Protein 2ECE (pdb70)

Nearest PDB structures (foldseek):
  2ece-assembly1_A  TM=1.002E+00  e=2.046E-100  Sulfurisphaera tokodaii
  8shj-assembly1_A  TM=6.200E-01  e=1.149E-08  Homo sapiens
  8shj-assembly2_B  TM=6.121E-01  e=9.783E-09  Homo sapiens
  9dta-assembly2_B  TM=6.253E-01  e=1.963E-08  Homo sapiens
  6g82-assembly1_A  TM=4.919E-01  e=2.188E-06  Homo sapiens

Secondary structure (DSSP, 8-state):
--TT--SSHHHHHTSPPPSEEEEEEE-TTTT-----EEEEEE--TTSTTTTSEEEEEE-SSS---B---EES--GGGGSTTPPTT--S-EEEEEBTTT--EEEEE--S-TTS-EEEEEE-HHHHHHHH-EEEEEEEEE-SS-EEEEEEEETTS-S--EEEEE-TTT--EEEE--SB-TT------EEEETTTTEEEE-B---HHHHTT---TTTHHHHS--EEEEEETTTTEEEEEEES-TTEEEEEEEEE-SSTT--EEEEEEEEETTT--EEEEEEEEETTEEEEEEEEEE--EE--SS--GGGGGGTEE------EEE-TTS-EEEEEETTTTEEEEEE-SSTTS-EEEEEEE-BTTTT-BPPTTS----S----EEE-TTSSEEEEE----HHHHHHHSTT----EEEEEEE-TTS-EEEEEEEEEE-TTSEEEEEEETT--TTT---S--

Solvent-accessible surface area: 16535 Å² total; per-residue (Å²): 215,22,123,33,14,11,57,6,9,134,81,0,50,171,21,105,90,10,79,8,0,2,0,0,0,1,17,6,30,36,80,51,127,144,21,0,3,0,0,0,0,1,3,44,89,188,36,176,40,50,21,117,51,44,53,76,8,122,9,84,90,75,81,0,1,0,5,5,1,4,9,4,0,1,1,0,6,42,6,124,96,21,75,89,149,18,67,10,71,28,0,0,0,1,0,1,63,22,1,24,0,0,0,0,14,8,84,136,65,58,93,77,2,130,53,89,64,48,5,66,16,110,64,0,49,159,50,2,9,1,0,40,0,0,7,5,11,4,1,4,47,3,0,5,0,1,0,0,0,27,90,137,0,74,9,45,0,3,4,0,28,0,39,7,117,46,15,69,13,98,10,84,2,17,120,66,46,48,88,7,97,28,5,7,3,0,8,7,13,16,68,60,80,13,0,0,8,0,3,8,0,10,0,78,8,1,25,120,0,13,79,65,133,21,15,137,126,123,10,4,21,53,0,0,0,2,42,25,170,109,80,72,41,95,71,26,39,71,0,16,158,63,4,20,5,0,5,3,0,13,12,13,15,30,10,81,90,44,32,0,0,0,0,1,5,8,3,68,173,66,33,7,0,4,1,27,0,6,8,105,87,135,62,120,15,28,24,88,91,27,14,86,5,88,19,64,102,53,137,37,140,9,13,131,27,6,96,104,88,112,12,0,2,0,14,0,4,0,0,0,1,3,1,68,22,68,6,0,1,0,0,0,1,0,4,0,7,0,30,0,14,30,2,85,75,22,76,154,22,86,75,46,12,89,11,98,0,0,0,2,66,43,110,21,62,4,74,42,48,70,162,11,49,1,0,0,2,5,5,1,0,0,10,36,12,125,35,0,0,0,0,0,0,12,1,0,36,8,0,59,52,7,9,84,168,28,2,93,2,5,0,0,9,0,60,7,72,69,94,24,20,10,124,37,12,119,130,0,27,5,93,7,34,84,0,6,0,2,9,4,6,0,21,13,1,1,0,5,6,1,14,6,15,82,110

Structure (mmCIF, N/CA/C/O backbone):
data_2ECE
#
_entry.id   2ECE
#
_cell.length_a   142.196
_cell.length_b   142.196
_cell.length_c   142.196
_cell.angle_alpha   90.00
_cell.angle_beta   90.00
_cell.angle_gamma   90.00
#
_symmetry.space_group_name_H-M   'I 21 3'
#
loop_
_entity.id
_entity.type
_entity.pdbx_description
1 polymer '462aa long hypothetical selenium-binding protein'
2 water water
#
loop_
_atom_site.group_PDB
_atom_site.id
_atom_site.type_symbol
_atom_site.label_atom_id
_atom_site.label_alt_id
_atom_site.label_comp_id
_atom_site.label_asym_id
_atom_site.label_entity_id
_atom_site.label_seq_id
_atom_site.pdbx_PDB_ins_code
_atom_site.Cartn_x
_atom_site.Cartn_y
_atom_site.Cartn_z
_atom_site.occupancy
_atom_site.B_iso_or_equiv
_atom_site.auth_seq_id
_atom_site.auth_comp_id
_atom_site.auth_asym_id
_atom_site.auth_atom_id
_atom_site.pdbx_PDB_model_num
ATOM 1 N N . ARG A 1 8 ? 46.566 80.643 27.086 1.00 48.95 8 ARG A N 1
ATOM 2 C CA . ARG A 1 8 ? 46.531 81.268 28.404 1.00 47.19 8 ARG A CA 1
ATOM 3 C C . ARG A 1 8 ? 47.329 80.535 29.478 1.00 44.41 8 ARG A C 1
ATOM 4 O O . ARG A 1 8 ? 47.411 79.303 29.487 1.00 44.34 8 ARG A O 1
ATOM 12 N N . ASP A 1 9 ? 47.910 81.308 30.388 1.00 39.81 9 ASP A N 1
ATOM 13 C CA . ASP A 1 9 ? 48.693 80.745 31.474 1.00 34.82 9 ASP A CA 1
ATOM 14 C C . ASP A 1 9 ? 47.762 79.898 32.340 1.00 33.07 9 ASP A C 1
ATOM 15 O O . ASP A 1 9 ? 46.727 80.373 32.805 1.00 31.97 9 ASP A O 1
ATOM 20 N N . PRO A 1 10 ? 48.111 78.624 32.553 1.00 31.79 10 PRO A N 1
ATOM 21 C CA . PRO A 1 10 ? 47.275 77.742 33.372 1.00 31.39 10 PRO A CA 1
ATOM 22 C C . PRO A 1 10 ? 47.198 78.117 34.855 1.00 29.61 10 PRO A C 1
ATOM 23 O O . PRO A 1 10 ? 46.346 77.608 35.580 1.00 29.68 10 PRO A O 1
ATOM 27 N N . THR A 1 11 ? 48.076 79.004 35.316 1.00 27.81 11 THR A N 1
ATOM 28 C CA . THR A 1 11 ? 48.027 79.400 36.720 1.00 25.43 11 THR A CA 1
ATOM 29 C C . THR A 1 11 ? 47.216 80.678 36.934 1.00 24.36 11 THR A C 1
ATOM 30 O O . THR A 1 11 ? 47.120 81.177 38.055 1.00 25.31 11 THR A O 1
ATOM 34 N N . PHE A 1 12 ? 46.647 81.218 35.858 1.00 23.83 12 PHE A N 1
ATOM 35 C CA . PHE A 1 12 ? 45.805 82.404 35.977 1.00 22.52 12 PHE A CA 1
ATOM 36 C C . PHE A 1 12 ? 44.403 81.875 36.270 1.00 23.41 12 PHE A C 1
ATOM 37 O O . PHE A 1 12 ? 43.881 81.043 35.528 1.00 23.46 12 PHE A O 1
ATOM 45 N N . TYR A 1 13 ? 43.798 82.356 37.348 1.00 23.32 13 TYR A N 1
ATOM 46 C CA . TYR A 1 13 ? 42.465 81.913 37.727 1.00 25.21 13 TYR A CA 1
ATOM 47 C C . TYR A 1 13 ? 41.514 83.101 37.660 1.00 24.56 13 TYR A C 1
ATOM 48 O O . TYR A 1 13 ? 41.821 84.173 38.178 1.00 24.65 13 TYR A O 1
ATOM 57 N N . PRO A 1 14 ? 40.347 82.932 37.013 1.00 25.54 14 PRO A N 1
ATOM 58 C CA . PRO A 1 14 ? 39.388 84.041 36.913 1.00 24.68 14 PRO A CA 1
ATOM 59 C C . PRO A 1 14 ? 38.879 84.479 38.280 1.00 23.53 14 PRO A C 1
ATOM 60 O O . PRO A 1 14 ? 38.754 85.670 38.560 1.00 24.54 14 PRO A O 1
ATOM 64 N N . SER A 1 15 ? 38.608 83.497 39.129 1.00 22.54 15 SER A N 1
ATOM 65 C CA . SER A 1 15 ? 38.042 83.748 40.445 1.00 23.03 15 SER A CA 1
ATOM 66 C C . SER A 1 15 ? 38.647 82.924 41.569 1.00 24.61 15 SER A C 1
ATOM 67 O O . SER A 1 15 ? 39.387 81.969 41.329 1.00 24.96 15 SER A O 1
ATOM 70 N N . PRO A 1 16 ? 38.314 83.281 42.819 1.00 25.55 16 PRO A N 1
ATOM 71 C CA . PRO A 1 16 ? 38.803 82.582 44.008 1.00 26.71 16 PRO A CA 1
ATOM 72 C C . PRO A 1 16 ? 38.422 81.102 43.947 1.00 27.15 16 PRO A C 1
ATOM 73 O O . PRO A 1 16 ? 39.245 80.229 44.224 1.00 26.63 16 PRO A O 1
ATOM 77 N N . LYS A 1 17 ? 37.168 80.834 43.581 1.00 26.90 17 LYS A N 1
ATOM 78 C CA . LYS A 1 17 ? 36.664 79.464 43.466 1.00 28.00 17 LYS A CA 1
ATOM 79 C C . LYS A 1 17 ? 37.522 78.657 42.496 1.00 26.33 17 LYS A C 1
ATOM 80 O O . LYS A 1 17 ? 37.895 77.523 42.789 1.00 26.07 17 LYS A O 1
ATOM 86 N N . MET A 1 18 ? 37.839 79.238 41.342 1.00 25.44 18 MET A N 1
ATOM 87 C CA . MET A 1 18 ? 38.650 78.524 40.365 1.00 26.56 18 MET A CA 1
ATOM 88 C C . MET A 1 18 ? 40.075 78.322 40.871 1.00 26.23 18 MET A C 1
ATOM 89 O O . MET A 1 18 ? 40.706 77.301 40.589 1.00 25.13 18 MET A O 1
ATOM 94 N N . ALA A 1 19 ? 40.586 79.297 41.613 1.00 26.07 19 ALA A N 1
ATOM 95 C CA . ALA A 1 19 ? 41.940 79.190 42.149 1.00 26.10 19 ALA A CA 1
ATOM 96 C C . ALA A 1 19 ? 42.019 78.041 43.155 1.00 26.05 19 ALA A C 1
ATOM 97 O O . ALA A 1 19 ? 43.005 77.302 43.192 1.00 26.28 19 ALA A O 1
ATOM 99 N N . MET A 1 20 ? 40.971 77.894 43.961 1.00 25.98 20 MET A N 1
ATOM 100 C CA . MET A 1 20 ? 40.916 76.842 44.980 1.00 27.91 20 MET A CA 1
ATOM 101 C C . MET A 1 20 ? 40.931 75.425 44.414 1.00 28.73 20 MET A C 1
ATOM 102 O O . MET A 1 20 ? 41.513 74.518 45.012 1.00 26.80 20 MET A O 1
ATOM 107 N N . LYS A 1 21 ? 40.287 75.243 43.265 1.00 29.19 21 LYS A N 1
ATOM 108 C CA . LYS A 1 21 ? 40.188 73.936 42.627 1.00 30.87 21 LYS A CA 1
ATOM 109 C C . LYS A 1 21 ? 41.377 73.558 41.746 1.00 31.69 21 LYS A C 1
ATOM 110 O O . LYS A 1 21 ? 41.418 72.456 41.207 1.00 31.97 21 LYS A O 1
ATOM 116 N N . ALA A 1 22 ? 42.340 74.460 41.589 1.00 32.00 22 ALA A N 1
ATOM 117 C CA . ALA A 1 22 ? 43.506 74.162 40.758 1.00 32.04 22 ALA A CA 1
ATOM 118 C C . ALA A 1 22 ? 44.470 73.224 41.489 1.00 31.96 22 ALA A C 1
ATOM 119 O O . ALA A 1 22 ? 44.401 73.085 42.704 1.00 32.31 22 ALA A O 1
ATOM 121 N N . PRO A 1 23 ? 45.387 72.573 40.752 1.00 32.16 23 PRO A N 1
ATOM 122 C CA . PRO A 1 23 ? 46.366 71.644 41.329 1.00 32.91 23 PRO A CA 1
ATOM 123 C C . PRO A 1 23 ? 47.183 72.272 42.459 1.00 33.46 23 PRO A C 1
ATOM 124 O O . PRO A 1 23 ? 47.497 73.465 42.417 1.00 33.39 23 PRO A O 1
ATOM 128 N N . PRO A 1 24 ? 47.554 71.470 43.474 1.00 33.05 24 PRO A N 1
ATOM 129 C CA . PRO A 1 24 ? 48.337 71.948 44.620 1.00 31.69 24 PRO A CA 1
ATOM 130 C C . PRO A 1 24 ? 49.719 72.442 44.196 1.00 30.36 24 PRO A C 1
ATOM 131 O O . PRO A 1 24 ? 50.166 72.176 43.080 1.00 29.91 24 PRO A O 1
ATOM 135 N N . GLU A 1 25 ? 50.394 73.147 45.100 1.00 28.91 25 GLU A N 1
ATOM 136 C CA . GLU A 1 25 ? 51.731 73.675 44.833 1.00 26.39 25 GLU A CA 1
ATOM 137 C C . GLU A 1 25 ? 52.805 72.585 44.944 1.00 26.66 25 GLU A C 1
ATOM 138 O O . GLU A 1 25 ? 52.725 71.721 45.812 1.00 25.51 25 GLU A O 1
ATOM 144 N N . ASP A 1 26 ? 53.805 72.634 44.065 1.00 26.62 26 ASP A N 1
ATOM 145 C CA . ASP A 1 26 ? 54.910 71.675 44.081 1.00 27.36 26 ASP A CA 1
ATOM 146 C C . ASP A 1 26 ? 56.129 72.274 44.784 1.00 27.31 26 ASP A C 1
ATOM 147 O O . ASP A 1 26 ? 56.945 71.553 45.361 1.00 24.40 26 ASP A O 1
ATOM 152 N N . LEU A 1 27 ? 56.245 73.600 44.725 1.00 25.72 27 LEU A N 1
ATOM 153 C CA . LEU A 1 27 ? 57.389 74.289 45.308 1.00 24.56 27 LEU A CA 1
ATOM 154 C C . LEU A 1 27 ? 57.016 75.519 46.103 1.00 23.59 27 LEU A C 1
ATOM 155 O O . LEU A 1 27 ? 55.934 76.080 45.948 1.00 23.02 27 LEU A O 1
ATOM 160 N N . ALA A 1 28 ? 57.957 75.946 46.938 1.00 23.59 28 ALA A N 1
ATOM 161 C CA . ALA A 1 28 ? 57.794 77.131 47.763 1.00 22.34 28 ALA A CA 1
ATOM 162 C C . ALA A 1 28 ? 59.065 77.958 47.636 1.00 21.68 28 ALA A C 1
ATOM 163 O O . ALA A 1 28 ? 60.156 77.494 47.962 1.00 20.60 28 ALA A O 1
ATOM 165 N N . TYR A 1 29 ? 58.928 79.173 47.127 1.00 21.12 29 TYR A N 1
ATOM 166 C CA . TYR A 1 29 ? 60.070 80.058 46.985 1.00 20.22 29 TYR A CA 1
ATOM 167 C C . TYR A 1 29 ? 60.103 80.864 48.277 1.00 18.62 29 TYR A C 1
ATOM 168 O O . TYR A 1 29 ? 59.078 81.390 48.707 1.00 16.71 29 TYR A O 1
ATOM 177 N N . VAL A 1 30 ? 61.272 80.952 48.905 1.00 18.12 30 VAL A N 1
ATOM 178 C CA . VAL A 1 30 ? 61.370 81.668 50.169 1.00 17.91 30 VAL A CA 1
ATOM 179 C C . VAL A 1 30 ? 62.455 82.734 50.178 1.00 18.16 30 VAL A C 1
ATOM 180 O O . VAL A 1 30 ? 63.613 82.466 49.848 1.00 17.12 30 VAL A O 1
ATOM 184 N N . ALA A 1 31 ? 62.074 83.947 50.561 1.00 17.43 31 ALA A N 1
ATOM 185 C CA . ALA A 1 31 ? 63.031 85.040 50.633 1.00 18.81 31 ALA A CA 1
ATOM 186 C C . ALA A 1 31 ? 63.864 84.814 51.892 1.00 17.78 31 ALA A C 1
ATOM 187 O O . ALA A 1 31 ? 63.325 84.797 53.002 1.00 18.75 31 ALA A O 1
ATOM 189 N N . CYS A 1 32 ? 65.169 84.625 51.716 1.00 18.67 32 CYS A N 1
ATOM 190 C CA . CYS A 1 32 ? 66.071 84.389 52.847 1.00 19.23 32 CYS A CA 1
ATOM 191 C C . CYS A 1 32 ? 67.154 85.459 52.944 1.00 21.26 32 CYS A C 1
ATOM 192 O O . CYS A 1 32 ? 67.594 85.993 51.933 1.00 21.18 32 CYS A O 1
ATOM 195 N N . LEU A 1 33 ? 67.603 85.751 54.161 1.00 22.27 33 LEU A N 1
ATOM 196 C CA . LEU A 1 33 ? 68.604 86.788 54.341 1.00 22.95 33 LEU A CA 1
ATOM 197 C C . LEU A 1 33 ? 69.674 86.510 55.398 1.00 24.79 33 LEU A C 1
ATOM 198 O O . LEU A 1 33 ? 69.447 85.782 56.364 1.00 24.85 33 LEU A O 1
ATOM 203 N N . TYR A 1 34 ? 70.843 87.106 55.189 1.00 24.82 34 TYR A N 1
ATOM 204 C CA . TYR A 1 34 ? 71.957 87.014 56.126 1.00 25.16 34 TYR A CA 1
ATOM 205 C C . TYR A 1 34 ? 72.124 88.418 56.709 1.00 26.31 34 TYR A C 1
ATOM 206 O O . TYR A 1 34 ? 72.909 88.639 57.635 1.00 27.46 34 TYR A O 1
ATOM 215 N N . THR A 1 35 ? 71.371 89.364 56.152 1.00 26.10 35 THR A N 1
ATOM 216 C CA . THR A 1 35 ? 71.405 90.746 56.611 1.00 25.78 35 THR A CA 1
ATOM 217 C C . THR A 1 35 ? 70.966 90.772 58.074 1.00 26.82 35 THR A C 1
ATOM 218 O O . THR A 1 35 ? 69.880 90.300 58.412 1.00 27.40 35 THR A O 1
ATOM 222 N N . GLY A 1 36 ? 71.820 91.302 58.945 1.00 27.47 36 GLY A N 1
ATOM 223 C CA . GLY A 1 36 ? 71.483 91.370 60.357 1.00 27.17 36 GLY A CA 1
ATOM 224 C C . GLY A 1 36 ? 71.995 90.199 61.186 1.00 28.52 36 GLY A C 1
ATOM 225 O O . GLY A 1 36 ? 71.874 90.198 62.415 1.00 26.73 36 GLY A O 1
ATOM 226 N N . THR A 1 37 ? 72.575 89.203 60.523 1.00 27.96 37 THR A N 1
ATOM 227 C CA . THR A 1 37 ? 73.092 88.031 61.221 1.00 29.79 37 THR A CA 1
ATOM 228 C C . THR A 1 37 ? 74.571 88.167 61.538 1.00 32.31 37 THR A C 1
ATOM 229 O O . THR A 1 37 ? 75.118 87.391 62.320 1.00 32.52 37 THR A O 1
ATOM 233 N N . GLY A 1 38 ? 75.220 89.141 60.914 1.00 34.63 38 GLY A N 1
ATOM 234 C CA . GLY A 1 38 ? 76.638 89.331 61.144 1.00 36.73 38 GLY A CA 1
ATOM 235 C C . GLY A 1 38 ? 77.451 88.496 60.179 1.00 37.73 38 GLY A C 1
ATOM 236 O O . GLY A 1 38 ? 78.680 88.542 60.187 1.00 39.94 38 GLY A O 1
ATOM 237 N N . ILE A 1 39 ? 76.764 87.726 59.342 1.00 36.77 39 ILE A N 1
ATOM 238 C CA . ILE A 1 39 ? 77.431 86.884 58.359 1.00 35.98 39 ILE A CA 1
ATOM 239 C C . ILE A 1 39 ? 77.543 87.619 57.033 1.00 36.32 39 ILE A C 1
ATOM 240 O O . ILE A 1 39 ? 76.543 88.067 56.471 1.00 35.02 39 ILE A O 1
ATOM 245 N N . ASN A 1 40 ? 78.771 87.738 56.540 1.00 36.14 40 ASN A N 1
ATOM 246 C CA . ASN A 1 40 ? 79.038 88.444 55.294 1.00 37.01 40 ASN A CA 1
ATOM 247 C C . ASN A 1 40 ? 78.766 87.605 54.047 1.00 36.45 40 ASN A C 1
ATOM 248 O O . ASN A 1 40 ? 79.692 87.192 53.349 1.00 36.66 40 ASN A O 1
ATOM 253 N N . ARG A 1 41 ? 77.482 87.358 53.783 1.00 35.12 41 ARG A N 1
ATOM 254 C CA . ARG A 1 41 ? 77.028 86.592 52.619 1.00 32.97 41 ARG A CA 1
ATOM 255 C C . ARG A 1 41 ? 75.765 87.239 52.067 1.00 28.83 41 ARG A C 1
ATOM 256 O O . ARG A 1 41 ? 74.978 87.814 52.810 1.00 27.40 41 ARG A O 1
ATOM 264 N N . ALA A 1 42 ? 75.565 87.119 50.763 1.00 25.70 42 ALA A N 1
ATOM 265 C CA . ALA A 1 42 ? 74.396 87.700 50.118 1.00 24.30 42 ALA A CA 1
ATOM 266 C C . ALA A 1 42 ? 73.100 87.008 50.526 1.00 23.37 42 ALA A C 1
ATOM 267 O O . ALA A 1 42 ? 73.100 85.844 50.935 1.00 21.97 42 ALA A O 1
ATOM 269 N N . ASP A 1 43 ? 71.995 87.739 50.433 1.00 22.51 43 ASP A N 1
ATOM 270 C CA . ASP A 1 43 ? 70.693 87.166 50.738 1.00 21.04 43 ASP A CA 1
ATOM 271 C C . ASP A 1 43 ? 70.407 86.262 49.537 1.00 20.46 43 ASP A C 1
ATOM 272 O O . ASP A 1 43 ? 71.172 86.267 48.569 1.00 18.94 43 ASP A O 1
ATOM 277 N N . PHE A 1 44 ? 69.326 85.492 49.588 1.00 18.96 44 PHE A N 1
ATOM 278 C CA . PHE A 1 44 ? 69.015 84.577 48.496 1.00 18.98 44 PHE A CA 1
ATOM 279 C C . PHE A 1 44 ? 67.571 84.105 48.520 1.00 19.03 44 PHE A C 1
ATOM 280 O O . PHE A 1 44 ? 66.870 84.246 49.520 1.00 19.47 44 PHE A O 1
ATOM 288 N N . ILE A 1 45 ? 67.140 83.540 47.399 1.00 20.92 45 ILE A N 1
ATOM 289 C CA . ILE A 1 45 ? 65.798 82.986 47.283 1.00 21.06 45 ILE A CA 1
ATOM 290 C C . ILE A 1 45 ? 65.998 81.483 47.370 1.00 21.80 45 ILE A C 1
ATOM 291 O O . ILE A 1 45 ? 66.762 80.903 46.594 1.00 22.33 45 ILE A O 1
ATOM 296 N N . ALA A 1 46 ? 65.332 80.851 48.325 1.00 21.50 46 ALA A N 1
ATOM 297 C CA . ALA A 1 46 ? 65.467 79.412 48.473 1.00 21.23 46 ALA A CA 1
ATOM 298 C C . ALA A 1 46 ? 64.312 78.718 47.780 1.00 22.40 46 ALA A C 1
ATOM 299 O O . ALA A 1 46 ? 63.174 79.191 47.833 1.00 21.70 46 ALA A O 1
ATOM 301 N N . VAL A 1 47 ? 64.613 77.606 47.115 1.00 22.78 47 VAL A N 1
ATOM 302 C CA . VAL A 1 47 ? 63.589 76.830 46.434 1.00 22.25 47 VAL A CA 1
ATOM 303 C C . VAL A 1 47 ? 63.356 75.586 47.281 1.00 21.86 47 VAL A C 1
ATOM 304 O O . VAL A 1 47 ? 64.233 74.732 47.392 1.00 23.79 47 VAL A O 1
ATOM 308 N N . VAL A 1 48 ? 62.176 75.498 47.886 1.00 22.06 48 VAL A N 1
ATOM 309 C CA . VAL A 1 48 ? 61.823 74.373 48.740 1.00 22.44 48 VAL A CA 1
ATOM 310 C C . VAL A 1 48 ? 60.819 73.431 48.078 1.00 24.11 48 VAL A C 1
ATOM 311 O O . VAL A 1 48 ? 59.768 73.870 47.586 1.00 22.22 48 VAL A O 1
ATOM 315 N N . ASP A 1 49 ? 61.164 72.141 48.063 1.00 23.68 49 ASP A N 1
ATOM 316 C CA . ASP A 1 49 ? 60.304 71.112 47.484 1.00 25.02 49 ASP A CA 1
ATOM 317 C C . ASP A 1 49 ? 59.227 70.892 48.524 1.00 24.51 49 ASP A C 1
ATOM 318 O O . ASP A 1 49 ? 59.490 70.476 49.659 1.00 24.82 49 ASP A O 1
ATOM 323 N N . VAL A 1 50 ? 58.000 71.164 48.118 1.00 24.82 50 VAL A N 1
ATOM 324 C CA . VAL A 1 50 ? 56.882 71.078 49.018 1.00 24.60 50 VAL A CA 1
ATOM 325 C C . VAL A 1 50 ? 55.833 69.999 48.697 1.00 25.35 50 VAL A C 1
ATOM 326 O O . VAL A 1 50 ? 54.754 69.976 49.289 1.00 24.26 50 VAL A O 1
ATOM 330 N N . ASN A 1 51 ? 56.189 69.087 47.793 1.00 26.80 51 ASN A N 1
ATOM 331 C CA . ASN A 1 51 ? 55.336 67.969 47.359 1.00 28.23 51 ASN A CA 1
ATOM 332 C C . ASN A 1 51 ? 55.688 66.714 48.178 1.00 28.36 51 ASN A C 1
ATOM 333 O O . ASN A 1 51 ? 56.788 66.184 48.053 1.00 27.05 51 ASN A O 1
ATOM 338 N N . PRO A 1 52 ? 54.752 66.215 49.008 1.00 30.33 52 PRO A N 1
ATOM 339 C CA . PRO A 1 52 ? 54.948 65.027 49.855 1.00 32.97 52 PRO A CA 1
ATOM 340 C C . PRO A 1 52 ? 55.391 63.761 49.123 1.00 34.17 52 PRO A C 1
ATOM 341 O O . PRO A 1 52 ? 56.049 62.895 49.704 1.00 35.49 52 PRO A O 1
ATOM 345 N N . LYS A 1 53 ? 55.032 63.659 47.849 1.00 35.85 53 LYS A N 1
ATOM 346 C CA . LYS A 1 53 ? 55.386 62.492 47.055 1.00 37.21 53 LYS A CA 1
ATOM 347 C C . LYS A 1 53 ? 56.788 62.570 46.466 1.00 37.40 53 LYS A C 1
ATOM 348 O O . LYS A 1 53 ? 57.321 61.570 45.980 1.00 37.27 53 LYS A O 1
ATOM 354 N N . SER A 1 54 ? 57.389 63.753 46.509 1.00 35.87 54 SER A N 1
ATOM 355 C CA . SER A 1 54 ? 58.729 63.928 45.968 1.00 34.86 54 SER A CA 1
ATOM 356 C C . SER A 1 54 ? 59.788 63.344 46.883 1.00 34.53 54 SER A C 1
ATOM 357 O O . SER A 1 54 ? 59.634 63.330 48.103 1.00 34.55 54 SER A O 1
ATOM 360 N N . GLU A 1 55 ? 60.875 62.869 46.287 1.00 34.86 55 GLU A N 1
ATOM 361 C CA . GLU A 1 55 ? 61.959 62.298 47.065 1.00 36.69 55 GLU A CA 1
ATOM 362 C C . GLU A 1 55 ? 62.791 63.387 47.740 1.00 35.46 55 GLU A C 1
ATOM 363 O O . GLU A 1 55 ? 63.598 63.103 48.627 1.00 35.66 55 GLU A O 1
ATOM 369 N N . THR A 1 56 ? 62.588 64.636 47.324 1.00 33.16 56 THR A N 1
ATOM 370 C CA . THR A 1 56 ? 63.299 65.754 47.935 1.00 30.52 56 THR A CA 1
ATOM 371 C C . THR A 1 56 ? 62.303 66.642 48.680 1.00 29.63 56 THR A C 1
ATOM 372 O O . THR A 1 56 ? 62.490 67.852 48.795 1.00 29.48 56 THR A O 1
ATOM 376 N N . TYR A 1 57 ? 61.247 66.017 49.192 1.00 28.20 57 TYR A N 1
ATOM 377 C CA . TYR A 1 57 ? 60.208 66.717 49.941 1.00 27.41 57 TYR A CA 1
ATOM 378 C C . TYR A 1 57 ? 60.795 67.363 51.197 1.00 26.96 57 TYR A C 1
ATOM 379 O O . TYR A 1 57 ? 61.604 66.753 51.893 1.00 26.70 57 TYR A O 1
ATOM 388 N N . SER A 1 58 ? 60.391 68.602 51.468 1.00 26.87 58 SER A N 1
ATOM 389 C CA . SER A 1 58 ? 60.853 69.353 52.637 1.00 25.96 58 SER A CA 1
ATOM 390 C C . SER A 1 58 ? 62.349 69.662 52.614 1.00 26.58 58 SER A C 1
ATOM 391 O O . SER A 1 58 ? 62.979 69.825 53.665 1.00 27.19 58 SER A O 1
ATOM 394 N N . LYS A 1 59 ? 62.912 69.749 51.413 1.00 26.01 59 LYS A N 1
ATOM 395 C CA . LYS A 1 59 ? 64.328 70.045 51.240 1.00 26.76 59 LYS A CA 1
ATOM 396 C C . LYS A 1 59 ? 64.536 71.291 50.397 1.00 26.70 59 LYS A C 1
ATOM 397 O O . LYS A 1 59 ? 63.731 71.591 49.519 1.00 26.32 59 LYS A O 1
ATOM 403 N N . ILE A 1 60 ? 65.624 72.010 50.657 1.00 26.37 60 ILE A N 1
ATOM 404 C CA . ILE A 1 60 ? 65.954 73.175 49.848 1.00 25.89 60 ILE A CA 1
ATOM 405 C C . ILE A 1 60 ? 66.663 72.518 48.674 1.00 26.30 60 ILE A C 1
ATOM 406 O O . ILE A 1 60 ? 67.714 71.901 48.850 1.00 27.28 60 ILE A O 1
ATOM 411 N N . VAL A 1 61 ? 66.099 72.627 47.480 1.00 24.86 61 VAL A N 1
ATOM 412 C CA . VAL A 1 61 ? 66.712 71.987 46.331 1.00 24.21 61 VAL A CA 1
ATOM 413 C C . VAL A 1 61 ? 67.576 72.924 45.500 1.00 24.95 61 VAL A C 1
ATOM 414 O O . VAL A 1 61 ? 68.302 72.479 44.611 1.00 24.43 61 VAL A O 1
ATOM 418 N N . HIS A 1 62 ? 67.507 74.218 45.804 1.00 24.68 62 HIS A N 1
ATOM 419 C CA . HIS A 1 62 ? 68.294 75.214 45.086 1.00 24.47 62 HIS A CA 1
ATOM 420 C C . HIS A 1 62 ? 68.236 76.556 45.807 1.00 24.23 62 HIS A C 1
ATOM 421 O O . HIS A 1 62 ? 67.263 76.871 46.491 1.00 21.68 62 HIS A O 1
ATOM 428 N N . LYS A 1 63 ? 69.298 77.335 45.646 1.00 24.06 63 LYS A N 1
ATOM 429 C CA . LYS A 1 63 ? 69.389 78.653 46.248 1.00 25.78 63 LYS A CA 1
ATOM 430 C C . LYS A 1 63 ? 69.805 79.632 45.166 1.00 25.87 63 LYS A C 1
ATOM 431 O O . LYS A 1 63 ? 70.828 79.450 44.506 1.00 26.29 63 LYS A O 1
ATOM 437 N N . VAL A 1 64 ? 68.985 80.651 44.951 1.00 25.60 64 VAL A N 1
ATOM 438 C CA . VAL A 1 64 ? 69.312 81.663 43.960 1.00 25.28 64 VAL A CA 1
ATOM 439 C C . VAL A 1 64 ? 70.093 82.709 44.744 1.00 25.75 64 VAL A C 1
ATOM 440 O O . VAL A 1 64 ? 69.523 83.653 45.294 1.00 22.69 64 VAL A O 1
ATOM 444 N N . GLU A 1 65 ? 71.403 82.508 44.822 1.00 25.78 65 GLU A N 1
ATOM 445 C CA . GLU A 1 65 ? 72.268 83.419 45.550 1.00 28.49 65 GLU A CA 1
ATOM 446 C C . GLU A 1 65 ? 72.427 84.749 44.804 1.00 27.83 65 GLU A C 1
ATOM 447 O O . GLU A 1 65 ? 72.716 84.776 43.605 1.00 27.78 65 GLU A O 1
ATOM 453 N N . LEU A 1 66 ? 72.206 85.850 45.521 1.00 25.58 66 LEU A N 1
ATOM 454 C CA . LEU A 1 66 ? 72.289 87.189 44.936 1.00 25.44 66 LEU A CA 1
ATOM 455 C C . LEU A 1 66 ? 73.720 87.707 44.794 1.00 25.25 66 LEU A C 1
ATOM 456 O O . LEU A 1 66 ? 74.600 87.325 45.555 1.00 24.22 66 LEU A O 1
ATOM 461 N N . PRO A 1 67 ? 73.961 88.594 43.812 1.00 25.40 67 PRO A N 1
ATOM 462 C CA . PRO A 1 67 ? 75.287 89.172 43.552 1.00 26.77 67 PRO A CA 1
ATOM 463 C C . PRO A 1 67 ? 75.773 90.242 44.523 1.00 27.59 67 PRO A C 1
ATOM 464 O O . PRO A 1 67 ? 76.938 90.628 44.472 1.00 29.50 67 PRO A O 1
ATOM 468 N N . TYR A 1 68 ? 74.896 90.739 45.389 1.00 26.47 68 TYR A N 1
ATOM 469 C CA . TYR A 1 68 ? 75.309 91.753 46.357 1.00 27.45 68 TYR A CA 1
ATOM 470 C C . TYR A 1 68 ? 74.933 91.339 47.770 1.00 27.55 68 TYR A C 1
ATOM 471 O O . TYR A 1 68 ? 74.103 90.452 47.972 1.00 26.10 68 TYR A O 1
ATOM 480 N N . ILE A 1 69 ? 75.535 92.008 48.744 1.00 26.87 69 ILE A N 1
ATOM 481 C CA . ILE A 1 69 ? 75.283 91.726 50.147 1.00 28.23 69 ILE A CA 1
ATOM 482 C C . ILE A 1 69 ? 74.398 92.813 50.763 1.00 27.79 69 ILE A C 1
ATOM 483 O O . ILE A 1 69 ? 74.344 93.933 50.264 1.00 29.35 69 ILE A O 1
ATOM 488 N N . ASN A 1 70 ? 73.692 92.456 51.832 1.00 27.17 70 ASN A N 1
ATOM 489 C CA . ASN A 1 70 ? 72.798 93.359 52.560 1.00 27.69 70 ASN A CA 1
ATOM 490 C C . ASN A 1 70 ? 71.609 93.971 51.807 1.00 25.64 70 ASN A C 1
ATOM 491 O O . ASN A 1 70 ? 71.249 95.119 52.053 1.00 25.54 70 ASN A O 1
ATOM 496 N N . ASP A 1 71 ? 70.991 93.211 50.904 1.00 22.97 71 ASP A N 1
ATOM 497 C CA . ASP A 1 71 ? 69.819 93.703 50.171 1.00 21.89 71 ASP A CA 1
ATOM 498 C C . ASP A 1 71 ? 68.648 93.806 51.147 1.00 20.92 71 ASP A C 1
ATOM 499 O O . ASP A 1 71 ? 67.825 94.715 51.052 1.00 21.36 71 ASP A O 1
ATOM 504 N N . GLU A 1 72 ? 68.629 92.860 52.086 1.00 21.45 72 GLU A N 1
ATOM 505 C CA . GLU A 1 72 ? 67.588 92.661 53.096 1.00 20.80 72 GLU A CA 1
ATOM 506 C C . GLU A 1 72 ? 66.340 92.240 52.336 1.00 20.88 72 GLU A C 1
ATOM 507 O O . GLU A 1 72 ? 65.433 93.041 52.102 1.00 20.00 72 GLU A O 1
ATOM 513 N N . LEU A 1 73 ? 66.324 90.979 51.908 1.00 20.33 73 LEU A N 1
ATOM 514 C CA . LEU A 1 73 ? 65.163 90.446 51.203 1.00 19.34 73 LEU A CA 1
ATOM 515 C C . LEU A 1 73 ? 64.046 90.427 52.219 1.00 18.71 73 LEU A C 1
ATOM 516 O O . LEU A 1 73 ? 64.303 90.345 53.434 1.00 16.97 73 LEU A O 1
ATOM 521 N N . HIS A 1 74 ? 62.825 90.640 51.746 1.00 18.64 74 HIS A N 1
ATOM 522 C CA . HIS A 1 74 ? 61.691 90.643 52.665 1.00 18.62 74 HIS A CA 1
ATOM 523 C C . HIS A 1 74 ? 60.426 90.082 51.978 1.00 17.28 74 HIS A C 1
ATOM 524 O O . HIS A 1 74 ? 60.159 88.884 51.995 1.00 16.70 74 HIS A O 1
ATOM 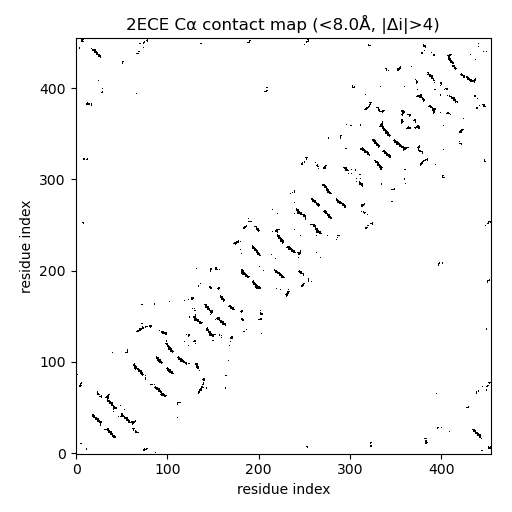531 N N . HIS A 1 75 ? 59.844 90.929 51.144 1.00 16.69 75 HIS A N 1
ATOM 532 C CA . HIS A 1 75 ? 58.613 90.588 50.428 1.00 17.39 75 HIS A CA 1
ATOM 533 C C . HIS A 1 75 ? 58.960 90.549 48.944 1.00 18.08 75 HIS A C 1
ATOM 534 O O . HIS A 1 75 ? 59.889 91.228 48.506 1.00 17.19 75 HIS A O 1
ATOM 541 N N . PHE A 1 76 ? 58.246 89.727 48.184 1.00 17.00 76 PHE A N 1
ATOM 542 C CA . PHE A 1 76 ? 58.455 89.644 46.739 1.00 18.69 76 PHE A CA 1
ATOM 543 C C . PHE A 1 76 ? 57.195 89.113 46.062 1.00 18.88 76 PHE A C 1
ATOM 544 O O . PHE A 1 76 ? 56.273 88.649 46.729 1.00 20.45 76 PHE A O 1
ATOM 552 N N . GLY A 1 77 ? 57.143 89.188 44.740 1.00 19.02 77 GLY A N 1
ATOM 553 C CA . GLY A 1 77 ? 55.961 88.714 44.046 1.00 17.74 77 GLY A CA 1
ATOM 554 C C . GLY A 1 77 ? 56.214 88.355 42.600 1.00 18.13 77 GLY A C 1
ATOM 555 O O . GLY A 1 77 ? 57.347 88.405 42.133 1.00 17.82 77 GLY A O 1
ATOM 556 N N . TRP A 1 78 ? 55.151 87.983 41.895 1.00 18.28 78 TRP A N 1
ATOM 557 C CA . TRP A 1 78 ? 55.251 87.608 40.487 1.00 17.99 78 TRP A CA 1
ATOM 558 C C . TRP A 1 78 ? 55.078 88.790 39.552 1.00 17.96 78 TRP A C 1
ATOM 559 O O . TRP A 1 78 ? 54.459 89.789 39.912 1.00 17.11 78 TRP A O 1
ATOM 570 N N . ASN A 1 79 ? 55.612 88.659 38.339 1.00 17.22 79 ASN A N 1
ATOM 571 C CA . ASN A 1 79 ? 55.494 89.708 37.333 1.00 18.21 79 ASN A CA 1
ATOM 572 C C . ASN A 1 79 ? 54.038 89.798 36.869 1.00 19.57 79 ASN A C 1
ATOM 573 O O . ASN A 1 79 ? 53.537 90.877 36.565 1.00 21.86 79 ASN A O 1
ATOM 578 N N . ALA A 1 80 ? 53.362 88.654 36.813 1.00 19.98 80 ALA A N 1
ATOM 579 C CA . ALA A 1 80 ? 51.971 88.615 36.376 1.00 20.00 80 ALA A CA 1
ATOM 580 C C . ALA A 1 80 ? 51.207 87.522 37.101 1.00 19.56 80 ALA A C 1
ATOM 581 O O . ALA A 1 80 ? 51.782 86.518 37.528 1.00 19.49 80 ALA A O 1
ATOM 583 N N . CYS A 1 81 ? 49.902 87.719 37.234 1.00 19.57 81 CYS A N 1
ATOM 584 C CA . CYS A 1 81 ? 49.081 86.740 37.912 1.00 18.92 81 CYS A CA 1
ATOM 585 C C . CYS A 1 81 ? 47.628 86.763 37.437 1.00 18.90 81 CYS A C 1
ATOM 586 O O . CYS A 1 81 ? 47.341 87.276 36.360 1.00 18.63 81 CYS A O 1
ATOM 589 N N . SER A 1 82 ? 46.716 86.211 38.235 1.00 18.35 82 SER A N 1
ATOM 590 C CA . SER A 1 82 ? 45.304 86.147 37.850 1.00 19.35 82 SER A CA 1
ATOM 591 C C . SER A 1 82 ? 44.685 87.472 37.402 1.00 19.67 82 SER A C 1
ATOM 592 O O . SER A 1 82 ? 43.723 87.487 36.627 1.00 17.49 82 SER A O 1
ATOM 595 N N . SER A 1 83 ? 45.234 88.580 37.888 1.00 19.00 83 SER A N 1
ATOM 596 C CA . SER A 1 83 ? 44.727 89.899 37.530 1.00 20.42 83 SER A CA 1
ATOM 597 C C . SER A 1 83 ? 44.808 90.146 36.024 1.00 21.52 83 SER A C 1
ATOM 598 O O . SER A 1 83 ? 44.136 91.037 35.508 1.00 23.02 83 SER A O 1
ATOM 601 N N . ALA A 1 84 ? 45.623 89.356 35.325 1.00 21.61 84 ALA A N 1
ATOM 602 C CA . ALA A 1 84 ? 45.779 89.506 33.876 1.00 22.71 84 ALA A CA 1
ATOM 603 C C . ALA A 1 84 ? 44.501 89.153 33.114 1.00 22.75 84 ALA A C 1
ATOM 604 O O . ALA A 1 84 ? 44.338 89.536 31.953 1.00 22.83 84 ALA A O 1
ATOM 606 N N . LEU A 1 85 ? 43.610 88.412 33.764 1.00 22.04 85 LEU A N 1
ATOM 607 C CA . LEU A 1 85 ? 42.353 88.016 33.146 1.00 22.79 85 LEU A CA 1
ATOM 608 C C . LEU A 1 85 ? 41.315 89.130 33.260 1.00 24.82 85 LEU A C 1
ATOM 609 O O . LEU A 1 85 ? 40.195 89.001 32.763 1.00 24.79 85 LEU A O 1
ATOM 614 N N . CYS A 1 86 ? 41.694 90.220 33.922 1.00 24.57 86 CYS A N 1
ATOM 615 C CA . CYS A 1 86 ? 40.811 91.371 34.078 1.00 25.46 86 CYS A CA 1
ATOM 616 C C . CYS A 1 86 ? 40.602 92.040 32.711 1.00 28.36 86 CYS A C 1
ATOM 617 O O . CYS A 1 86 ? 41.451 91.937 31.824 1.00 26.29 86 CYS A O 1
ATOM 620 N N . PRO A 1 87 ? 39.471 92.739 32.530 1.00 30.50 87 PRO A N 1
ATOM 621 C CA . PRO A 1 87 ? 39.189 93.416 31.260 1.00 32.10 87 PRO A CA 1
ATOM 622 C C . PRO A 1 87 ? 40.364 94.232 30.723 1.00 32.50 87 PRO A C 1
ATOM 623 O O . PRO A 1 87 ? 40.647 94.217 29.526 1.00 33.41 87 PRO A O 1
ATOM 627 N N . ASN A 1 88 ? 41.049 94.939 31.614 1.00 32.21 88 ASN A N 1
ATOM 628 C CA . ASN A 1 88 ? 42.183 95.764 31.221 1.00 33.04 88 ASN A CA 1
ATOM 629 C C . ASN A 1 88 ? 43.514 95.022 31.318 1.00 33.84 88 ASN A C 1
ATOM 630 O O . ASN A 1 88 ? 44.581 95.633 31.213 1.00 35.48 88 ASN A O 1
ATOM 635 N N . GLY A 1 89 ? 43.450 93.708 31.513 1.00 33.44 89 GLY A N 1
ATOM 636 C CA . GLY A 1 89 ? 44.667 92.921 31.615 1.00 34.42 89 GLY A CA 1
ATOM 637 C C . GLY A 1 89 ? 45.483 92.960 30.338 1.00 35.92 89 GLY A C 1
ATOM 638 O O . GLY A 1 89 ? 44.949 92.745 29.248 1.00 36.42 89 GLY A O 1
ATOM 639 N N . LYS A 1 90 ? 46.778 93.231 30.462 1.00 38.04 90 LYS A N 1
ATOM 640 C CA . LYS A 1 90 ? 47.646 93.304 29.292 1.00 39.90 90 LYS A CA 1
ATOM 641 C C . LYS A 1 90 ? 47.863 91.961 28.613 1.00 40.95 90 LYS A C 1
ATOM 642 O O . LYS A 1 90 ? 47.797 90.908 29.250 1.00 41.00 90 LYS A O 1
ATOM 648 N N . PRO A 1 91 ? 48.135 91.988 27.299 1.00 42.18 91 PRO A N 1
ATOM 649 C CA . PRO A 1 91 ? 48.358 90.781 26.506 1.00 42.19 91 PRO A CA 1
ATOM 650 C C . PRO A 1 91 ? 49.755 90.175 26.568 1.00 41.35 91 PRO A C 1
ATOM 651 O O . PRO A 1 91 ? 50.759 90.870 26.743 1.00 41.56 91 PRO A O 1
ATOM 655 N N . ASN A 1 92 ? 49.786 88.858 26.419 1.00 40.82 92 ASN A N 1
ATOM 656 C CA . ASN A 1 92 ? 51.012 88.075 26.402 1.00 40.92 92 ASN A CA 1
ATOM 657 C C . ASN A 1 92 ? 51.929 88.132 27.615 1.00 39.18 92 ASN A C 1
ATOM 658 O O . ASN A 1 92 ? 53.150 88.092 27.468 1.00 40.93 92 ASN A O 1
ATOM 663 N N . ILE A 1 93 ? 51.363 88.245 28.811 1.00 37.27 93 ILE A N 1
ATOM 664 C CA . ILE A 1 93 ? 52.196 88.224 30.004 1.00 34.40 93 ILE A CA 1
ATOM 665 C C . ILE A 1 93 ? 51.879 86.892 30.667 1.00 32.94 93 ILE A C 1
ATOM 666 O O . ILE A 1 93 ? 50.760 86.400 30.566 1.00 33.31 93 ILE A O 1
ATOM 671 N N . GLU A 1 94 ? 52.868 86.291 31.313 1.00 31.92 94 GLU A N 1
ATOM 672 C CA . GLU A 1 94 ? 52.673 85.005 31.965 1.00 31.09 94 GLU A CA 1
ATOM 673 C C . GLU A 1 94 ? 53.306 85.026 33.350 1.00 28.71 94 GLU A C 1
ATOM 674 O O . GLU A 1 94 ? 54.208 85.821 33.602 1.00 27.53 94 GLU A O 1
ATOM 680 N N . ARG A 1 95 ? 52.820 84.175 34.253 1.00 27.42 95 ARG A N 1
ATOM 681 C CA . ARG A 1 95 ? 53.389 84.106 35.598 1.00 26.11 95 ARG A CA 1
ATOM 682 C C . ARG A 1 95 ? 54.729 83.418 35.396 1.00 25.96 95 ARG A C 1
ATOM 683 O O . ARG A 1 95 ? 54.818 82.186 35.409 1.00 25.53 95 ARG A O 1
ATOM 691 N N . ARG A 1 96 ? 55.774 84.216 35.221 1.00 23.81 96 ARG A N 1
ATOM 692 C CA . ARG A 1 96 ? 57.085 83.659 34.946 1.00 23.92 96 ARG A CA 1
ATOM 693 C C . ARG A 1 96 ? 58.230 84.159 35.813 1.00 21.84 96 ARG A C 1
ATOM 694 O O . ARG A 1 96 ? 59.109 83.385 36.194 1.00 21.72 96 ARG A O 1
ATOM 702 N N . PHE A 1 97 ? 58.219 85.446 36.135 1.00 19.81 97 PHE A N 1
ATOM 703 C CA . PHE A 1 97 ? 59.307 86.015 36.914 1.00 19.83 97 PHE A CA 1
ATOM 704 C C . PHE A 1 97 ? 58.992 86.416 38.339 1.00 18.88 97 PHE A C 1
ATOM 705 O O . PHE A 1 97 ? 57.926 86.965 38.624 1.00 19.04 97 PHE A O 1
ATOM 713 N N . LEU A 1 98 ? 59.933 86.141 39.233 1.00 17.65 98 LEU A N 1
ATOM 714 C CA . LEU A 1 98 ? 59.789 86.561 40.616 1.00 19.25 98 LEU A CA 1
ATOM 715 C C . LEU A 1 98 ? 60.425 87.949 40.609 1.00 18.62 98 LEU A C 1
ATOM 716 O O . LEU A 1 98 ? 61.527 88.129 40.077 1.00 18.72 98 LEU A O 1
ATOM 721 N N . ILE A 1 99 ? 59.714 88.923 41.169 1.00 17.48 99 ILE A N 1
ATOM 722 C CA . ILE A 1 99 ? 60.175 90.306 41.265 1.00 15.32 99 ILE A CA 1
ATOM 723 C C . ILE A 1 99 ? 60.613 90.417 42.726 1.00 17.01 99 ILE A C 1
ATOM 724 O O . ILE A 1 99 ? 59.772 90.464 43.627 1.00 13.85 99 ILE A O 1
ATOM 729 N N . VAL A 1 100 ? 61.929 90.447 42.948 1.00 16.60 100 VAL A N 1
ATOM 730 C CA . VAL A 1 100 ? 62.507 90.472 44.290 1.00 15.76 100 VAL A CA 1
ATOM 731 C C . VAL A 1 100 ? 63.268 91.748 44.633 1.00 16.38 100 VAL A C 1
ATOM 732 O O . VAL A 1 100 ? 64.391 91.950 44.177 1.00 16.43 100 VAL A O 1
ATOM 736 N N . PRO A 1 101 ? 62.677 92.609 45.480 1.00 16.52 101 PRO A N 1
ATOM 737 C CA . PRO A 1 101 ? 63.332 93.861 45.856 1.00 15.95 101 PRO A CA 1
ATOM 738 C C . PRO A 1 101 ? 64.116 93.792 47.163 1.00 16.55 101 PRO A C 1
ATOM 739 O O . PRO A 1 101 ? 63.878 92.922 48.006 1.00 15.41 101 PRO A O 1
ATOM 743 N N . GLY A 1 102 ? 65.054 94.720 47.327 1.00 16.30 102 GLY A N 1
ATOM 744 C CA . GLY A 1 102 ? 65.823 94.770 48.557 1.00 15.52 102 GLY A CA 1
ATOM 745 C C . GLY A 1 102 ? 65.182 95.821 49.445 1.00 16.98 102 GLY A C 1
ATOM 746 O O . GLY A 1 102 ? 65.106 96.998 49.061 1.00 16.27 102 GLY A O 1
ATOM 747 N N . LEU A 1 103 ? 64.704 95.417 50.620 1.00 15.97 103 LEU A N 1
ATOM 748 C CA . LEU A 1 103 ? 64.070 96.368 51.530 1.00 17.79 103 LEU A CA 1
ATOM 749 C C . LEU A 1 103 ? 65.087 97.400 52.046 1.00 19.46 103 LEU A C 1
ATOM 750 O O . LEU A 1 103 ? 64.707 98.495 52.456 1.00 20.33 103 LEU A O 1
ATOM 755 N N . ARG A 1 104 ? 66.371 97.043 52.023 1.00 20.51 104 ARG A N 1
ATOM 756 C CA . ARG A 1 104 ? 67.435 97.952 52.449 1.00 21.04 104 ARG A CA 1
ATOM 757 C C . ARG A 1 104 ? 68.114 98.621 51.251 1.00 22.14 104 ARG A C 1
ATOM 758 O O . ARG A 1 104 ? 68.318 99.838 51.244 1.00 24.41 104 ARG A O 1
ATOM 766 N N . SER A 1 105 ? 68.434 97.829 50.230 1.00 21.16 105 SER A N 1
ATOM 767 C CA . SER A 1 105 ? 69.131 98.329 49.043 1.00 21.28 105 SER A CA 1
ATOM 768 C C . SER A 1 105 ? 68.328 99.068 47.977 1.00 21.04 105 SER A C 1
ATOM 769 O O . SER A 1 105 ? 68.883 99.902 47.261 1.00 20.31 105 SER A O 1
ATOM 772 N N . SER A 1 106 ? 67.042 98.752 47.852 1.00 19.68 106 SER A N 1
ATOM 773 C CA . SER A 1 106 ? 66.188 99.361 46.837 1.00 18.61 106 SER A CA 1
ATOM 774 C C . SER A 1 106 ? 66.472 98.733 45.470 1.00 18.11 106 SER A C 1
ATOM 775 O O . SER A 1 106 ? 65.976 99.192 44.446 1.00 17.42 106 SER A O 1
ATOM 778 N N . ARG A 1 107 ? 67.280 97.681 45.462 1.00 18.01 107 ARG A N 1
ATOM 779 C CA . ARG A 1 107 ? 67.609 96.987 44.224 1.00 18.61 107 ARG A CA 1
ATOM 780 C C . ARG A 1 107 ? 66.446 96.061 43.870 1.00 19.44 107 ARG A C 1
ATOM 781 O O . ARG A 1 107 ? 65.703 95.635 44.756 1.00 20.11 107 ARG A O 1
ATOM 789 N N . ILE A 1 108 ? 66.263 95.772 42.585 1.00 20.04 108 ILE A N 1
ATOM 790 C CA . ILE A 1 108 ? 65.193 94.860 42.167 1.00 19.56 108 ILE A CA 1
ATOM 791 C C . ILE A 1 108 ? 65.766 93.764 41.278 1.00 21.02 108 ILE A C 1
ATOM 792 O O . ILE A 1 108 ? 66.423 94.046 40.267 1.00 21.61 108 ILE A O 1
ATOM 797 N N . TYR A 1 109 ? 65.538 92.514 41.662 1.00 18.93 109 TYR A N 1
ATOM 798 C CA . TYR A 1 109 ? 66.002 91.398 40.853 1.00 19.53 109 TYR A CA 1
ATOM 799 C C . TYR A 1 109 ? 64.800 90.839 40.100 1.00 20.42 109 TYR A C 1
ATOM 800 O O . TYR A 1 109 ? 63.682 90.803 40.633 1.00 21.80 109 TYR A O 1
ATOM 809 N N . ILE A 1 110 ? 65.030 90.419 38.862 1.00 20.33 110 ILE A N 1
ATOM 810 C CA . ILE A 1 110 ? 63.989 89.814 38.041 1.00 19.81 110 ILE A CA 1
ATOM 811 C C . ILE A 1 110 ? 64.507 88.389 37.885 1.00 22.10 110 ILE A C 1
ATOM 812 O O . ILE A 1 110 ? 65.527 88.162 37.223 1.00 22.01 110 ILE A O 1
ATOM 817 N N . ILE A 1 111 ? 63.816 87.438 38.508 1.00 21.39 111 ILE A N 1
ATOM 818 C CA . ILE A 1 111 ? 64.236 86.042 38.486 1.00 21.10 111 ILE A CA 1
ATOM 819 C C . ILE A 1 111 ? 63.288 85.150 37.686 1.00 21.48 111 ILE A C 1
ATOM 820 O O . ILE A 1 111 ? 62.120 84.981 38.036 1.00 20.55 111 ILE A O 1
ATOM 825 N N . ASP A 1 112 ? 63.818 84.579 36.607 1.00 20.54 112 ASP A N 1
ATOM 826 C CA . ASP A 1 112 ? 63.066 83.719 35.697 1.00 22.37 112 ASP A CA 1
ATOM 827 C C . ASP A 1 112 ? 62.895 82.304 36.257 1.00 22.12 112 ASP A C 1
ATOM 828 O O . ASP A 1 112 ? 63.873 81.656 36.623 1.00 24.42 112 ASP A O 1
ATOM 833 N N . THR A 1 113 ? 61.657 81.825 36.317 1.00 21.45 113 THR A N 1
ATOM 834 C CA . THR A 1 113 ? 61.391 80.482 36.824 1.00 20.88 113 THR A CA 1
ATOM 835 C C . THR A 1 113 ? 61.212 79.453 35.702 1.00 23.02 113 THR A C 1
ATOM 836 O O . THR A 1 113 ? 60.877 78.291 35.962 1.00 22.60 113 THR A O 1
ATOM 840 N N . LYS A 1 114 ? 61.427 79.879 34.458 1.00 23.13 114 LYS A N 1
ATOM 841 C CA . LYS A 1 114 ? 61.303 78.981 33.315 1.00 25.36 114 LYS A CA 1
ATOM 842 C C . LYS A 1 114 ? 62.652 78.856 32.604 1.00 26.19 114 LYS A C 1
ATOM 843 O O . LYS A 1 114 ? 63.456 79.789 32.617 1.00 24.44 114 LYS A O 1
ATOM 849 N N . PRO A 1 115 ? 62.904 77.707 31.951 1.00 26.87 115 PRO A N 1
ATOM 850 C CA . PRO A 1 115 ? 62.015 76.550 31.825 1.00 27.29 115 PRO A CA 1
ATOM 851 C C . PRO A 1 115 ? 62.032 75.565 32.999 1.00 28.11 115 PRO A C 1
ATOM 852 O O . PRO A 1 115 ? 61.232 74.628 33.023 1.00 27.57 115 PRO A O 1
ATOM 856 N N . ASN A 1 116 ? 62.938 75.763 33.956 1.00 26.89 116 ASN A N 1
ATOM 857 C CA . ASN A 1 116 ? 63.029 74.870 35.109 1.00 27.31 116 ASN A CA 1
ATOM 858 C C . ASN A 1 116 ? 62.689 75.601 36.408 1.00 26.21 116 ASN A C 1
ATOM 859 O O . ASN A 1 116 ? 63.524 76.318 36.964 1.00 26.07 116 ASN A O 1
ATOM 864 N N . PRO A 1 117 ? 61.465 75.403 36.922 1.00 25.56 117 PRO A N 1
ATOM 865 C CA . PRO A 1 117 ? 60.987 76.038 38.156 1.00 24.99 117 PRO A CA 1
ATOM 866 C C . PRO A 1 117 ? 61.836 75.699 39.375 1.00 24.30 117 PRO A C 1
ATOM 867 O O . PRO A 1 117 ? 61.882 76.465 40.339 1.00 22.65 117 PRO A O 1
ATOM 871 N N . ARG A 1 118 ? 62.493 74.542 39.332 1.00 22.79 118 ARG A N 1
ATOM 872 C CA . ARG A 1 118 ? 63.341 74.099 40.436 1.00 23.24 118 ARG A CA 1
ATOM 873 C C . ARG A 1 118 ? 64.685 74.820 40.453 1.00 22.96 118 ARG A C 1
ATOM 874 O O . ARG A 1 118 ? 65.417 74.753 41.444 1.00 22.97 118 ARG A O 1
ATOM 882 N N . GLU A 1 119 ? 65.014 75.505 39.362 1.00 22.30 119 GLU A N 1
ATOM 883 C CA . GLU A 1 119 ? 66.276 76.234 39.293 1.00 25.39 119 GLU A CA 1
ATOM 884 C C . GLU A 1 119 ? 66.094 77.579 38.610 1.00 23.75 119 GLU A C 1
ATOM 885 O O . GLU A 1 119 ? 66.490 77.760 37.457 1.00 24.96 119 GLU A O 1
ATOM 891 N N . PRO A 1 120 ? 65.488 78.544 39.319 1.00 24.33 120 PRO A N 1
ATOM 892 C CA . PRO A 1 120 ? 65.255 79.883 38.766 1.00 23.75 120 PRO A CA 1
ATOM 893 C C . PRO A 1 120 ? 66.597 80.579 38.568 1.00 25.26 120 PRO A C 1
ATOM 894 O O . PRO A 1 120 ? 67.563 80.256 39.256 1.00 23.88 120 PRO A O 1
ATOM 898 N N . LYS A 1 121 ? 66.655 81.526 37.637 1.00 25.35 121 LYS A N 1
ATOM 899 C CA . LYS A 1 121 ? 67.892 82.259 37.378 1.00 27.32 121 LYS A CA 1
ATOM 900 C C . LYS A 1 121 ? 67.639 83.759 37.289 1.00 25.96 121 LYS A C 1
ATOM 901 O O . LYS A 1 121 ? 66.638 84.188 36.724 1.00 23.77 121 LYS A O 1
ATOM 907 N N . ILE A 1 122 ? 68.548 84.551 37.854 1.00 25.32 122 ILE A N 1
ATOM 908 C CA . ILE A 1 122 ? 68.428 86.003 37.798 1.00 23.85 122 ILE A CA 1
ATOM 909 C C . ILE A 1 122 ? 68.723 86.390 36.356 1.00 24.08 122 ILE A C 1
ATOM 910 O O . ILE A 1 122 ? 69.796 86.077 35.843 1.00 25.12 122 ILE A O 1
ATOM 915 N N . ILE A 1 123 ? 67.785 87.061 35.698 1.00 22.69 123 ILE A N 1
ATOM 916 C CA . ILE A 1 123 ? 68.001 87.460 34.318 1.00 23.04 123 ILE A CA 1
ATOM 917 C C . ILE A 1 123 ? 68.102 88.966 34.115 1.00 25.05 123 ILE A C 1
ATOM 918 O O . ILE A 1 123 ? 68.440 89.424 33.024 1.00 25.37 123 ILE A O 1
ATOM 923 N N . LYS A 1 124 ? 67.824 89.735 35.164 1.00 24.59 124 LYS A N 1
ATOM 924 C CA . LYS A 1 124 ? 67.904 91.193 35.084 1.00 25.16 124 LYS A CA 1
ATOM 925 C C . LYS A 1 124 ? 67.952 91.834 36.466 1.00 25.71 124 LYS A C 1
ATOM 926 O O . LYS A 1 124 ? 67.292 91.378 37.404 1.00 23.73 124 LYS A O 1
ATOM 932 N N . VAL A 1 125 ? 68.754 92.884 36.591 1.00 24.34 125 VAL A N 1
ATOM 933 C CA . VAL A 1 125 ? 68.877 93.601 37.847 1.00 24.93 125 VAL A CA 1
ATOM 934 C C . VAL A 1 125 ? 68.636 95.084 37.612 1.00 26.63 125 VAL A C 1
ATOM 935 O O . VAL A 1 125 ? 69.204 95.672 36.691 1.00 26.34 125 VAL A O 1
ATOM 939 N N . ILE A 1 126 ? 67.774 95.678 38.428 1.00 24.76 126 ILE A N 1
ATOM 940 C CA . ILE A 1 126 ? 67.508 97.104 38.337 1.00 23.83 126 ILE A CA 1
ATOM 941 C C . ILE A 1 126 ? 68.256 97.637 39.545 1.00 24.81 126 ILE A C 1
ATOM 942 O O . ILE A 1 126 ? 67.853 97.394 40.682 1.00 23.93 126 ILE A O 1
ATOM 947 N N . GLU A 1 127 ? 69.364 98.334 39.305 1.00 23.47 127 GLU A N 1
ATOM 948 C CA . GLU A 1 127 ? 70.177 98.861 40.391 1.00 22.90 127 GLU A CA 1
ATOM 949 C C . GLU A 1 127 ? 69.460 99.928 41.217 1.00 20.67 127 GLU A C 1
ATOM 950 O O . GLU A 1 127 ? 68.586 100.642 40.722 1.00 20.10 127 GLU A O 1
ATOM 956 N N . PRO A 1 128 ? 69.824 100.039 42.500 1.00 19.11 128 PRO A N 1
ATOM 957 C CA . PRO A 1 128 ? 69.260 100.993 43.461 1.00 20.27 128 PRO A CA 1
ATOM 958 C C . PRO A 1 128 ? 69.183 102.436 42.967 1.00 21.02 128 PRO A C 1
ATOM 959 O O . PRO A 1 128 ? 68.191 103.124 43.193 1.00 19.87 128 PRO A O 1
ATOM 963 N N . GLU A 1 129 ? 70.231 102.899 42.295 1.00 22.09 129 GLU A N 1
ATOM 964 C CA . GLU A 1 129 ? 70.234 104.275 41.826 1.00 23.16 129 GLU A CA 1
ATOM 965 C C . GLU A 1 129 ? 69.277 104.537 40.674 1.00 23.12 129 GLU A C 1
ATOM 966 O O . GLU A 1 129 ? 68.801 105.663 40.505 1.00 23.96 129 GLU A O 1
ATOM 972 N N . GLU A 1 130 ? 68.973 103.506 39.890 1.00 22.18 130 GLU A N 1
ATOM 973 C CA . GLU A 1 130 ? 68.029 103.674 38.790 1.00 22.29 130 GLU A CA 1
ATOM 974 C C . GLU A 1 130 ? 66.637 103.728 39.407 1.00 22.20 130 GLU A C 1
ATOM 975 O O . GLU A 1 130 ? 65.773 104.477 38.954 1.00 20.73 130 GLU A O 1
ATOM 981 N N . VAL A 1 131 ? 66.416 102.916 40.438 1.00 21.97 131 VAL A N 1
ATOM 982 C CA . VAL A 1 131 ? 65.123 102.915 41.105 1.00 23.00 131 VAL A CA 1
ATOM 983 C C . VAL A 1 131 ? 64.868 104.274 41.750 1.00 21.90 131 VAL A C 1
ATOM 984 O O . VAL A 1 131 ? 63.802 104.861 41.575 1.00 23.44 131 VAL A O 1
ATOM 988 N N . LYS A 1 132 ? 65.855 104.777 42.482 1.00 22.91 132 LYS A N 1
ATOM 989 C CA . LYS A 1 132 ? 65.717 106.067 43.154 1.00 23.82 132 LYS A CA 1
ATOM 990 C C . LYS A 1 132 ? 65.597 107.229 42.174 1.00 24.43 132 LYS A C 1
ATOM 991 O O . LYS A 1 132 ? 64.824 108.165 42.399 1.00 24.49 132 LYS A O 1
ATOM 997 N N . LYS A 1 133 ? 66.357 107.164 41.084 1.00 26.32 133 LYS A N 1
ATOM 998 C CA . LYS A 1 133 ? 66.337 108.224 40.076 1.00 26.88 133 LYS A CA 1
ATOM 999 C C . LYS A 1 133 ? 64.977 108.375 39.397 1.00 26.58 133 LYS A C 1
ATOM 1000 O O . LYS A 1 133 ? 64.457 109.484 39.263 1.00 26.30 133 LYS A O 1
ATOM 1006 N N . VAL A 1 134 ? 64.402 107.253 38.981 1.00 25.52 134 VAL A N 1
ATOM 1007 C CA . VAL A 1 134 ? 63.118 107.249 38.290 1.00 24.31 134 VAL A CA 1
ATOM 1008 C C . VAL A 1 134 ? 61.887 107.457 39.171 1.00 24.56 134 VAL A C 1
ATOM 1009 O O . VAL A 1 134 ? 60.993 108.219 38.815 1.00 24.73 134 VAL A O 1
ATOM 1013 N N . SER A 1 135 ? 61.837 106.780 40.316 1.00 23.68 135 SER A N 1
ATOM 1014 C CA . SER A 1 135 ? 60.678 106.874 41.203 1.00 22.34 135 SER A CA 1
ATOM 1015 C C . SER A 1 135 ? 60.817 107.849 42.367 1.00 23.31 135 SER A C 1
ATOM 1016 O O . SER A 1 135 ? 59.812 108.333 42.885 1.00 22.94 135 SER A O 1
ATOM 1019 N N . GLY A 1 136 ? 62.048 108.117 42.794 1.00 22.40 136 GLY A N 1
ATOM 1020 C CA . GLY A 1 136 ? 62.259 109.014 43.919 1.00 23.60 136 GLY A CA 1
ATOM 1021 C C . GLY A 1 136 ? 61.983 108.322 45.250 1.00 23.73 136 GLY A C 1
ATOM 1022 O O . GLY A 1 136 ? 61.867 108.977 46.287 1.00 24.24 136 GLY A O 1
ATOM 1023 N N . TYR A 1 137 ? 61.872 106.993 45.215 1.00 22.37 137 TYR A N 1
ATOM 1024 C CA . TYR A 1 137 ? 61.613 106.191 46.412 1.00 21.56 137 TYR A CA 1
ATOM 1025 C C . TYR A 1 137 ? 62.762 105.236 46.732 1.00 21.56 137 TYR A C 1
ATOM 1026 O O . TYR A 1 137 ? 63.546 104.863 45.850 1.00 22.55 137 TYR A O 1
ATOM 1035 N N . SER A 1 138 ? 62.848 104.828 47.996 1.00 21.42 138 SER A N 1
ATOM 1036 C CA . SER A 1 138 ? 63.876 103.883 48.428 1.00 19.74 138 SER A CA 1
ATOM 1037 C C . SER A 1 138 ? 63.293 102.937 49.479 1.00 18.84 138 SER A C 1
ATOM 1038 O O . SER A 1 138 ? 62.263 103.246 50.092 1.00 19.03 138 SER A O 1
ATOM 1041 N N . ARG A 1 139 ? 63.960 101.798 49.680 1.00 18.76 139 ARG A N 1
ATOM 1042 C CA . ARG A 1 139 ? 63.545 100.766 50.638 1.00 18.73 139 ARG A CA 1
ATOM 1043 C C . ARG A 1 139 ? 62.227 100.146 50.177 1.00 19.16 139 ARG A C 1
ATOM 1044 O O . ARG A 1 139 ? 61.151 100.458 50.699 1.00 18.53 139 ARG A O 1
ATOM 1052 N N . LEU A 1 140 ? 62.337 99.256 49.195 1.00 18.83 140 LEU A N 1
ATOM 1053 C CA . LEU A 1 140 ? 61.188 98.598 48.578 1.00 20.01 140 LEU A CA 1
ATOM 1054 C C . LEU A 1 140 ? 60.645 97.429 49.382 1.00 19.54 140 LEU A C 1
ATOM 1055 O O . LEU A 1 140 ? 61.393 96.546 49.822 1.00 18.73 140 LEU A O 1
ATOM 1060 N N . HIS A 1 141 ? 59.325 97.427 49.551 1.00 18.01 141 HIS A N 1
ATOM 1061 C CA . HIS A 1 141 ? 58.647 96.419 50.354 1.00 16.56 141 HIS A CA 1
ATOM 1062 C C . HIS A 1 141 ? 57.731 95.450 49.587 1.00 15.10 141 HIS A C 1
ATOM 1063 O O . HIS A 1 141 ? 58.175 94.411 49.101 1.00 15.30 141 HIS A O 1
ATOM 1070 N N . THR A 1 142 ? 56.459 95.810 49.470 1.00 14.18 142 THR A N 1
ATOM 1071 C CA . THR A 1 142 ? 55.463 94.960 48.815 1.00 14.84 142 THR A CA 1
ATOM 1072 C C . THR A 1 142 ? 55.455 94.981 47.285 1.00 15.57 142 THR A C 1
ATOM 1073 O O . THR A 1 142 ? 55.593 96.037 46.672 1.00 15.14 142 THR A O 1
ATOM 1077 N N . VAL A 1 143 ? 55.285 93.803 46.683 1.00 15.53 143 VAL A N 1
ATOM 1078 C CA . VAL A 1 143 ? 55.195 93.677 45.231 1.00 17.53 143 VAL A CA 1
ATOM 1079 C C . VAL A 1 143 ? 53.860 93.032 44.875 1.00 17.71 143 VAL A C 1
ATOM 1080 O O . VAL A 1 143 ? 53.512 91.986 45.427 1.00 17.13 143 VAL A O 1
ATOM 1084 N N . HIS A 1 144 ? 53.115 93.656 43.965 1.00 17.64 144 HIS A N 1
ATOM 1085 C CA . HIS A 1 144 ? 51.838 93.114 43.516 1.00 17.39 144 HIS A CA 1
ATOM 1086 C C . HIS A 1 144 ? 51.753 93.157 41.993 1.00 18.81 144 HIS A C 1
ATOM 1087 O O . HIS A 1 144 ? 52.148 94.148 41.372 1.00 19.16 144 HIS A O 1
ATOM 1094 N N . CYS A 1 145 ? 51.239 92.081 41.402 1.00 18.81 145 CYS A N 1
ATOM 1095 C CA . CYS A 1 145 ? 51.083 91.982 39.945 1.00 20.52 145 CYS A CA 1
ATOM 1096 C C . CYS A 1 145 ? 49.716 92.556 39.558 1.00 20.26 145 CYS A C 1
ATOM 1097 O O . CYS A 1 145 ? 48.675 92.015 39.935 1.00 22.00 145 CYS A O 1
ATOM 1100 N N . GLY A 1 146 ? 49.721 93.663 38.824 1.00 19.51 146 GLY A N 1
ATOM 1101 C CA . GLY A 1 146 ? 48.471 94.273 38.405 1.00 18.69 146 GLY A CA 1
ATOM 1102 C C . GLY A 1 146 ? 48.182 93.955 36.949 1.00 20.85 146 GLY A C 1
ATOM 1103 O O . GLY A 1 146 ? 49.033 93.384 36.263 1.00 19.86 146 GLY A O 1
ATOM 1104 N N . PRO A 1 147 ? 46.989 94.301 36.446 1.00 21.96 147 PRO A N 1
ATOM 1105 C CA . PRO A 1 147 ? 46.627 94.034 35.051 1.00 22.85 147 PRO A CA 1
ATOM 1106 C C . PRO A 1 147 ? 47.486 94.858 34.098 1.00 22.81 147 PRO A C 1
ATOM 1107 O O . PRO A 1 147 ? 47.921 94.384 33.048 1.00 22.61 147 PRO A O 1
ATOM 1111 N N . ASP A 1 148 ? 47.715 96.101 34.505 1.00 23.13 148 ASP A N 1
ATOM 1112 C CA . ASP A 1 148 ? 48.449 97.089 33.730 1.00 23.75 148 ASP A CA 1
ATOM 1113 C C . ASP A 1 148 ? 49.944 97.215 33.989 1.00 24.16 148 ASP A C 1
ATOM 1114 O O . ASP A 1 148 ? 50.684 97.640 33.105 1.00 23.47 148 ASP A O 1
ATOM 1119 N N . ALA A 1 149 ? 50.398 96.866 35.189 1.00 23.30 149 ALA A N 1
ATOM 1120 C CA . ALA A 1 149 ? 51.824 96.976 35.501 1.00 22.42 149 ALA A CA 1
ATOM 1121 C C . ALA A 1 149 ? 52.167 96.247 36.795 1.00 21.50 149 ALA A C 1
ATOM 1122 O O . ALA A 1 149 ? 51.312 95.604 37.396 1.00 21.61 149 ALA A O 1
ATOM 1124 N N . ILE A 1 150 ? 53.426 96.343 37.208 1.00 20.62 150 ILE A N 1
ATOM 1125 C CA . ILE A 1 150 ? 53.877 95.716 38.442 1.00 20.81 150 ILE A CA 1
ATOM 1126 C C . ILE A 1 150 ? 54.012 96.859 39.440 1.00 19.84 150 ILE A C 1
ATOM 1127 O O . ILE A 1 150 ? 54.661 97.862 39.150 1.00 22.24 150 ILE A O 1
ATOM 1132 N N . TYR A 1 151 ? 53.390 96.714 40.604 1.00 18.81 151 TYR A N 1
ATOM 1133 C CA . TYR A 1 151 ? 53.415 97.754 41.625 1.00 18.57 151 TYR A CA 1
ATOM 1134 C C . TYR A 1 151 ? 54.264 97.345 42.821 1.00 17.95 151 TYR A C 1
ATOM 1135 O O . TYR A 1 151 ? 54.171 96.214 43.296 1.00 15.24 151 TYR A O 1
ATOM 1144 N N . ILE A 1 152 ? 55.068 98.281 43.321 1.00 16.64 152 ILE A N 1
ATOM 1145 C CA . ILE A 1 152 ? 55.943 98.014 44.455 1.00 16.95 152 ILE A CA 1
ATOM 1146 C C . ILE A 1 152 ? 55.908 99.174 45.433 1.00 17.26 152 ILE A C 1
ATOM 1147 O O . ILE A 1 152 ? 56.108 100.318 45.044 1.00 18.12 152 ILE A O 1
ATOM 1152 N N . SER A 1 153 ? 55.660 98.885 46.706 1.00 18.06 153 SER A N 1
ATOM 1153 C CA . SER A 1 153 ? 55.623 99.945 47.702 1.00 17.80 153 SER A CA 1
ATOM 1154 C C . SER A 1 153 ? 57.033 100.238 48.214 1.00 18.89 153 SER A C 1
ATOM 1155 O O . SER A 1 153 ? 57.925 99.392 48.130 1.00 17.96 153 SER A O 1
ATOM 1158 N N . ALA A 1 154 ? 57.230 101.447 48.733 1.00 18.03 154 ALA A N 1
ATOM 1159 C CA . ALA A 1 154 ? 58.529 101.860 49.257 1.00 18.20 154 ALA A CA 1
ATOM 1160 C C . ALA A 1 154 ? 58.329 102.659 50.544 1.00 17.64 154 ALA A C 1
ATOM 1161 O O . ALA A 1 154 ? 57.412 103.471 50.645 1.00 17.81 154 ALA A O 1
ATOM 1163 N N . LEU A 1 155 ? 59.193 102.422 51.527 1.00 18.51 155 LEU A N 1
ATOM 1164 C CA . LEU A 1 155 ? 59.101 103.083 52.824 1.00 20.08 155 LEU A CA 1
ATOM 1165 C C . LEU A 1 155 ? 59.390 104.587 52.860 1.00 22.20 155 LEU A C 1
ATOM 1166 O O . LEU A 1 155 ? 58.854 105.298 53.709 1.00 21.68 155 LEU A O 1
ATOM 1171 N N . GLY A 1 156 ? 60.228 105.085 51.958 1.00 22.86 156 GLY A N 1
ATOM 1172 C CA . GLY A 1 156 ? 60.517 106.510 51.989 1.00 22.57 156 GLY A CA 1
ATOM 1173 C C . GLY A 1 156 ? 61.060 107.093 50.699 1.00 22.77 156 GLY A C 1
ATOM 1174 O O . GLY A 1 156 ? 61.051 106.428 49.664 1.00 19.79 156 GLY A O 1
ATOM 1175 N N . ASN A 1 157 ? 61.504 108.351 50.749 1.00 24.88 157 ASN A N 1
ATOM 1176 C CA . ASN A 1 157 ? 62.071 108.993 49.568 1.00 26.51 157 ASN A CA 1
ATOM 1177 C C . ASN A 1 157 ? 63.546 108.606 49.466 1.00 28.28 157 ASN A C 1
ATOM 1178 O O . ASN A 1 157 ? 64.051 107.853 50.303 1.00 26.55 157 ASN A O 1
ATOM 1183 N N . GLU A 1 158 ? 64.245 109.126 48.460 1.00 30.33 158 GLU A N 1
ATOM 1184 C CA . GLU A 1 158 ? 65.647 108.766 48.292 1.00 31.90 158 GLU A CA 1
ATOM 1185 C C . GLU A 1 158 ? 66.542 109.101 49.480 1.00 32.48 158 GLU A C 1
ATOM 1186 O O . GLU A 1 158 ? 67.604 108.507 49.631 1.00 33.80 158 GLU A O 1
ATOM 1192 N N . GLU A 1 159 ? 66.111 110.021 50.339 1.00 32.08 159 GLU A N 1
ATOM 1193 C CA . GLU A 1 159 ? 66.908 110.401 51.508 1.00 33.08 159 GLU A CA 1
ATOM 1194 C C . GLU A 1 159 ? 66.615 109.588 52.766 1.00 31.41 159 GLU A C 1
ATOM 1195 O O . GLU A 1 159 ? 67.256 109.782 53.796 1.00 29.96 159 GLU A O 1
ATOM 1201 N N . GLY A 1 160 ? 65.642 108.689 52.698 1.00 30.92 160 GLY A N 1
ATOM 1202 C CA . GLY A 1 160 ? 65.320 107.903 53.875 1.00 28.06 160 GLY A CA 1
ATOM 1203 C C . GLY A 1 160 ? 64.199 108.519 54.693 1.00 27.56 160 GLY A C 1
ATOM 1204 O O . GLY A 1 160 ? 63.822 107.984 55.737 1.00 27.29 160 GLY A O 1
ATOM 1205 N N . GLU A 1 161 ? 63.681 109.657 54.240 1.00 27.28 161 GLU A N 1
ATOM 1206 C CA . GLU A 1 161 ? 62.561 110.310 54.918 1.00 27.56 161 GLU A CA 1
ATOM 1207 C C . GLU A 1 161 ? 61.320 109.984 54.086 1.00 26.58 161 GLU A C 1
ATOM 1208 O O . GLU A 1 161 ? 61.264 108.926 53.459 1.00 28.66 161 GLU A O 1
ATOM 1214 N N . GLY A 1 162 ? 60.335 110.877 54.070 1.00 25.24 162 GLY A N 1
ATOM 1215 C CA . GLY A 1 162 ? 59.125 110.629 53.301 1.00 24.06 162 GLY A CA 1
ATOM 1216 C C . GLY A 1 162 ? 58.802 111.762 52.345 1.00 25.21 162 GLY A C 1
ATOM 1217 O O . GLY A 1 162 ? 59.535 112.747 52.299 1.00 25.44 162 GLY A O 1
ATOM 1218 N N . PRO A 1 163 ? 57.691 111.681 51.594 1.00 23.99 163 PRO A N 1
ATOM 1219 C CA . PRO A 1 163 ? 56.717 110.586 51.587 1.00 23.51 163 PRO A CA 1
ATOM 1220 C C . PRO A 1 163 ? 57.242 109.304 50.960 1.00 22.48 163 PRO A C 1
ATOM 1221 O O . PRO A 1 163 ? 58.108 109.330 50.093 1.00 22.40 163 PRO A O 1
ATOM 1225 N N . GLY A 1 164 ? 56.719 108.181 51.430 1.00 22.00 164 GLY A N 1
ATOM 1226 C CA . GLY A 1 164 ? 57.074 106.907 50.848 1.00 20.55 164 GLY A CA 1
ATOM 1227 C C . GLY A 1 164 ? 55.906 106.700 49.912 1.00 19.57 164 GLY A C 1
ATOM 1228 O O . GLY A 1 164 ? 55.060 107.600 49.783 1.00 17.39 164 GLY A O 1
ATOM 1229 N N . GLY A 1 165 ? 55.815 105.547 49.262 1.00 18.42 165 GLY A N 1
ATOM 1230 C CA . GLY A 1 165 ? 54.690 105.354 48.369 1.00 18.84 165 GLY A CA 1
ATOM 1231 C C . GLY A 1 165 ? 54.784 104.129 47.495 1.00 19.55 165 GLY A C 1
ATOM 1232 O O . GLY A 1 165 ? 55.390 103.137 47.874 1.00 19.49 165 GLY A O 1
ATOM 1233 N N . ILE A 1 166 ? 54.184 104.212 46.314 1.00 19.41 166 ILE A N 1
ATOM 1234 C CA . ILE A 1 166 ? 54.156 103.095 45.385 1.00 19.55 166 ILE A CA 1
ATOM 1235 C C . ILE A 1 166 ? 54.701 103.472 44.012 1.00 20.19 166 ILE A C 1
ATOM 1236 O O . ILE A 1 166 ? 54.317 104.495 43.438 1.00 19.51 166 ILE A O 1
ATOM 1241 N N . LEU A 1 167 ? 55.602 102.646 43.493 1.00 19.86 167 LEU A N 1
ATOM 1242 C CA . LEU A 1 167 ? 56.161 102.880 42.167 1.00 20.72 167 LEU A CA 1
ATOM 1243 C C . LEU A 1 167 ? 55.674 101.751 41.277 1.00 21.07 167 LEU A C 1
ATOM 1244 O O . LEU A 1 167 ? 55.170 100.736 41.765 1.00 19.84 167 LEU A O 1
ATOM 1249 N N . MET A 1 168 ? 55.834 101.926 39.971 1.00 21.43 168 MET A N 1
ATOM 1250 C CA . MET A 1 168 ? 55.399 100.926 39.012 1.00 22.52 168 MET A CA 1
ATOM 1251 C C . MET A 1 168 ? 56.546 100.499 38.111 1.00 23.87 168 MET A C 1
ATOM 1252 O O . MET A 1 168 ? 57.479 101.272 37.864 1.00 24.31 168 MET A O 1
ATOM 1257 N N . LEU A 1 169 ? 56.479 99.255 37.648 1.00 25.06 169 LEU A N 1
ATOM 1258 C CA . LEU A 1 169 ? 57.483 98.703 36.742 1.00 26.25 169 LEU A CA 1
ATOM 1259 C C . LEU A 1 169 ? 56.727 98.257 35.505 1.00 27.41 169 LEU A C 1
ATOM 1260 O O . LEU A 1 169 ? 55.613 97.729 35.604 1.00 25.80 169 LEU A O 1
ATOM 1265 N N . ASP A 1 170 ? 57.343 98.453 34.346 1.00 27.39 170 ASP A N 1
ATOM 1266 C CA . ASP A 1 170 ? 56.737 98.070 33.084 1.00 26.96 170 ASP A CA 1
ATOM 1267 C C . ASP A 1 170 ? 56.626 96.545 32.983 1.00 26.65 170 ASP A C 1
ATOM 1268 O O . ASP A 1 170 ? 57.581 95.832 33.294 1.00 25.27 170 ASP A O 1
ATOM 1273 N N . HIS A 1 171 ? 55.469 96.055 32.539 1.00 27.08 171 HIS A N 1
ATOM 1274 C CA . HIS A 1 171 ? 55.227 94.613 32.402 1.00 29.30 171 HIS A CA 1
ATOM 1275 C C . HIS A 1 171 ? 56.158 93.897 31.428 1.00 31.43 171 HIS A C 1
ATOM 1276 O O . HIS A 1 171 ? 56.364 92.685 31.540 1.00 31.08 171 HIS A O 1
ATOM 1283 N N . TYR A 1 172 ? 56.710 94.637 30.472 1.00 31.81 172 TYR A N 1
ATOM 1284 C CA . TYR A 1 172 ? 57.568 94.032 29.460 1.00 32.45 172 TYR A CA 1
ATOM 1285 C C . TYR A 1 172 ? 59.066 94.202 29.650 1.00 32.28 172 TYR A C 1
ATOM 1286 O O . TYR A 1 172 ? 59.820 93.240 29.510 1.00 31.57 172 TYR A O 1
ATOM 1295 N N . SER A 1 173 ? 59.501 95.412 29.983 1.00 32.06 173 SER A N 1
ATOM 1296 C CA . SER A 1 173 ? 60.922 95.668 30.173 1.00 31.54 173 SER A CA 1
ATOM 1297 C C . SER A 1 173 ? 61.330 95.503 31.627 1.00 31.15 173 SER A C 1
ATOM 1298 O O . SER A 1 173 ? 62.509 95.306 31.931 1.00 29.25 173 SER A O 1
ATOM 1301 N N . PHE A 1 174 ? 60.344 95.579 32.518 1.00 29.90 174 PHE A N 1
ATOM 1302 C CA . PHE A 1 174 ? 60.580 95.467 33.951 1.00 29.55 174 PHE A CA 1
ATOM 1303 C C . PHE A 1 174 ? 61.332 96.697 34.442 1.00 30.29 174 PHE A C 1
ATOM 1304 O O . PHE A 1 174 ? 61.854 96.709 35.554 1.00 31.65 174 PHE A O 1
ATOM 1312 N N . GLU A 1 175 ? 61.388 97.728 33.606 1.00 29.40 175 GLU A N 1
ATOM 1313 C CA . GLU A 1 175 ? 62.083 98.964 33.958 1.00 29.71 175 GLU A CA 1
ATOM 1314 C C . GLU A 1 175 ? 61.148 99.845 34.779 1.00 27.42 175 GLU A C 1
ATOM 1315 O O . GLU A 1 175 ? 59.939 99.839 34.563 1.00 25.33 175 GLU A O 1
ATOM 1321 N N . PRO A 1 176 ? 61.699 100.619 35.726 1.00 26.58 176 PRO A N 1
ATOM 1322 C CA . PRO A 1 176 ? 60.873 101.495 36.561 1.00 26.33 176 PRO A CA 1
ATOM 1323 C C . PRO A 1 176 ? 60.186 102.547 35.709 1.00 26.77 176 PRO A C 1
ATOM 1324 O O . PRO A 1 176 ? 60.806 103.124 34.818 1.00 27.76 176 PRO A O 1
ATOM 1328 N N . LEU A 1 177 ? 58.909 102.794 35.970 1.00 25.55 177 LEU A N 1
ATOM 1329 C CA . LEU A 1 177 ? 58.189 103.822 35.238 1.00 25.13 177 LEU A CA 1
ATOM 1330 C C . LEU A 1 177 ? 58.237 105.093 36.079 1.00 25.11 177 LEU A C 1
ATOM 1331 O O . LEU A 1 177 ? 58.583 106.163 35.585 1.00 25.01 177 LEU A O 1
ATOM 1336 N N . GLY A 1 178 ? 57.910 104.962 37.362 1.00 24.29 178 GLY A N 1
ATOM 1337 C CA . GLY A 1 178 ? 57.930 106.112 38.249 1.00 23.07 178 GLY A CA 1
ATOM 1338 C C . GLY A 1 178 ? 56.895 105.985 39.349 1.00 23.20 178 GLY A C 1
ATOM 1339 O O . GLY A 1 178 ? 56.361 104.898 39.576 1.00 22.84 178 GLY A O 1
ATOM 1340 N N . LYS A 1 179 ? 56.616 107.095 40.027 1.00 22.41 179 LYS A N 1
ATOM 1341 C CA . LYS A 1 179 ? 55.633 107.126 41.104 1.00 22.23 179 LYS A CA 1
ATOM 1342 C C . LYS A 1 179 ? 54.234 106.844 40.589 1.00 21.65 179 LYS A C 1
ATOM 1343 O O . LYS A 1 179 ? 53.861 107.279 39.500 1.00 21.52 179 LYS A O 1
ATOM 1349 N N . TRP A 1 180 ? 53.454 106.120 41.379 1.00 19.27 180 TRP A N 1
ATOM 1350 C CA . TRP A 1 180 ? 52.080 105.821 40.998 1.00 18.80 180 TRP A CA 1
ATOM 1351 C C . TRP A 1 180 ? 51.155 106.977 41.377 1.00 18.73 180 TRP A C 1
ATOM 1352 O O . TRP A 1 180 ? 50.189 107.266 40.670 1.00 18.36 180 TRP A O 1
ATOM 1363 N N . GLU A 1 181 ? 51.464 107.635 42.491 1.00 20.03 181 GLU A N 1
ATOM 1364 C CA . GLU A 1 181 ? 50.643 108.734 42.996 1.00 20.62 181 GLU A CA 1
ATOM 1365 C C . GLU A 1 181 ? 50.622 109.989 42.136 1.00 21.24 181 GLU A C 1
ATOM 1366 O O . GLU A 1 181 ? 51.669 110.493 41.726 1.00 19.85 181 GLU A O 1
ATOM 1372 N N . ILE A 1 182 ? 49.418 110.493 41.883 1.00 21.59 182 ILE A N 1
ATOM 1373 C CA . ILE A 1 182 ? 49.242 111.729 41.130 1.00 23.14 182 ILE A CA 1
ATOM 1374 C C . ILE A 1 182 ? 48.846 112.795 42.158 1.00 24.05 182 ILE A C 1
ATOM 1375 O O . ILE A 1 182 ? 49.312 113.933 42.100 1.00 25.06 182 ILE A O 1
ATOM 1380 N N . ASP A 1 183 ? 48.006 112.400 43.114 1.00 23.93 183 ASP A N 1
ATOM 1381 C CA . ASP A 1 183 ? 47.539 113.294 44.178 1.00 24.32 183 ASP A CA 1
ATOM 1382 C C . ASP A 1 183 ? 47.457 112.487 45.472 1.00 22.19 183 ASP A C 1
ATOM 1383 O O . ASP A 1 183 ? 46.472 111.791 45.707 1.00 21.46 183 ASP A O 1
ATOM 1388 N N . ARG A 1 184 ? 48.478 112.605 46.318 1.00 22.46 184 ARG A N 1
ATOM 1389 C CA . ARG A 1 184 ? 48.536 111.836 47.564 1.00 23.08 184 ARG A CA 1
ATOM 1390 C C . ARG A 1 184 ? 47.871 112.470 48.781 1.00 23.45 184 ARG A C 1
ATOM 1391 O O . ARG A 1 184 ? 47.913 111.896 49.866 1.00 20.87 184 ARG A O 1
ATOM 1399 N N . GLY A 1 185 ? 47.267 113.642 48.613 1.00 22.93 185 GLY A N 1
ATOM 1400 C CA . GLY A 1 185 ? 46.641 114.286 49.754 1.00 24.65 185 GLY A CA 1
ATOM 1401 C C . GLY A 1 185 ? 47.681 114.414 50.854 1.00 23.81 185 GLY A C 1
ATOM 1402 O O . GLY A 1 185 ? 48.806 114.829 50.583 1.00 23.04 185 GLY A O 1
ATOM 1403 N N . ASP A 1 186 ? 47.335 114.050 52.085 1.00 23.22 186 ASP A N 1
ATOM 1404 C CA . ASP A 1 186 ? 48.308 114.153 53.159 1.00 23.32 186 ASP A CA 1
ATOM 1405 C C . ASP A 1 186 ? 48.952 112.824 53.539 1.00 23.09 186 ASP A C 1
ATOM 1406 O O . ASP A 1 186 ? 49.500 112.676 54.630 1.00 23.10 186 ASP A O 1
ATOM 1411 N N . GLN A 1 187 ? 48.895 111.851 52.636 1.00 22.61 187 GLN A N 1
ATOM 1412 C CA . GLN A 1 187 ? 49.534 110.563 52.899 1.00 21.06 187 GLN A CA 1
ATOM 1413 C C . GLN A 1 187 ? 51.040 110.821 52.870 1.00 20.69 187 GLN A C 1
ATOM 1414 O O . GLN A 1 187 ? 51.544 111.497 51.969 1.00 20.32 187 GLN A O 1
ATOM 1420 N N . TYR A 1 188 ? 51.757 110.287 53.850 1.00 20.58 188 TYR A N 1
ATOM 1421 C CA . TYR A 1 188 ? 53.201 110.487 53.927 1.00 21.62 188 TYR A CA 1
ATOM 1422 C C . TYR A 1 188 ? 53.913 109.161 54.200 1.00 20.85 188 TYR A C 1
ATOM 1423 O O . TYR A 1 188 ? 54.885 108.811 53.522 1.00 20.43 188 TYR A O 1
ATOM 1432 N N . LEU A 1 189 ? 53.419 108.423 55.185 1.00 20.35 189 LEU A N 1
ATOM 1433 C CA . LEU A 1 189 ? 53.980 107.124 55.540 1.00 20.63 189 LEU A CA 1
ATOM 1434 C C . LEU A 1 189 ? 53.444 106.037 54.602 1.00 20.74 189 LEU A C 1
ATOM 1435 O O . LEU A 1 189 ? 52.445 106.236 53.911 1.00 21.70 189 LEU A O 1
ATOM 1440 N N . ALA A 1 190 ? 54.110 104.886 54.585 1.00 20.23 190 ALA A N 1
ATOM 1441 C CA . ALA A 1 190 ? 53.694 103.776 53.733 1.00 19.99 190 ALA A CA 1
ATOM 1442 C C . ALA A 1 190 ? 54.190 102.465 54.326 1.00 19.22 190 ALA A C 1
ATOM 1443 O O . ALA A 1 190 ? 54.899 102.461 55.338 1.00 17.58 190 ALA A O 1
ATOM 1445 N N . TYR A 1 191 ? 53.771 101.358 53.714 1.00 18.64 191 TYR A N 1
ATOM 1446 C CA . TYR A 1 191 ? 54.238 100.026 54.119 1.00 18.64 191 TYR A CA 1
ATOM 1447 C C . TYR A 1 191 ? 53.723 98.967 53.144 1.00 17.53 191 TYR A C 1
ATOM 1448 O O . TYR A 1 191 ? 54.451 98.512 52.262 1.00 16.32 191 TYR A O 1
ATOM 1457 N N . ASP A 1 192 ? 52.416 98.745 53.178 1.00 17.43 192 ASP A N 1
ATOM 1458 C CA . ASP A 1 192 ? 51.815 97.721 52.323 1.00 16.64 192 ASP A CA 1
ATOM 1459 C C . ASP A 1 192 ? 50.697 98.355 51.514 1.00 16.71 192 ASP A C 1
ATOM 1460 O O . ASP A 1 192 ? 50.354 99.518 51.716 1.00 17.09 192 ASP A O 1
ATOM 1465 N N . PHE A 1 193 ? 50.144 97.596 50.581 1.00 17.12 193 PHE A N 1
ATOM 1466 C CA . PHE A 1 193 ? 49.053 98.084 49.755 1.00 15.31 193 PHE A CA 1
ATOM 1467 C C . PHE A 1 193 ? 48.450 96.919 49.007 1.00 15.22 193 PHE A C 1
ATOM 1468 O O . PHE A 1 193 ? 49.080 95.881 48.847 1.00 16.78 193 PHE A O 1
ATOM 1476 N N . TRP A 1 194 ? 47.211 97.093 48.578 1.00 16.13 194 TRP A N 1
ATOM 1477 C CA . TRP A 1 194 ? 46.550 96.109 47.746 1.00 16.05 194 TRP A CA 1
ATOM 1478 C C . TRP A 1 194 ? 45.344 96.779 47.111 1.00 16.69 194 TRP A C 1
ATOM 1479 O O . TRP A 1 194 ? 45.231 98.005 47.142 1.00 16.82 194 TRP A O 1
ATOM 1490 N N . TRP A 1 195 ? 44.434 96.003 46.544 1.00 16.48 195 TRP A N 1
ATOM 1491 C CA . TRP A 1 195 ? 43.323 96.625 45.858 1.00 15.40 195 TRP A CA 1
ATOM 1492 C C . TRP A 1 195 ? 42.126 95.711 45.638 1.00 17.61 195 TRP A C 1
ATOM 1493 O O . TRP A 1 195 ? 42.158 94.517 45.941 1.00 18.04 195 TRP A O 1
ATOM 1504 N N . ASN A 1 196 ? 41.065 96.313 45.120 1.00 17.54 196 ASN A N 1
ATOM 1505 C CA . ASN A 1 196 ? 39.861 95.612 44.717 1.00 18.32 196 ASN A CA 1
ATOM 1506 C C . ASN A 1 196 ? 39.819 96.161 43.298 1.00 17.38 196 ASN A C 1
ATOM 1507 O O . ASN A 1 196 ? 39.419 97.306 43.077 1.00 17.86 196 ASN A O 1
ATOM 1512 N N . LEU A 1 197 ? 40.258 95.354 42.343 1.00 18.41 197 LEU A N 1
ATOM 1513 C CA . LEU A 1 197 ? 40.341 95.799 40.959 1.00 18.82 197 LEU A CA 1
ATOM 1514 C C . LEU A 1 197 ? 39.060 96.243 40.260 1.00 18.44 197 LEU A C 1
ATOM 1515 O O . LEU A 1 197 ? 39.024 97.319 39.678 1.00 19.49 197 LEU A O 1
ATOM 1520 N N . PRO A 1 198 ? 37.988 95.440 40.320 1.00 19.16 198 PRO A N 1
ATOM 1521 C CA . PRO A 1 198 ? 36.765 95.878 39.633 1.00 18.70 198 PRO A CA 1
ATOM 1522 C C . PRO A 1 198 ? 36.163 97.168 40.187 1.00 20.48 198 PRO A C 1
ATOM 1523 O O . PRO A 1 198 ? 35.557 97.950 39.451 1.00 20.90 198 PRO A O 1
ATOM 1527 N N . ASN A 1 199 ? 36.332 97.388 41.485 1.00 20.05 199 ASN A N 1
ATOM 1528 C CA . ASN A 1 199 ? 35.806 98.586 42.123 1.00 22.46 199 ASN A CA 1
ATOM 1529 C C . ASN A 1 199 ? 36.795 99.741 42.048 1.00 22.30 199 ASN A C 1
ATOM 1530 O O . ASN A 1 199 ? 36.526 100.847 42.519 1.00 21.88 199 ASN A O 1
ATOM 1535 N N . GLU A 1 200 ? 37.943 99.463 41.448 1.00 21.61 200 GLU A N 1
ATOM 1536 C CA . GLU A 1 200 ? 38.991 100.451 41.258 1.00 22.01 200 GLU A CA 1
ATOM 1537 C C . GLU A 1 200 ? 39.450 101.231 42.478 1.00 21.76 200 GLU A C 1
ATOM 1538 O O . GLU A 1 200 ? 39.588 102.449 42.416 1.00 22.22 200 GLU A O 1
ATOM 1544 N N . VAL A 1 201 ? 39.677 100.555 43.591 1.00 21.66 201 VAL A N 1
ATOM 1545 C CA . VAL A 1 201 ? 40.174 101.270 44.749 1.00 22.45 201 VAL A CA 1
ATOM 1546 C C . VAL A 1 201 ? 41.406 100.554 45.255 1.00 19.95 201 VAL A C 1
ATOM 1547 O O . VAL A 1 201 ? 41.478 99.322 45.254 1.00 17.19 201 VAL A O 1
ATOM 1551 N N . LEU A 1 202 ? 42.382 101.350 45.667 1.00 16.91 202 LEU A N 1
ATOM 1552 C CA . LEU A 1 202 ? 43.631 100.839 46.190 1.00 17.18 202 LEU A CA 1
ATOM 1553 C C . LEU A 1 202 ? 43.696 101.310 47.632 1.00 16.98 202 LEU A C 1
ATOM 1554 O O . LEU A 1 202 ? 43.251 102.413 47.950 1.00 15.60 202 LEU A O 1
ATOM 1559 N N . VAL A 1 203 ? 44.219 100.461 48.504 1.00 16.96 203 VAL A N 1
ATOM 1560 C CA . VAL A 1 203 ? 44.355 100.798 49.913 1.00 18.15 203 VAL A CA 1
ATOM 1561 C C . VAL A 1 203 ? 45.834 100.694 50.239 1.00 17.01 203 VAL A C 1
ATOM 1562 O O . VAL A 1 203 ? 46.523 99.818 49.713 1.00 17.94 203 VAL A O 1
ATOM 1566 N N . SER A 1 204 ? 46.326 101.592 51.086 1.00 15.82 204 SER A N 1
ATOM 1567 C CA . SER A 1 204 ? 47.729 101.592 51.481 1.00 16.38 204 SER A CA 1
ATOM 1568 C C . SER A 1 204 ? 47.810 101.811 52.990 1.00 18.17 204 SER A C 1
ATOM 1569 O O . SER A 1 204 ? 46.921 102.441 53.579 1.00 17.17 204 SER A O 1
ATOM 1572 N N . SER A 1 205 ? 48.875 101.302 53.607 1.00 16.90 205 SER A N 1
ATOM 1573 C CA . SER A 1 205 ? 49.046 101.410 55.060 1.00 17.57 205 SER A CA 1
ATOM 1574 C C . SER A 1 205 ? 50.222 102.281 55.515 1.00 17.30 205 SER A C 1
ATOM 1575 O O . SER A 1 205 ? 50.770 103.055 54.731 1.00 16.86 205 SER A O 1
ATOM 1578 N N . GLU A 1 206 ? 50.608 102.154 56.784 1.00 18.09 206 GLU A N 1
ATOM 1579 C CA . GLU A 1 206 ? 51.694 102.981 57.318 1.00 19.03 206 GLU A CA 1
ATOM 1580 C C . GLU A 1 206 ? 52.527 102.323 58.419 1.00 19.82 206 GLU A C 1
ATOM 1581 O O . GLU A 1 206 ? 51.991 101.842 59.421 1.00 19.02 206 GLU A O 1
ATOM 1587 N N . TRP A 1 207 ? 53.843 102.324 58.232 1.00 18.39 207 TRP A N 1
ATOM 1588 C CA . TRP A 1 207 ? 54.748 101.789 59.238 1.00 20.13 207 TRP A CA 1
ATOM 1589 C C . TRP A 1 207 ? 55.526 103.006 59.738 1.00 20.28 207 TRP A C 1
ATOM 1590 O O . TRP A 1 207 ? 55.078 103.684 60.657 1.00 21.21 207 TRP A O 1
ATOM 1601 N N . ALA A 1 208 ? 56.662 103.295 59.108 1.00 21.65 208 ALA A N 1
ATOM 1602 C CA . ALA A 1 208 ? 57.495 104.444 59.464 1.00 22.96 208 ALA A CA 1
ATOM 1603 C C . ALA A 1 208 ? 58.514 104.593 58.341 1.00 23.70 208 ALA A C 1
ATOM 1604 O O . ALA A 1 208 ? 58.668 103.674 57.544 1.00 23.21 208 ALA A O 1
ATOM 1606 N N . VAL A 1 209 ? 59.198 105.734 58.263 1.00 22.33 209 VAL A N 1
ATOM 1607 C CA . VAL A 1 209 ? 60.185 105.932 57.204 1.00 21.76 209 VAL A CA 1
ATOM 1608 C C . VAL A 1 209 ? 61.469 105.169 57.512 1.00 22.53 209 VAL A C 1
ATOM 1609 O O . VAL A 1 209 ? 61.704 104.768 58.652 1.00 23.41 209 VAL A O 1
ATOM 1613 N N . PRO A 1 210 ? 62.310 104.943 56.490 1.00 22.35 210 PRO A N 1
ATOM 1614 C CA . PRO A 1 210 ? 63.577 104.223 56.648 1.00 24.24 210 PRO A CA 1
ATOM 1615 C C . PRO A 1 210 ? 64.438 104.729 57.798 1.00 25.71 210 PRO A C 1
ATOM 1616 O O . PRO A 1 210 ? 64.909 103.947 58.624 1.00 25.93 210 PRO A O 1
ATOM 1620 N N . ASN A 1 211 ? 64.645 106.040 57.852 1.00 26.73 211 ASN A N 1
ATOM 1621 C CA . ASN A 1 211 ? 65.471 106.609 58.906 1.00 28.07 211 ASN A CA 1
ATOM 1622 C C . ASN A 1 211 ? 64.930 106.359 60.309 1.00 27.98 211 ASN A C 1
ATOM 1623 O O . ASN A 1 211 ? 65.631 106.581 61.295 1.00 28.92 211 ASN A O 1
ATOM 1628 N N . THR A 1 212 ? 63.692 105.882 60.405 1.00 27.73 212 THR A N 1
ATOM 1629 C CA . THR A 1 212 ? 63.107 105.582 61.709 1.00 27.10 212 THR A CA 1
ATOM 1630 C C . THR A 1 212 ? 63.285 104.109 62.088 1.00 27.20 212 THR A C 1
ATOM 1631 O O . THR A 1 212 ? 63.645 103.788 63.225 1.00 25.03 212 THR A O 1
ATOM 1635 N N . ILE A 1 213 ? 63.050 103.219 61.123 1.00 26.32 213 ILE A N 1
ATOM 1636 C CA . ILE A 1 213 ? 63.109 101.780 61.369 1.00 26.26 213 ILE A CA 1
ATOM 1637 C C . ILE A 1 213 ? 64.420 101.021 61.163 1.00 26.37 213 ILE A C 1
ATOM 1638 O O . ILE A 1 213 ? 64.683 100.063 61.885 1.00 26.27 213 ILE A O 1
ATOM 1643 N N . GLU A 1 214 ? 65.249 101.435 60.211 1.00 25.31 214 GLU A N 1
ATOM 1644 C CA . GLU A 1 214 ? 66.477 100.689 59.939 1.00 27.61 214 GLU A CA 1
ATOM 1645 C C . GLU A 1 214 ? 67.414 100.361 61.109 1.00 28.75 214 GLU A C 1
ATOM 1646 O O . GLU A 1 214 ? 67.973 99.266 61.146 1.00 27.61 214 GLU A O 1
ATOM 1652 N N . ASP A 1 215 ? 67.587 101.273 62.064 1.00 29.47 215 ASP A N 1
ATOM 1653 C CA . ASP A 1 215 ? 68.472 100.986 63.193 1.00 31.92 215 ASP A CA 1
ATOM 1654 C C . ASP A 1 215 ? 67.758 100.323 64.368 1.00 32.32 215 ASP A C 1
ATOM 1655 O O . ASP A 1 215 ? 68.325 100.206 65.455 1.00 33.36 215 ASP A O 1
ATOM 1660 N N . GLY A 1 216 ? 66.516 99.895 64.151 1.00 31.99 216 GLY A N 1
ATOM 1661 C CA . GLY A 1 216 ? 65.768 99.238 65.207 1.00 29.04 216 GLY A CA 1
ATOM 1662 C C . GLY A 1 216 ? 64.593 100.035 65.736 1.00 30.71 216 GLY A C 1
ATOM 1663 O O . GLY A 1 216 ? 64.387 101.190 65.361 1.00 30.27 216 GLY A O 1
ATOM 1664 N N . LEU A 1 217 ? 63.821 99.410 66.618 1.00 30.90 217 LEU A N 1
ATOM 1665 C CA . LEU A 1 217 ? 62.653 100.045 67.212 1.00 31.03 217 LEU A CA 1
ATOM 1666 C C . LEU A 1 217 ? 63.077 100.851 68.430 1.00 32.84 217 LEU A C 1
ATOM 1667 O O . LEU A 1 217 ? 63.709 100.325 69.342 1.00 30.99 217 LEU A O 1
ATOM 1672 N N . LYS A 1 218 ? 62.740 102.133 68.429 1.00 34.08 218 LYS A N 1
ATOM 1673 C CA . LYS A 1 218 ? 63.052 102.999 69.550 1.00 35.26 218 LYS A CA 1
ATOM 1674 C C . LYS A 1 218 ? 61.704 103.409 70.110 1.00 35.45 218 LYS A C 1
ATOM 1675 O O . LYS A 1 218 ? 60.989 104.208 69.509 1.00 35.36 218 LYS A O 1
ATOM 1681 N N . LEU A 1 219 ? 61.353 102.829 71.252 1.00 36.42 219 LEU A N 1
ATOM 1682 C CA . LEU A 1 219 ? 60.080 103.105 71.909 1.00 37.28 219 LEU A CA 1
ATOM 1683 C C . LEU A 1 219 ? 59.700 104.581 71.984 1.00 37.03 219 LEU A C 1
ATOM 1684 O O . LEU A 1 219 ? 58.517 104.915 71.984 1.00 36.11 219 LEU A O 1
ATOM 1689 N N . GLU A 1 220 ? 60.689 105.467 72.040 1.00 36.38 220 GLU A N 1
ATOM 1690 C CA . GLU A 1 220 ? 60.389 106.892 72.110 1.00 37.54 220 GLU A CA 1
ATOM 1691 C C . GLU A 1 220 ? 59.893 107.421 70.764 1.00 37.86 220 GLU A C 1
ATOM 1692 O O . GLU A 1 220 ? 59.310 108.504 70.696 1.00 38.48 220 GLU A O 1
ATOM 1698 N N . HIS A 1 221 ? 60.122 106.651 69.703 1.00 37.06 221 HIS A N 1
ATOM 1699 C CA . HIS A 1 221 ? 59.704 107.025 68.348 1.00 36.93 221 HIS A CA 1
ATOM 1700 C C . HIS A 1 221 ? 58.237 106.692 68.068 1.00 35.79 221 HIS A C 1
ATOM 1701 O O . HIS A 1 221 ? 57.604 107.311 67.212 1.00 34.20 221 HIS A O 1
ATOM 1708 N N . LEU A 1 222 ? 57.716 105.696 68.775 1.00 35.00 222 LEU A N 1
ATOM 1709 C CA . LEU A 1 222 ? 56.346 105.238 68.580 1.00 35.38 222 LEU A CA 1
ATOM 1710 C C . LEU A 1 222 ? 55.253 106.288 68.426 1.00 35.76 222 LEU A C 1
ATOM 1711 O O . LEU A 1 222 ? 54.518 106.276 67.439 1.00 34.94 222 LEU A O 1
ATOM 1716 N N . LYS A 1 223 ? 55.141 107.199 69.385 1.00 35.26 223 LYS A N 1
ATOM 1717 C CA . LYS A 1 223 ? 54.095 108.213 69.324 1.00 35.80 223 LYS A CA 1
ATOM 1718 C C . LYS A 1 223 ? 54.106 109.143 68.113 1.00 35.12 223 LYS A C 1
ATOM 1719 O O . LYS A 1 223 ? 53.067 109.351 67.488 1.00 34.62 223 LYS A O 1
ATOM 1725 N N . ASP A 1 224 ? 55.264 109.696 67.767 1.00 34.44 224 ASP A N 1
ATOM 1726 C CA . ASP A 1 224 ? 55.318 110.631 66.649 1.00 35.68 224 ASP A CA 1
ATOM 1727 C C . ASP A 1 224 ? 55.885 110.129 65.325 1.00 35.11 224 ASP A C 1
ATOM 1728 O O . ASP A 1 224 ? 55.727 110.798 64.310 1.00 34.65 224 ASP A O 1
ATOM 1733 N N . ARG A 1 225 ? 56.529 108.967 65.310 1.00 34.54 225 ARG A N 1
ATOM 1734 C CA . ARG A 1 225 ? 57.120 108.498 64.061 1.00 34.00 225 ARG A CA 1
ATOM 1735 C C . ARG A 1 225 ? 56.500 107.277 63.386 1.00 32.19 225 ARG A C 1
ATOM 1736 O O . ARG A 1 225 ? 56.898 106.920 62.278 1.00 31.58 225 ARG A O 1
ATOM 1744 N N . TYR A 1 226 ? 55.533 106.636 64.036 1.00 29.33 226 TYR A N 1
ATOM 1745 C CA . TYR A 1 226 ? 54.886 105.474 63.438 1.00 27.06 226 TYR A CA 1
ATOM 1746 C C . TYR A 1 226 ? 53.440 105.818 63.095 1.00 25.94 226 TYR A C 1
ATOM 1747 O O . TYR A 1 226 ? 52.808 106.626 63.776 1.00 26.06 226 TYR A O 1
ATOM 1756 N N . GLY A 1 227 ? 52.911 105.214 62.036 1.00 24.54 227 GLY A N 1
ATOM 1757 C CA . GLY A 1 227 ? 51.556 105.536 61.628 1.00 23.71 227 GLY A CA 1
ATOM 1758 C C . GLY A 1 227 ? 50.454 104.610 62.099 1.00 23.92 227 GLY A C 1
ATOM 1759 O O . GLY A 1 227 ? 50.715 103.547 62.661 1.00 23.71 227 GLY A O 1
ATOM 1760 N N . ASN A 1 228 ? 49.213 105.024 61.864 1.00 23.34 228 ASN A N 1
ATOM 1761 C CA . ASN A 1 228 ? 48.059 104.227 62.249 1.00 24.90 228 ASN A CA 1
ATOM 1762 C C . ASN A 1 228 ? 46.858 104.488 61.350 1.00 24.23 228 ASN A C 1
ATOM 1763 O O . ASN A 1 228 ? 45.713 104.318 61.771 1.00 24.72 228 ASN A O 1
ATOM 1768 N N . ARG A 1 229 ? 47.122 104.880 60.103 1.00 22.43 229 ARG A N 1
ATOM 1769 C CA . ARG A 1 229 ? 46.058 105.174 59.152 1.00 22.33 229 ARG A CA 1
ATOM 1770 C C . ARG A 1 229 ? 46.048 104.242 57.944 1.00 21.75 229 ARG A C 1
ATOM 1771 O O . ARG A 1 229 ? 47.087 103.714 57.545 1.00 21.20 229 ARG A O 1
ATOM 1779 N N . ILE A 1 230 ? 44.860 104.050 57.375 1.00 21.65 230 ILE A N 1
ATOM 1780 C CA . ILE A 1 230 ? 44.692 103.268 56.157 1.00 21.46 230 ILE A CA 1
ATOM 1781 C C . ILE A 1 230 ? 44.200 104.315 55.158 1.00 21.13 230 ILE A C 1
ATOM 1782 O O . ILE A 1 230 ? 43.340 105.142 55.480 1.00 20.18 230 ILE A O 1
ATOM 1787 N N . HIS A 1 231 ? 44.766 104.303 53.960 1.00 19.35 231 HIS A N 1
ATOM 1788 C CA . HIS A 1 231 ? 44.394 105.271 52.939 1.00 20.01 231 HIS A CA 1
ATOM 1789 C C . HIS A 1 231 ? 43.621 104.599 51.816 1.00 20.62 231 HIS A C 1
ATOM 1790 O O . HIS A 1 231 ? 44.004 103.522 51.350 1.00 19.44 231 HIS A O 1
ATOM 1797 N N . PHE A 1 232 ? 42.534 105.236 51.392 1.00 20.34 232 PHE A N 1
ATOM 1798 C CA . PHE A 1 232 ? 41.707 104.719 50.307 1.00 21.69 232 PHE A CA 1
ATOM 1799 C C . PHE A 1 232 ? 41.943 105.583 49.080 1.00 21.86 232 PHE A C 1
ATOM 1800 O O . PHE A 1 232 ? 41.831 106.810 49.147 1.00 22.87 232 PHE A O 1
ATOM 1808 N N . TRP A 1 233 ? 42.266 104.941 47.961 1.00 20.94 233 TRP A N 1
ATOM 1809 C CA . TRP A 1 233 ? 42.548 105.661 46.728 1.00 21.71 233 TRP A CA 1
ATOM 1810 C C . TRP A 1 233 ? 41.686 105.234 45.551 1.00 21.92 233 TRP A C 1
ATOM 1811 O O . TRP A 1 233 ? 41.171 104.119 45.510 1.00 21.37 233 TRP A O 1
ATOM 1822 N N . ASP A 1 234 ? 41.570 106.140 44.586 1.00 24.35 234 ASP A N 1
ATOM 1823 C CA . ASP A 1 234 ? 40.867 105.893 43.332 1.00 25.39 234 ASP A CA 1
ATOM 1824 C C . ASP A 1 234 ? 42.007 105.280 42.506 1.00 24.79 234 ASP A C 1
ATOM 1825 O O . ASP A 1 234 ? 42.935 105.984 42.110 1.00 23.67 234 ASP A O 1
ATOM 1830 N N . LEU A 1 235 ? 41.952 103.973 42.275 1.00 25.34 235 LEU A N 1
ATOM 1831 C CA . LEU A 1 235 ? 43.000 103.269 41.535 1.00 26.76 235 LEU A CA 1
ATOM 1832 C C . LEU A 1 235 ? 43.264 103.872 40.158 1.00 28.86 235 LEU A C 1
ATOM 1833 O O . LEU A 1 235 ? 44.410 103.991 39.714 1.00 27.43 235 LEU A O 1
ATOM 1838 N N . ARG A 1 236 ? 42.191 104.255 39.486 1.00 30.58 236 ARG A N 1
ATOM 1839 C CA . ARG A 1 236 ? 42.295 104.818 38.154 1.00 33.13 236 ARG A CA 1
ATOM 1840 C C . ARG A 1 236 ? 42.873 106.227 38.094 1.00 31.80 236 ARG A C 1
ATOM 1841 O O . ARG A 1 236 ? 43.788 106.489 37.317 1.00 31.63 236 ARG A O 1
ATOM 1849 N N . LYS A 1 237 ? 42.330 107.131 38.900 1.00 30.62 237 LYS A N 1
ATOM 1850 C CA . LYS A 1 237 ? 42.803 108.507 38.911 1.00 29.33 237 LYS A CA 1
ATOM 1851 C C . LYS A 1 237 ? 44.076 108.680 39.733 1.00 27.32 237 LYS A C 1
ATOM 1852 O O . LYS A 1 237 ? 44.651 109.768 39.760 1.00 25.55 237 LYS A O 1
ATOM 1858 N N . ARG A 1 238 ? 44.507 107.612 40.407 1.00 24.08 238 ARG A N 1
ATOM 1859 C CA . ARG A 1 238 ? 45.736 107.646 41.200 1.00 21.29 238 ARG A CA 1
ATOM 1860 C C . ARG A 1 238 ? 45.691 108.784 42.215 1.00 22.28 238 ARG A C 1
ATOM 1861 O O . ARG A 1 238 ? 46.667 109.508 42.409 1.00 21.64 238 ARG A O 1
ATOM 1869 N N . LYS A 1 239 ? 44.550 108.896 42.889 1.00 22.40 239 LYS A N 1
ATOM 1870 C CA . LYS A 1 239 ? 44.310 109.955 43.857 1.00 25.06 239 LYS A CA 1
ATOM 1871 C C . LYS A 1 239 ? 43.817 109.409 45.204 1.00 23.46 239 LYS A C 1
ATOM 1872 O O . LYS A 1 239 ? 42.991 108.500 45.253 1.00 22.43 239 LYS A O 1
ATOM 1878 N N . ARG A 1 240 ? 44.346 109.956 46.294 1.00 23.49 240 ARG A N 1
ATOM 1879 C CA . ARG A 1 240 ? 43.952 109.533 47.635 1.00 25.27 240 ARG A CA 1
ATOM 1880 C C . ARG A 1 240 ? 42.593 110.182 47.917 1.00 26.73 240 ARG A C 1
ATOM 1881 O O . ARG A 1 240 ? 42.477 111.405 47.915 1.00 26.02 240 ARG A O 1
ATOM 1889 N N . ILE A 1 241 ? 41.563 109.378 48.155 1.00 28.19 241 ILE A N 1
ATOM 1890 C CA . ILE A 1 241 ? 40.239 109.949 48.389 1.00 30.11 241 ILE A CA 1
ATOM 1891 C C . ILE A 1 241 ? 39.790 110.024 49.842 1.00 30.17 241 ILE A C 1
ATOM 1892 O O . ILE A 1 241 ? 38.964 110.866 50.188 1.00 30.58 241 ILE A O 1
ATOM 1897 N N . HIS A 1 242 ? 40.322 109.156 50.693 1.00 29.20 242 HIS A N 1
ATOM 1898 C CA . HIS A 1 242 ? 39.937 109.161 52.100 1.00 30.02 242 HIS A CA 1
ATOM 1899 C C . HIS A 1 242 ? 40.948 108.375 52.925 1.00 28.89 242 HIS A C 1
ATOM 1900 O O . HIS A 1 242 ? 41.758 107.626 52.380 1.00 27.99 242 HIS A O 1
ATOM 1907 N N . SER A 1 243 ? 40.909 108.570 54.238 1.00 28.17 243 SER A N 1
ATOM 1908 C CA . SER A 1 243 ? 41.798 107.863 55.146 1.00 26.96 243 SER A CA 1
ATOM 1909 C C . SER A 1 243 ? 41.066 107.698 56.472 1.00 26.87 243 SER A C 1
ATOM 1910 O O . SER A 1 243 ? 40.216 108.516 56.826 1.00 27.39 243 SER A O 1
ATOM 1913 N N . LEU A 1 244 ? 41.388 106.632 57.191 1.00 25.01 244 LEU A N 1
ATOM 1914 C CA . LEU A 1 244 ? 40.773 106.365 58.481 1.00 25.23 244 LEU A CA 1
ATOM 1915 C C . LEU A 1 244 ? 41.876 106.031 59.468 1.00 25.04 244 LEU A C 1
ATOM 1916 O O . LEU A 1 244 ? 42.885 105.421 59.104 1.00 25.08 244 LEU A O 1
ATOM 1921 N N . THR A 1 245 ? 41.700 106.456 60.710 1.00 24.62 245 THR A N 1
ATOM 1922 C CA . THR A 1 245 ? 42.679 106.179 61.749 1.00 24.80 245 THR A CA 1
ATOM 1923 C C . THR A 1 245 ? 42.203 104.944 62.503 1.00 25.49 245 THR A C 1
ATOM 1924 O O . THR A 1 245 ? 41.053 104.882 62.931 1.00 26.48 245 THR A O 1
ATOM 1928 N N . LEU A 1 246 ? 43.082 103.959 62.650 1.00 24.19 246 LEU A N 1
ATOM 1929 C CA . LEU A 1 246 ? 42.735 102.710 63.322 1.00 25.92 246 LEU A CA 1
ATOM 1930 C C . LEU A 1 246 ? 43.076 102.724 64.812 1.00 27.09 246 LEU A C 1
ATOM 1931 O O . LEU A 1 246 ? 43.894 101.933 65.282 1.00 26.91 246 LEU A O 1
ATOM 1936 N N . GLY A 1 247 ? 42.431 103.626 65.548 1.00 28.13 247 GLY A N 1
ATOM 1937 C CA . GLY A 1 247 ? 42.674 103.740 66.974 1.00 29.81 247 GLY A CA 1
ATOM 1938 C C . GLY A 1 247 ? 43.748 104.777 67.247 1.00 31.06 247 GLY A C 1
ATOM 1939 O O . GLY A 1 247 ? 44.910 104.577 66.885 1.00 29.60 247 GLY A O 1
ATOM 1940 N N . GLU A 1 248 ? 43.369 105.887 67.880 1.00 32.55 248 GLU A N 1
ATOM 1941 C CA . GLU A 1 248 ? 44.326 106.954 68.187 1.00 34.86 248 GLU A CA 1
ATOM 1942 C C . GLU A 1 248 ? 45.569 106.432 68.894 1.00 33.96 248 GLU A C 1
ATOM 1943 O O . GLU A 1 248 ? 46.665 106.949 68.688 1.00 33.94 248 GLU A O 1
ATOM 1949 N N . GLU A 1 249 ? 45.399 105.407 69.724 1.00 32.59 249 GLU A N 1
ATOM 1950 C CA . GLU A 1 249 ? 46.517 104.864 70.488 1.00 32.09 249 GLU A CA 1
ATOM 1951 C C . GLU A 1 249 ? 47.300 103.723 69.842 1.00 31.27 249 GLU A C 1
ATOM 1952 O O . GLU A 1 249 ? 48.291 103.261 70.408 1.00 31.72 249 GLU A O 1
ATOM 1958 N N . ASN A 1 250 ? 46.873 103.257 68.673 1.00 29.20 250 ASN A N 1
ATOM 1959 C CA . ASN A 1 250 ? 47.582 102.153 68.022 1.00 27.65 250 ASN A CA 1
ATOM 1960 C C . ASN A 1 250 ? 48.678 102.624 67.075 1.00 26.21 250 ASN A C 1
ATOM 1961 O O . ASN A 1 250 ? 48.612 103.726 66.532 1.00 25.23 250 ASN A O 1
ATOM 1966 N N . ARG A 1 251 ? 49.685 101.780 66.880 1.00 25.76 251 ARG A N 1
ATOM 1967 C CA . ARG A 1 251 ? 50.791 102.101 65.988 1.00 24.67 251 ARG A CA 1
ATOM 1968 C C . ARG A 1 251 ? 51.196 100.910 65.111 1.00 23.57 251 ARG A C 1
ATOM 1969 O O . ARG A 1 251 ? 51.124 99.753 65.521 1.00 22.72 251 ARG A O 1
ATOM 1977 N N . MET A 1 252 ? 51.639 101.236 63.904 1.00 22.84 252 MET A N 1
ATOM 1978 C CA . MET A 1 252 ? 52.062 100.275 62.907 1.00 21.71 252 MET A CA 1
ATOM 1979 C C . MET A 1 252 ? 50.847 99.612 62.244 1.00 21.28 252 MET A C 1
ATOM 1980 O O . MET A 1 252 ? 50.427 98.516 62.628 1.00 20.36 252 MET A O 1
ATOM 1985 N N . ALA A 1 253 ? 50.387 100.227 61.156 1.00 20.13 253 ALA A N 1
ATOM 1986 C CA . ALA A 1 253 ? 49.264 99.719 60.380 1.00 18.88 253 ALA A CA 1
ATOM 1987 C C . ALA A 1 253 ? 49.995 98.962 59.263 1.00 18.98 253 ALA A C 1
ATOM 1988 O O . ALA A 1 253 ? 50.398 99.592 58.274 1.00 18.88 253 ALA A O 1
ATOM 1990 N N . LEU A 1 254 ? 50.141 97.642 59.382 1.00 18.67 254 LEU A N 1
ATOM 1991 C CA . LEU A 1 254 ? 50.887 96.880 58.419 1.00 17.89 254 LEU A CA 1
ATOM 1992 C C . LEU A 1 254 ? 50.057 96.295 57.237 1.00 18.41 254 LEU A C 1
ATOM 1993 O O . LEU A 1 254 ? 49.838 96.974 56.224 1.00 18.04 254 LEU A O 1
ATOM 1998 N N . GLU A 1 255 ? 49.982 94.944 57.266 1.00 18.49 255 GLU A N 1
ATOM 1999 C CA . GLU A 1 255 ? 49.398 94.117 56.214 1.00 18.69 255 GLU A CA 1
ATOM 2000 C C . GLU A 1 255 ? 47.956 94.275 55.848 1.00 19.53 255 GLU A C 1
ATOM 2001 O O . GLU A 1 255 ? 47.053 94.116 56.693 1.00 19.26 255 GLU A O 1
ATOM 2007 N N . LEU A 1 256 ? 47.735 94.540 54.562 1.00 17.04 256 LEU A N 1
ATOM 2008 C CA . LEU A 1 256 ? 46.387 94.801 54.039 1.00 16.84 256 LEU A CA 1
ATOM 2009 C C . LEU A 1 256 ? 45.847 93.608 53.298 1.00 16.68 256 LEU A C 1
ATOM 2010 O O . LEU A 1 256 ? 46.479 93.138 52.350 1.00 17.02 256 LEU A O 1
ATOM 2015 N N . ARG A 1 257 ? 44.684 93.111 53.705 1.00 16.02 257 ARG A N 1
ATOM 2016 C CA . ARG A 1 257 ? 44.138 91.935 53.049 1.00 16.48 257 ARG A CA 1
ATOM 2017 C C . ARG A 1 257 ? 42.670 92.056 52.658 1.00 17.61 257 ARG A C 1
ATOM 2018 O O . ARG A 1 257 ? 41.776 91.808 53.465 1.00 16.13 257 ARG A O 1
ATOM 2026 N N . PRO A 1 258 ? 42.407 92.477 51.413 1.00 17.80 258 PRO A N 1
ATOM 2027 C CA . PRO A 1 258 ? 41.029 92.614 50.926 1.00 17.82 258 PRO A CA 1
ATOM 2028 C C . PRO A 1 258 ? 40.466 91.187 50.860 1.00 19.43 258 PRO A C 1
ATOM 2029 O O . PRO A 1 258 ? 41.240 90.232 50.737 1.00 17.77 258 PRO A O 1
ATOM 2033 N N . LEU A 1 259 ? 39.148 91.017 50.956 1.00 18.95 259 LEU A N 1
ATOM 2034 C CA . LEU A 1 259 ? 38.618 89.666 50.815 1.00 20.09 259 LEU A CA 1
ATOM 2035 C C . LEU A 1 259 ? 38.898 89.323 49.348 1.00 20.46 259 LEU A C 1
ATOM 2036 O O . LEU A 1 259 ? 38.999 90.220 48.501 1.00 20.21 259 LEU A O 1
ATOM 2041 N N . HIS A 1 260 ? 39.043 88.040 49.047 1.00 19.38 260 HIS A N 1
ATOM 2042 C CA . HIS A 1 260 ? 39.349 87.619 47.686 1.00 20.90 260 HIS A CA 1
ATOM 2043 C C . HIS A 1 260 ? 38.205 87.818 46.688 1.00 21.31 260 HIS A C 1
ATOM 2044 O O . HIS A 1 260 ? 38.442 88.099 45.508 1.00 20.77 260 HIS A O 1
ATOM 2051 N N . ASP A 1 261 ? 36.974 87.677 47.170 1.00 22.05 261 ASP A N 1
ATOM 2052 C CA . ASP A 1 261 ? 35.773 87.851 46.346 1.00 22.54 261 ASP A CA 1
ATOM 2053 C C . ASP A 1 261 ? 35.682 89.343 46.032 1.00 21.77 261 ASP A C 1
ATOM 2054 O O . ASP A 1 261 ? 35.412 90.145 46.923 1.00 21.98 261 ASP A O 1
ATOM 2059 N N . PRO A 1 262 ? 35.883 89.733 44.762 1.00 19.99 262 PRO A N 1
ATOM 2060 C CA . PRO A 1 262 ? 35.820 91.152 44.400 1.00 20.60 262 PRO A CA 1
ATOM 2061 C C . PRO A 1 262 ? 34.474 91.852 44.572 1.00 20.14 262 PRO A C 1
ATOM 2062 O O . PRO A 1 262 ? 34.402 93.082 44.483 1.00 20.45 262 PRO A O 1
ATOM 2066 N N . THR A 1 263 ? 33.410 91.091 44.812 1.00 21.44 263 THR A N 1
ATOM 2067 C CA . THR A 1 263 ? 32.099 91.711 45.003 1.00 22.56 263 THR A CA 1
ATOM 2068 C C . THR A 1 263 ? 32.004 92.231 46.427 1.00 23.43 263 THR A C 1
ATOM 2069 O O . THR A 1 263 ? 31.072 92.956 46.780 1.00 23.44 263 THR A O 1
ATOM 2073 N N . LYS A 1 264 ? 32.987 91.867 47.242 1.00 25.34 264 LYS A N 1
ATOM 2074 C CA . LYS A 1 264 ? 33.025 92.290 48.636 1.00 26.90 264 LYS A CA 1
ATOM 2075 C C . LYS A 1 264 ? 33.956 93.480 48.810 1.00 26.79 264 LYS A C 1
ATOM 2076 O O . LYS A 1 264 ? 35.155 93.387 48.541 1.00 25.89 264 LYS A O 1
ATOM 2082 N N . LEU A 1 265 ? 33.429 94.598 49.279 1.00 26.54 265 LEU A N 1
ATOM 2083 C CA . LEU A 1 265 ? 34.293 95.747 49.452 1.00 27.56 265 LEU A CA 1
ATOM 2084 C C . LEU A 1 265 ? 34.756 95.917 50.868 1.00 25.90 265 LEU A C 1
ATOM 2085 O O . LEU A 1 265 ? 34.406 96.878 51.555 1.00 26.90 265 LEU A O 1
ATOM 2090 N N . MET A 1 266 ? 35.572 94.963 51.284 1.00 25.48 266 MET A N 1
ATOM 2091 C CA . MET A 1 266 ? 36.119 94.954 52.616 1.00 25.13 266 MET A CA 1
ATOM 2092 C C . MET A 1 266 ? 37.381 94.111 52.671 1.00 22.48 266 MET A C 1
ATOM 2093 O O . MET A 1 266 ? 37.738 93.413 51.719 1.00 22.36 266 MET A O 1
ATOM 2098 N N . GLY A 1 267 ? 38.036 94.187 53.821 1.00 21.37 267 GLY A N 1
ATOM 2099 C CA . GLY A 1 267 ? 39.257 93.452 54.055 1.00 20.30 267 GLY A CA 1
ATOM 2100 C C . GLY A 1 267 ? 39.750 93.751 55.457 1.00 18.56 267 GLY A C 1
ATOM 2101 O O . GLY A 1 267 ? 39.119 94.517 56.195 1.00 19.43 267 GLY A O 1
ATOM 2102 N N . PHE A 1 268 ? 40.883 93.161 55.822 1.00 17.97 268 PHE A N 1
ATOM 2103 C CA . PHE A 1 268 ? 41.456 93.353 57.152 1.00 18.75 268 PHE A CA 1
ATOM 2104 C C . PHE A 1 268 ? 42.835 94.000 57.139 1.00 20.70 268 PHE A C 1
ATOM 2105 O O . PHE A 1 268 ? 43.476 94.133 56.087 1.00 18.52 268 PHE A O 1
ATOM 2113 N N . ILE A 1 269 ? 43.267 94.410 58.329 1.00 18.98 269 ILE A N 1
ATOM 2114 C CA . ILE A 1 269 ? 44.587 94.993 58.537 1.00 19.66 269 ILE A CA 1
ATOM 2115 C C . ILE A 1 269 ? 44.935 94.840 60.011 1.00 21.08 269 ILE A C 1
ATOM 2116 O O . ILE A 1 269 ? 44.061 94.922 60.884 1.00 19.63 269 ILE A O 1
ATOM 2121 N N . ASN A 1 270 ? 46.210 94.594 60.280 1.00 21.01 270 ASN A N 1
ATOM 2122 C CA . ASN A 1 270 ? 46.674 94.435 61.645 1.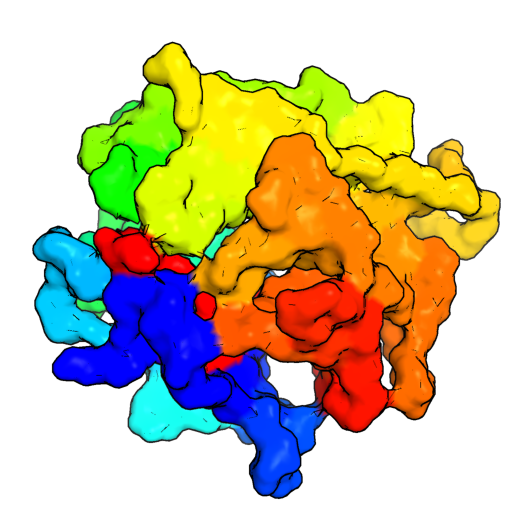00 20.53 270 ASN A CA 1
ATOM 2123 C C . ASN A 1 270 ? 47.379 95.686 62.165 1.00 22.37 270 ASN A C 1
ATOM 2124 O O . ASN A 1 270 ? 48.148 96.333 61.442 1.00 22.48 270 ASN A O 1
ATOM 2129 N N . MET A 1 271 ? 47.069 96.039 63.408 1.00 20.98 271 MET A N 1
ATOM 2130 C CA . MET A 1 271 ? 47.704 97.156 64.092 1.00 22.02 271 MET A CA 1
ATOM 2131 C C . MET A 1 271 ? 48.573 96.403 65.080 1.00 22.31 271 MET A C 1
ATOM 2132 O O . MET A 1 271 ? 48.058 95.712 65.958 1.00 21.98 271 MET A O 1
ATOM 2137 N N . VAL A 1 272 ? 49.888 96.521 64.927 1.00 21.73 272 VAL A N 1
ATOM 2138 C CA . VAL A 1 272 ? 50.824 95.786 65.774 1.00 23.05 272 VAL A CA 1
ATOM 2139 C C . VAL A 1 272 ? 50.825 96.052 67.278 1.00 23.55 272 VAL A C 1
ATOM 2140 O O . VAL A 1 272 ? 50.809 95.109 68.071 1.00 23.98 272 VAL A O 1
ATOM 2144 N N . VAL A 1 273 ? 50.840 97.313 67.685 1.00 23.81 273 VAL A N 1
ATOM 2145 C CA . VAL A 1 273 ? 50.906 97.591 69.110 1.00 26.19 273 VAL A CA 1
ATOM 2146 C C . VAL A 1 273 ? 50.148 98.827 69.581 1.00 27.32 273 VAL A C 1
ATOM 2147 O O . VAL A 1 273 ? 50.140 99.868 68.920 1.00 27.43 273 VAL A O 1
ATOM 2151 N N . SER A 1 274 ? 49.499 98.692 70.734 1.00 28.01 274 SER A N 1
ATOM 2152 C CA . SER A 1 274 ? 48.752 99.786 71.333 1.00 28.46 274 SER A CA 1
ATOM 2153 C C . SER A 1 274 ? 49.647 100.504 72.326 1.00 28.96 274 SER A C 1
ATOM 2154 O O . SER A 1 274 ? 50.324 99.866 73.126 1.00 29.37 274 SER A O 1
ATOM 2157 N N . LEU A 1 275 ? 49.656 101.830 72.278 1.00 29.73 275 LEU A N 1
ATOM 2158 C CA . LEU A 1 275 ? 50.476 102.597 73.204 1.00 31.76 275 LEU A CA 1
ATOM 2159 C C . LEU A 1 275 ? 49.873 102.592 74.608 1.00 32.99 275 LEU A C 1
ATOM 2160 O O . LEU A 1 275 ? 50.515 103.030 75.561 1.00 33.88 275 LEU A O 1
ATOM 2165 N N . LYS A 1 276 ? 48.644 102.095 74.731 1.00 34.26 276 LYS A N 1
ATOM 2166 C CA . LYS A 1 276 ? 47.966 102.043 76.027 1.00 35.27 276 LYS A CA 1
ATOM 2167 C C . LYS A 1 276 ? 48.272 100.772 76.816 1.00 35.29 276 LYS A C 1
ATOM 2168 O O . LYS A 1 276 ? 48.549 100.832 78.018 1.00 35.23 276 LYS A O 1
ATOM 2174 N N . ASP A 1 277 ? 48.219 99.621 76.150 1.00 33.67 277 ASP A N 1
ATOM 2175 C CA . ASP A 1 277 ? 48.465 98.359 76.835 1.00 32.37 277 ASP A CA 1
ATOM 2176 C C . ASP A 1 277 ? 49.249 97.318 76.043 1.00 31.52 277 ASP A C 1
ATOM 2177 O O . ASP A 1 277 ? 49.239 96.138 76.394 1.00 31.92 277 ASP A O 1
ATOM 2182 N N . LEU A 1 278 ? 49.919 97.743 74.977 1.00 30.22 278 LEU A N 1
ATOM 2183 C CA . LEU A 1 278 ? 50.729 96.833 74.164 1.00 28.82 278 LEU A CA 1
ATOM 2184 C C . LEU A 1 278 ? 49.960 95.736 73.430 1.00 27.68 278 LEU A C 1
ATOM 2185 O O . LEU A 1 278 ? 50.565 94.780 72.949 1.00 26.45 278 LEU A O 1
ATOM 2190 N N . SER A 1 279 ? 48.639 95.856 73.346 1.00 25.74 279 SER A N 1
ATOM 2191 C CA . SER A 1 279 ? 47.850 94.845 72.654 1.00 26.67 279 SER A CA 1
ATOM 2192 C C . SER A 1 279 ? 47.936 95.023 71.141 1.00 26.40 279 SER A C 1
ATOM 2193 O O . SER A 1 279 ? 48.375 96.065 70.649 1.00 25.31 279 SER A O 1
ATOM 2196 N N . SER A 1 280 ? 47.531 93.987 70.415 1.00 26.09 280 SER A N 1
ATOM 2197 C CA . SER A 1 280 ? 47.498 94.023 68.956 1.00 25.56 280 SER A CA 1
ATOM 2198 C C . SER A 1 280 ? 46.018 93.980 68.618 1.00 26.07 280 SER A C 1
ATOM 2199 O O . SER A 1 280 ? 45.206 93.487 69.411 1.00 24.61 280 SER A O 1
ATOM 2202 N N . SER A 1 281 ? 45.650 94.511 67.460 1.00 24.82 281 SER A N 1
ATOM 2203 C CA . SER A 1 281 ? 44.254 94.492 67.070 1.00 24.30 281 SER A CA 1
ATOM 2204 C C . SER A 1 281 ? 44.117 94.327 65.571 1.00 23.60 281 SER A C 1
ATOM 2205 O O . SER A 1 281 ? 44.983 94.758 64.804 1.00 21.73 281 SER A O 1
ATOM 2208 N N . ILE A 1 282 ? 43.039 93.666 65.166 1.00 22.32 282 ILE A N 1
ATOM 2209 C CA . ILE A 1 282 ? 42.752 93.458 63.756 1.00 22.40 282 ILE A CA 1
ATOM 2210 C C . ILE A 1 282 ? 41.555 94.335 63.441 1.00 24.17 282 ILE A C 1
ATOM 2211 O O . ILE A 1 282 ? 40.577 94.361 64.192 1.00 24.63 282 ILE A O 1
ATOM 2216 N N . TRP A 1 283 ? 41.639 95.066 62.338 1.00 24.57 283 TRP A N 1
ATOM 2217 C CA . TRP A 1 283 ? 40.567 95.958 61.951 1.00 22.44 283 TRP A CA 1
ATOM 2218 C C . TRP A 1 283 ? 39.962 95.577 60.615 1.00 23.58 283 TRP A C 1
ATOM 2219 O O . TRP A 1 283 ? 40.671 95.179 59.692 1.00 19.56 283 TRP A O 1
ATOM 2230 N N . LEU A 1 284 ? 38.641 95.701 60.530 1.00 22.78 284 LEU A N 1
ATOM 2231 C CA . LEU A 1 284 ? 37.906 95.400 59.310 1.00 23.41 284 LEU A CA 1
ATOM 2232 C C . LEU A 1 284 ? 37.539 96.715 58.638 1.00 23.46 284 LEU A C 1
ATOM 2233 O O . LEU A 1 284 ? 36.825 97.531 59.220 1.00 24.43 284 LEU A O 1
ATOM 2238 N N . TRP A 1 285 ? 38.048 96.940 57.432 1.00 23.20 285 TRP A N 1
ATOM 2239 C CA . TRP A 1 285 ? 37.701 98.150 56.699 1.00 21.64 285 TRP A CA 1
ATOM 2240 C C . TRP A 1 285 ? 36.657 97.696 55.687 1.00 22.81 285 TRP A C 1
ATOM 2241 O O . TRP A 1 285 ? 36.785 96.619 55.106 1.00 20.81 285 TRP A O 1
ATOM 2252 N N . PHE A 1 286 ? 35.620 98.504 55.492 1.00 23.95 286 PHE A N 1
ATOM 2253 C CA . PHE A 1 286 ? 34.541 98.147 54.575 1.00 25.75 286 PHE A CA 1
ATOM 2254 C C . PHE A 1 286 ? 33.790 99.370 54.052 1.00 27.01 286 PHE A C 1
ATOM 2255 O O . PHE A 1 286 ? 33.749 100.411 54.713 1.00 27.91 286 PHE A O 1
ATOM 2263 N N . TYR A 1 287 ? 33.200 99.243 52.866 1.00 27.73 287 TYR A N 1
ATOM 2264 C CA . TYR A 1 287 ? 32.443 100.343 52.271 1.00 30.43 287 TYR A CA 1
ATOM 2265 C C . TYR A 1 287 ? 30.955 100.106 52.498 1.00 31.75 287 TYR A C 1
ATOM 2266 O O . TYR A 1 287 ? 30.430 99.046 52.172 1.00 30.56 287 TYR A O 1
ATOM 2275 N N . GLU A 1 288 ? 30.279 101.109 53.044 1.00 34.08 288 GLU A N 1
ATOM 2276 C CA . GLU A 1 288 ? 28.862 100.986 53.356 1.00 35.81 288 GLU A CA 1
ATOM 2277 C C . GLU A 1 288 ? 28.240 102.372 53.499 1.00 36.97 288 GLU A C 1
ATOM 2278 O O . GLU A 1 288 ? 28.901 103.312 53.936 1.00 35.27 288 GLU A O 1
ATOM 2284 N N . ASP A 1 289 ? 26.970 102.497 53.128 1.00 39.29 289 ASP A N 1
ATOM 2285 C CA . ASP A 1 289 ? 26.278 103.776 53.234 1.00 41.36 289 ASP A CA 1
ATOM 2286 C C . ASP A 1 289 ? 27.088 104.887 52.554 1.00 41.19 289 ASP A C 1
ATOM 2287 O O . ASP A 1 289 ? 27.229 105.988 53.087 1.00 42.24 289 ASP A O 1
ATOM 2292 N N . GLY A 1 290 ? 27.624 104.573 51.375 1.00 41.57 290 GLY A N 1
ATOM 2293 C CA . GLY A 1 290 ? 28.411 105.525 50.607 1.00 41.21 290 GLY A CA 1
ATOM 2294 C C . GLY A 1 290 ? 29.655 106.049 51.301 1.00 40.76 290 GLY A C 1
ATOM 2295 O O . GLY A 1 290 ? 30.141 107.137 50.978 1.00 40.28 290 GLY A O 1
ATOM 2296 N N . LYS A 1 291 ? 30.196 105.270 52.231 1.00 38.99 291 LYS A N 1
ATOM 2297 C CA . LYS A 1 291 ? 31.371 105.700 52.981 1.00 37.77 291 LYS A CA 1
ATOM 2298 C C . LYS A 1 291 ? 32.310 104.534 53.314 1.00 35.67 291 LYS A C 1
ATOM 2299 O O . LYS A 1 291 ? 31.875 103.387 53.424 1.00 32.99 291 LYS A O 1
ATOM 2305 N N . TRP A 1 292 ? 33.601 104.825 53.451 1.00 34.46 292 TRP A N 1
ATOM 2306 C CA . TRP A 1 292 ? 34.559 103.794 53.838 1.00 32.67 292 TRP A CA 1
ATOM 2307 C C . TRP A 1 292 ? 34.523 103.780 55.366 1.00 31.94 292 TRP A C 1
ATOM 2308 O O . TRP A 1 292 ? 34.459 104.834 55.999 1.00 33.54 292 TRP A O 1
ATOM 2319 N N . ASN A 1 293 ? 34.540 102.592 55.957 1.00 31.65 293 ASN A N 1
ATOM 2320 C CA . ASN A 1 293 ? 34.489 102.467 57.412 1.00 30.47 293 ASN A CA 1
ATOM 2321 C C . ASN A 1 293 ? 35.567 101.509 57.886 1.00 30.23 293 ASN A C 1
ATOM 2322 O O . ASN A 1 293 ? 36.137 100.767 57.092 1.00 29.97 293 ASN A O 1
ATOM 2327 N N . ALA A 1 294 ? 35.832 101.522 59.187 1.00 28.93 294 ALA A N 1
ATOM 2328 C CA . ALA A 1 294 ? 36.835 100.647 59.777 1.00 29.30 294 ALA A CA 1
ATOM 2329 C C . ALA A 1 294 ? 36.479 100.405 61.240 1.00 30.64 294 ALA A C 1
ATOM 2330 O O . ALA A 1 294 ? 36.273 101.353 62.002 1.00 30.87 294 ALA A O 1
ATOM 2332 N N . GLU A 1 295 ? 36.407 99.134 61.621 1.00 29.62 295 GLU A N 1
ATOM 2333 C CA . GLU A 1 295 ? 36.067 98.751 62.985 1.00 30.04 295 GLU A CA 1
ATOM 2334 C C . GLU A 1 295 ? 37.009 97.685 63.526 1.00 27.85 295 GLU A C 1
ATOM 2335 O O . GLU A 1 295 ? 37.453 96.804 62.788 1.00 25.51 295 GLU A O 1
ATOM 2341 N N . LYS A 1 296 ? 37.309 97.768 64.819 1.00 26.37 296 LYS A N 1
ATOM 2342 C CA . LYS A 1 296 ? 38.180 96.790 65.454 1.00 26.12 296 LYS A CA 1
ATOM 2343 C C . LYS A 1 296 ? 37.360 95.525 65.673 1.00 26.49 296 LYS A C 1
ATOM 2344 O O . LYS A 1 296 ? 36.305 95.566 66.306 1.00 24.78 296 LYS A O 1
ATOM 2350 N N . VAL A 1 297 ? 37.836 94.401 65.147 1.00 27.07 297 VAL A N 1
ATOM 2351 C CA . VAL A 1 297 ? 37.103 93.148 65.289 1.00 27.06 297 VAL A CA 1
ATOM 2352 C C . VAL A 1 297 ? 37.819 92.089 66.119 1.00 28.04 297 VAL A C 1
ATOM 2353 O O . VAL A 1 297 ? 37.203 91.114 66.556 1.00 29.10 297 VAL A O 1
ATOM 2357 N N . ILE A 1 298 ? 39.117 92.276 66.332 1.00 26.83 298 ILE A N 1
ATOM 2358 C CA . ILE A 1 298 ? 39.911 91.347 67.132 1.00 26.95 298 ILE A CA 1
ATOM 2359 C C . ILE A 1 298 ? 40.930 92.135 67.947 1.00 28.35 298 ILE A C 1
ATOM 2360 O O . ILE A 1 298 ? 41.574 93.047 67.435 1.00 27.36 298 ILE A O 1
ATOM 2365 N N . GLU A 1 299 ? 41.074 91.781 69.218 1.00 29.35 299 GLU A N 1
ATOM 2366 C CA . GLU A 1 299 ? 42.045 92.444 70.074 1.00 30.01 299 GLU A CA 1
ATOM 2367 C C . GLU A 1 299 ? 42.703 91.370 70.914 1.00 30.95 299 GLU A C 1
ATOM 2368 O O . GLU A 1 299 ? 42.023 90.574 71.565 1.00 29.91 299 GLU A O 1
ATOM 2374 N N . ILE A 1 300 ? 44.029 91.336 70.878 1.00 30.43 300 ILE A N 1
ATOM 2375 C CA . ILE A 1 300 ? 44.785 90.354 71.633 1.00 30.79 300 ILE A CA 1
ATOM 2376 C C . ILE A 1 300 ? 45.646 91.083 72.654 1.00 31.66 300 ILE A C 1
ATOM 2377 O O . ILE A 1 300 ? 46.459 91.932 72.297 1.00 31.23 300 ILE A O 1
ATOM 2382 N N . PRO A 1 301 ? 45.463 90.769 73.948 1.00 32.09 301 PRO A N 1
ATOM 2383 C CA . PRO A 1 301 ? 46.234 91.408 75.018 1.00 31.32 301 PRO A CA 1
ATOM 2384 C C . PRO A 1 301 ? 47.638 90.835 75.201 1.00 30.71 301 PRO A C 1
ATOM 2385 O O . PRO A 1 301 ? 47.934 89.712 74.779 1.00 30.16 301 PRO A O 1
ATOM 2389 N N . ALA A 1 302 ? 48.504 91.622 75.830 1.00 30.75 302 ALA A N 1
ATOM 2390 C CA . ALA A 1 302 ? 49.865 91.189 76.098 1.00 31.55 302 ALA A CA 1
ATOM 2391 C C . ALA A 1 302 ? 49.812 90.160 77.230 1.00 33.21 302 ALA A C 1
ATOM 2392 O O . ALA A 1 302 ? 48.854 90.137 78.006 1.00 32.76 302 ALA A O 1
ATOM 2394 N N . GLU A 1 303 ? 50.829 89.306 77.316 1.00 34.13 303 GLU A N 1
ATOM 2395 C CA . GLU A 1 303 ? 50.882 88.288 78.362 1.00 36.20 303 GLU A CA 1
ATOM 2396 C C . GLU A 1 303 ? 51.924 88.633 79.421 1.00 37.64 303 GLU A C 1
ATOM 2397 O O . GLU A 1 303 ? 53.117 88.705 79.130 1.00 36.89 303 GLU A O 1
ATOM 2403 N N . PRO A 1 304 ? 51.483 88.871 80.665 1.00 39.78 304 PRO A N 1
ATOM 2404 C CA . PRO A 1 304 ? 52.453 89.197 81.717 1.00 40.57 304 PRO A CA 1
ATOM 2405 C C . PRO A 1 304 ? 53.495 88.084 81.899 1.00 41.86 304 PRO A C 1
ATOM 2406 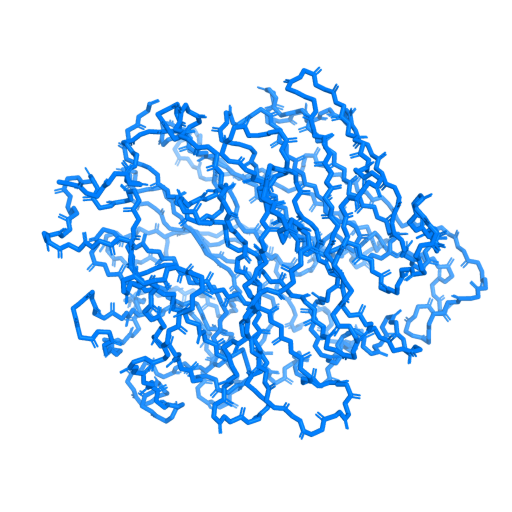O O . PRO A 1 304 ? 53.177 86.894 81.824 1.00 41.47 304 PRO A O 1
ATOM 2410 N N . LEU A 1 305 ? 54.743 88.488 82.113 1.00 43.43 305 LEU A N 1
ATOM 2411 C CA . LEU A 1 305 ? 55.859 87.562 82.289 1.00 46.36 305 LEU A CA 1
ATOM 2412 C C . LEU A 1 305 ? 56.951 88.373 82.983 1.00 48.62 305 LEU A C 1
ATOM 2413 O O . LEU A 1 305 ? 57.272 89.473 82.532 1.00 49.39 305 LEU A O 1
ATOM 2418 N N . GLU A 1 306 ? 57.535 87.856 84.061 1.00 51.30 306 GLU A N 1
ATOM 2419 C CA . GLU A 1 306 ? 58.571 88.624 84.755 1.00 53.82 306 GLU A CA 1
ATOM 2420 C C . GLU A 1 306 ? 60.018 88.405 84.315 1.00 53.81 306 GLU A C 1
ATOM 2421 O O . GLU A 1 306 ? 60.782 89.366 84.226 1.00 54.58 306 GLU A O 1
ATOM 2427 N N . GLY A 1 307 ? 60.403 87.163 84.035 1.00 53.85 307 GLY A N 1
ATOM 2428 C CA . GLY A 1 307 ? 61.777 86.911 83.625 1.00 53.05 307 GLY A CA 1
ATOM 2429 C C . GLY A 1 307 ? 61.968 86.485 82.179 1.00 53.01 307 GLY A C 1
ATOM 2430 O O . GLY A 1 307 ? 61.006 86.380 81.419 1.00 53.45 307 GLY A O 1
ATOM 2431 N N . ASN A 1 308 ? 63.222 86.244 81.800 1.00 52.70 308 ASN A N 1
ATOM 2432 C CA . ASN A 1 308 ? 63.569 85.816 80.445 1.00 51.93 308 ASN A CA 1
ATOM 2433 C C . ASN A 1 308 ? 63.070 86.755 79.349 1.00 50.79 308 ASN A C 1
ATOM 2434 O O . ASN A 1 308 ? 62.765 86.318 78.238 1.00 51.24 308 ASN A O 1
ATOM 2439 N N . LEU A 1 309 ? 63.004 88.044 79.666 1.00 48.55 309 LEU A N 1
ATOM 2440 C CA . LEU A 1 309 ? 62.547 89.066 78.728 1.00 46.75 309 LEU A CA 1
ATOM 2441 C C . LEU A 1 309 ? 63.711 89.814 78.089 1.00 45.45 309 LEU A C 1
ATOM 2442 O O . LEU A 1 309 ? 64.720 90.073 78.739 1.00 45.17 309 LEU A O 1
ATOM 2447 N N . PRO A 1 310 ? 63.588 90.168 76.800 1.00 44.38 310 PRO A N 1
ATOM 2448 C CA . PRO A 1 310 ? 64.677 90.899 76.145 1.00 43.62 310 PRO A CA 1
ATOM 2449 C C . PRO A 1 310 ? 64.687 92.325 76.696 1.00 42.85 310 PRO A C 1
ATOM 2450 O O . PRO A 1 310 ? 63.656 92.817 77.158 1.00 42.64 310 PRO A O 1
ATOM 2454 N N . GLU A 1 311 ? 65.842 92.980 76.644 1.00 42.53 311 GLU A N 1
ATOM 2455 C CA . GLU A 1 311 ? 65.998 94.337 77.176 1.00 42.79 311 GLU A CA 1
ATOM 2456 C C . GLU A 1 311 ? 64.865 95.316 76.851 1.00 41.54 311 GLU A C 1
ATOM 2457 O O . GLU A 1 311 ? 64.379 96.019 77.736 1.00 41.05 311 GLU A O 1
ATOM 2463 N N . ILE A 1 312 ? 64.442 95.359 75.592 1.00 40.49 312 ILE A N 1
ATOM 2464 C CA . ILE A 1 312 ? 63.389 96.279 75.180 1.00 38.22 312 ILE A CA 1
ATOM 2465 C C . ILE A 1 312 ? 62.048 96.044 75.885 1.00 38.83 312 ILE A C 1
ATOM 2466 O O . ILE A 1 312 ? 61.231 96.960 75.991 1.00 38.89 312 ILE A O 1
ATOM 2471 N N . LEU A 1 313 ? 61.829 94.829 76.380 1.00 38.03 313 LEU A N 1
ATOM 2472 C CA . LEU A 1 313 ? 60.578 94.503 77.062 1.00 38.77 313 LEU A CA 1
ATOM 2473 C C . LEU A 1 313 ? 60.655 94.441 78.589 1.00 39.95 313 LEU A C 1
ATOM 2474 O O . LEU A 1 313 ? 59.625 94.403 79.254 1.00 39.02 313 LEU A O 1
ATOM 2479 N N . LYS A 1 314 ? 61.858 94.430 79.153 1.00 41.64 314 LYS A N 1
ATOM 2480 C CA . LYS A 1 314 ? 61.991 94.345 80.608 1.00 43.42 314 LYS A CA 1
ATOM 2481 C C . LYS A 1 314 ? 61.104 95.299 81.429 1.00 44.21 314 LYS A C 1
ATOM 2482 O O . LYS A 1 314 ? 60.468 94.879 82.398 1.00 44.59 314 LYS A O 1
ATOM 2488 N N . PRO A 1 315 ? 61.039 96.589 81.049 1.00 44.68 315 PRO A N 1
ATOM 2489 C CA . PRO A 1 315 ? 60.226 97.573 81.775 1.00 44.56 315 PRO A CA 1
ATOM 2490 C C . PRO A 1 315 ? 58.741 97.248 81.919 1.00 45.26 315 PRO A C 1
ATOM 2491 O O . PRO A 1 315 ? 58.119 97.583 82.930 1.00 45.94 315 PRO A O 1
ATOM 2495 N N . PHE A 1 316 ? 58.180 96.588 80.913 1.00 44.22 316 PHE A N 1
ATOM 2496 C CA . PHE A 1 316 ? 56.761 96.260 80.915 1.00 43.51 316 PHE A CA 1
ATOM 2497 C C . PHE A 1 316 ? 56.383 94.930 81.577 1.00 43.75 316 PHE A C 1
ATOM 2498 O O . PHE A 1 316 ? 55.207 94.694 81.864 1.00 43.62 316 PHE A O 1
ATOM 2506 N N . LYS A 1 317 ? 57.369 94.072 81.825 1.00 42.81 317 LYS A N 1
ATOM 2507 C CA . LYS A 1 317 ? 57.122 92.767 82.445 1.00 42.36 317 LYS A CA 1
ATOM 2508 C C . LYS A 1 317 ? 55.964 92.037 81.761 1.00 41.64 317 LYS A C 1
ATOM 2509 O O . LYS A 1 317 ? 55.171 91.342 82.408 1.00 41.33 317 LYS A O 1
ATOM 2515 N N . ALA A 1 318 ? 55.878 92.203 80.443 1.00 39.30 318 ALA A N 1
ATOM 2516 C CA . ALA A 1 318 ? 54.839 91.562 79.650 1.00 36.57 318 ALA A CA 1
ATOM 2517 C C . ALA A 1 318 ? 55.375 91.273 78.251 1.00 34.66 318 ALA A C 1
ATOM 2518 O O . ALA A 1 318 ? 56.395 91.825 77.839 1.00 33.65 318 ALA A O 1
ATOM 2520 N N . VAL A 1 319 ? 54.689 90.392 77.533 1.00 32.81 319 VAL A N 1
ATOM 2521 C CA . VAL A 1 319 ? 55.079 90.042 76.172 1.00 31.58 319 VAL A CA 1
ATOM 2522 C C . VAL A 1 319 ? 53.937 90.472 75.265 1.00 30.31 319 VAL A C 1
ATOM 2523 O O . VAL A 1 319 ? 52.823 89.954 75.367 1.00 32.00 319 VAL A O 1
ATOM 2527 N N . PRO A 1 320 ? 54.187 91.443 74.378 1.00 29.47 320 PRO A N 1
ATOM 2528 C CA . PRO A 1 320 ? 53.109 91.879 73.492 1.00 27.84 320 PRO A CA 1
ATOM 2529 C C . PRO A 1 320 ? 52.888 90.772 72.473 1.00 26.14 320 PRO A C 1
ATOM 2530 O O . PRO A 1 320 ? 53.822 90.035 72.145 1.00 25.77 320 PRO A O 1
ATOM 2534 N N . PRO A 1 321 ? 51.650 90.612 71.984 1.00 24.10 321 PRO A N 1
ATOM 2535 C CA . PRO A 1 321 ? 51.442 89.553 71.001 1.00 23.17 321 PRO A CA 1
ATOM 2536 C C . PRO A 1 321 ? 52.224 89.855 69.726 1.00 21.66 321 PRO A C 1
ATOM 2537 O O . PRO A 1 321 ? 52.743 88.945 69.084 1.00 21.19 321 PRO A O 1
ATOM 2541 N N . LEU A 1 322 ? 52.328 91.142 69.395 1.00 21.72 322 LEU A N 1
ATOM 2542 C CA . LEU A 1 322 ? 53.026 91.598 68.193 1.00 21.45 322 LEU A CA 1
ATOM 2543 C C . LEU A 1 322 ? 52.534 90.862 66.956 1.00 21.37 322 LEU A C 1
ATOM 2544 O O . LEU A 1 322 ? 53.272 90.084 66.344 1.00 20.93 322 LEU A O 1
ATOM 2549 N N . VAL A 1 323 ? 51.276 91.096 66.604 1.00 21.29 323 VAL A N 1
ATOM 2550 C CA . VAL A 1 323 ? 50.697 90.478 65.416 1.00 22.30 323 VAL A CA 1
ATOM 2551 C C . VAL A 1 323 ? 51.271 91.254 64.239 1.00 21.10 323 VAL A C 1
ATOM 2552 O O . VAL A 1 323 ? 50.890 92.402 64.005 1.00 22.07 323 VAL A O 1
ATOM 2556 N N . THR A 1 324 ? 52.194 90.625 63.512 1.00 20.64 324 THR A N 1
ATOM 2557 C CA . THR A 1 324 ? 52.860 91.267 62.380 1.00 20.01 324 THR A CA 1
ATOM 2558 C C . THR A 1 324 ? 52.366 90.888 60.979 1.00 19.95 324 THR A C 1
ATOM 2559 O O . THR A 1 324 ? 52.599 91.630 60.023 1.00 18.45 324 THR A O 1
ATOM 2563 N N . ASP A 1 325 ? 51.710 89.739 60.844 1.00 18.07 325 ASP A N 1
ATOM 2564 C CA . ASP A 1 325 ? 51.194 89.327 59.544 1.00 18.79 325 ASP A CA 1
ATOM 2565 C C . ASP A 1 325 ? 49.808 88.690 59.640 1.00 20.42 325 ASP A C 1
ATOM 2566 O O . ASP A 1 325 ? 49.440 88.118 60.672 1.00 19.88 325 ASP A O 1
ATOM 2571 N N . ILE A 1 326 ? 49.041 88.816 58.559 1.00 18.51 326 ILE A N 1
ATOM 2572 C CA . ILE A 1 326 ? 47.707 88.227 58.465 1.00 19.35 326 ILE A CA 1
ATOM 2573 C C . ILE A 1 326 ? 47.539 87.714 57.039 1.00 20.17 326 ILE A C 1
ATOM 2574 O O . ILE A 1 326 ? 48.193 88.208 56.111 1.00 18.84 326 ILE A O 1
ATOM 2579 N N . ASP A 1 327 ? 46.669 86.727 56.867 1.00 18.46 327 ASP A N 1
ATOM 2580 C CA . ASP A 1 327 ? 46.430 86.164 55.548 1.00 20.62 327 ASP A CA 1
ATOM 2581 C C . ASP A 1 327 ? 45.061 85.488 55.573 1.00 19.94 327 ASP A C 1
ATOM 2582 O O . ASP A 1 327 ? 44.694 84.869 56.565 1.00 19.64 327 ASP A O 1
ATOM 2587 N N . ILE A 1 328 ? 44.315 85.617 54.481 1.00 19.96 328 ILE A N 1
ATOM 2588 C CA . ILE A 1 328 ? 42.972 85.048 54.385 1.00 20.12 328 ILE A CA 1
ATOM 2589 C C . ILE A 1 328 ? 42.910 83.896 53.387 1.00 20.49 328 ILE A C 1
ATOM 2590 O O . ILE A 1 328 ? 43.481 83.979 52.294 1.00 21.12 328 ILE A O 1
ATOM 2595 N N . SER A 1 329 ? 42.216 82.819 53.747 1.00 21.16 329 SER A N 1
ATOM 2596 C CA . SER A 1 329 ? 42.091 81.687 52.826 1.00 20.28 329 SER A CA 1
ATOM 2597 C C . SER A 1 329 ? 41.257 82.133 51.624 1.00 19.53 329 SER A C 1
ATOM 2598 O O . SER A 1 329 ? 40.446 83.048 51.741 1.00 18.92 329 SER A O 1
ATOM 2601 N N . LEU A 1 330 ? 41.458 81.494 50.471 1.00 19.82 330 LEU A N 1
ATOM 2602 C CA . LEU A 1 330 ? 40.736 81.864 49.251 1.00 22.06 330 LEU A CA 1
ATOM 2603 C C . LEU A 1 330 ? 39.207 81.894 49.333 1.00 23.36 330 LEU A C 1
ATOM 2604 O O . LEU A 1 330 ? 38.571 82.673 48.631 1.00 23.55 330 LEU A O 1
ATOM 2609 N N . ASP A 1 331 ? 38.616 81.046 50.167 1.00 24.36 331 ASP A N 1
ATOM 2610 C CA . ASP A 1 331 ? 37.159 81.012 50.303 1.00 25.21 331 ASP A CA 1
ATOM 2611 C C . ASP A 1 331 ? 36.680 82.118 51.235 1.00 25.23 331 ASP A C 1
ATOM 2612 O O . ASP A 1 331 ? 35.495 82.222 51.535 1.00 23.74 331 ASP A O 1
ATOM 2617 N N . ASP A 1 332 ? 37.614 82.946 51.691 1.00 25.90 332 ASP A N 1
ATOM 2618 C CA . ASP A 1 332 ? 37.292 84.048 52.589 1.00 24.29 332 ASP A CA 1
ATOM 2619 C C . ASP A 1 332 ? 36.672 83.578 53.895 1.00 24.46 332 ASP A C 1
ATOM 2620 O O . ASP A 1 332 ? 36.025 84.357 54.596 1.00 22.82 332 ASP A O 1
ATOM 2625 N N . LYS A 1 333 ? 36.883 82.311 54.238 1.00 24.82 333 LYS A N 1
ATOM 2626 C CA . LYS A 1 333 ? 36.309 81.766 55.463 1.00 25.02 333 LYS A CA 1
ATOM 2627 C C . LYS A 1 333 ? 37.210 81.915 56.688 1.00 24.88 333 LYS A C 1
ATOM 2628 O O . LYS A 1 333 ? 36.720 82.089 57.805 1.00 25.53 333 LYS A O 1
ATOM 2634 N N . PHE A 1 334 ? 38.526 81.868 56.487 1.00 24.39 334 PHE A N 1
ATOM 2635 C CA . PHE A 1 334 ? 39.454 81.966 57.614 1.00 23.04 334 PHE A CA 1
ATOM 2636 C C . PHE A 1 334 ? 40.479 83.096 57.540 1.00 22.90 334 PHE A C 1
ATOM 2637 O O . PHE A 1 334 ? 40.979 83.437 56.467 1.00 23.64 334 PHE A O 1
ATOM 2645 N N . LEU A 1 335 ? 40.779 83.663 58.704 1.00 22.19 335 LEU A N 1
ATOM 2646 C CA . LEU A 1 335 ? 41.740 84.749 58.843 1.00 23.64 335 LEU A CA 1
ATOM 2647 C C . LEU A 1 335 ? 42.844 84.162 59.727 1.00 22.56 335 LEU A C 1
ATOM 2648 O O . LEU A 1 335 ? 42.567 83.677 60.824 1.00 24.73 335 LEU A O 1
ATOM 2653 N N . TYR A 1 336 ? 44.082 84.154 59.245 1.00 22.52 336 TYR A N 1
ATOM 2654 C CA . TYR A 1 336 ? 45.180 83.615 60.041 1.00 22.50 336 TYR A CA 1
ATOM 2655 C C . TYR A 1 336 ? 46.066 84.753 60.509 1.00 23.03 336 TYR A C 1
ATOM 2656 O O . TYR A 1 336 ? 46.325 85.684 59.750 1.00 20.19 336 TYR A O 1
ATOM 2665 N N . LEU A 1 337 ? 46.511 84.688 61.761 1.00 22.93 337 LEU A N 1
ATOM 2666 C CA . LEU A 1 337 ? 47.381 85.722 62.300 1.00 23.82 337 LEU A CA 1
ATOM 2667 C C . LEU A 1 337 ? 48.601 85.060 62.903 1.00 24.85 337 LEU A C 1
ATOM 2668 O O . LEU A 1 337 ? 48.542 83.918 63.366 1.00 23.46 337 LEU A O 1
ATOM 2673 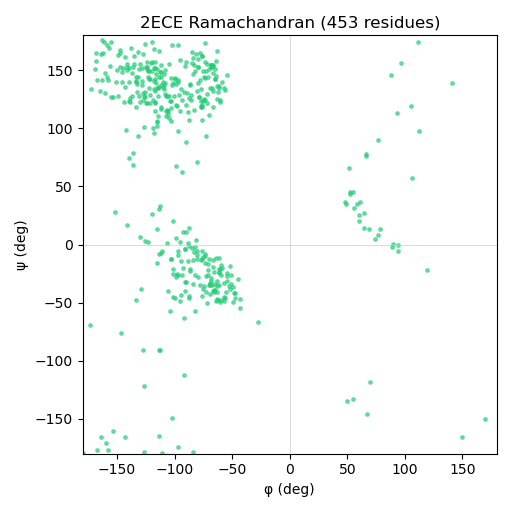N N . SER A 1 338 ? 49.712 85.786 62.906 1.00 23.93 338 SER A N 1
ATOM 2674 C CA . SER A 1 338 ? 50.922 85.284 63.524 1.00 22.55 338 SER A CA 1
ATOM 2675 C C . SER A 1 338 ? 51.149 86.212 64.713 1.00 23.19 338 SER A C 1
ATOM 2676 O O . SER A 1 338 ? 50.836 87.404 64.650 1.00 21.94 338 SER A O 1
ATOM 2679 N N . LEU A 1 339 ? 51.645 85.659 65.813 1.00 24.31 339 LEU A N 1
ATOM 2680 C CA . LEU A 1 339 ? 51.939 86.457 66.994 1.00 24.03 339 LEU A CA 1
ATOM 2681 C C . LEU A 1 339 ? 53.434 86.284 67.173 1.00 24.54 339 LEU A C 1
ATOM 2682 O O . LEU A 1 339 ? 53.897 85.304 67.754 1.00 22.07 339 LEU A O 1
ATOM 2687 N N . TRP A 1 340 ? 54.180 87.244 66.644 1.00 23.77 340 TRP A N 1
ATOM 2688 C CA . TRP A 1 340 ? 55.631 87.219 66.683 1.00 22.21 340 TRP A CA 1
ATOM 2689 C C . TRP A 1 340 ? 56.215 87.455 68.072 1.00 23.01 340 TRP A C 1
ATOM 2690 O O . TRP A 1 340 ? 57.385 87.173 68.307 1.00 22.15 340 TRP A O 1
ATOM 2701 N N . GLY A 1 341 ? 55.403 87.978 68.986 1.00 23.97 341 GLY A N 1
ATOM 2702 C CA . GLY A 1 341 ? 55.885 88.221 70.334 1.00 24.70 341 GLY A CA 1
ATOM 2703 C C . GLY A 1 341 ? 55.615 87.018 71.215 1.00 23.62 341 GLY A C 1
ATOM 2704 O O . GLY A 1 341 ? 56.535 86.367 71.706 1.00 22.82 341 GLY A O 1
ATOM 2705 N N . ILE A 1 342 ? 54.336 86.707 71.396 1.00 24.43 342 ILE A N 1
ATOM 2706 C CA . ILE A 1 342 ? 53.941 85.577 72.222 1.00 24.34 342 ILE A CA 1
ATOM 2707 C C . ILE A 1 342 ? 54.368 84.219 71.653 1.00 25.52 342 ILE A C 1
ATOM 2708 O O . ILE A 1 342 ? 54.804 83.340 72.403 1.00 25.84 342 ILE A O 1
ATOM 2713 N N . GLY A 1 343 ? 54.250 84.049 70.336 1.00 24.98 343 GLY A N 1
ATOM 2714 C CA . GLY A 1 343 ? 54.645 82.798 69.707 1.00 24.99 343 GLY A CA 1
ATOM 2715 C C . GLY A 1 343 ? 53.497 81.909 69.258 1.00 25.91 343 GLY A C 1
ATOM 2716 O O . GLY A 1 343 ? 53.406 80.746 69.661 1.00 26.62 343 GLY A O 1
ATOM 2717 N N . GLU A 1 344 ? 52.624 82.437 68.404 1.00 26.50 344 GLU A N 1
ATOM 2718 C CA . GLU A 1 344 ? 51.486 81.654 67.934 1.00 25.91 344 GLU A CA 1
ATOM 2719 C C . GLU A 1 344 ? 51.050 81.986 66.509 1.00 26.12 344 GLU A C 1
ATOM 2720 O O . GLU A 1 344 ? 51.434 83.009 65.936 1.00 23.10 344 GLU A O 1
ATOM 2726 N N . VAL A 1 345 ? 50.251 81.084 65.953 1.00 24.55 345 VAL A N 1
ATOM 2727 C CA . VAL A 1 345 ? 49.626 81.270 64.657 1.00 23.34 345 VAL A CA 1
ATOM 2728 C C . VAL A 1 345 ? 48.202 80.904 65.036 1.00 23.98 345 VAL A C 1
ATOM 2729 O O . VAL A 1 345 ? 47.973 79.856 65.653 1.00 23.85 345 VAL A O 1
ATOM 2733 N N . ARG A 1 346 ? 47.257 81.779 64.715 1.00 24.88 346 ARG A N 1
ATOM 2734 C CA . ARG A 1 346 ? 45.858 81.540 65.027 1.00 24.97 346 ARG A CA 1
ATOM 2735 C C . ARG A 1 346 ? 45.027 81.508 63.754 1.00 27.50 346 ARG A C 1
ATOM 2736 O O . ARG A 1 346 ? 45.419 82.067 62.721 1.00 26.29 346 ARG A O 1
ATOM 2744 N N . GLN A 1 347 ? 43.877 80.848 63.843 1.00 26.96 347 GLN A N 1
ATOM 2745 C CA . GLN A 1 347 ? 42.941 80.742 62.737 1.00 26.61 347 GLN A CA 1
ATOM 2746 C C . GLN A 1 347 ? 41.605 81.280 63.234 1.00 27.91 347 GLN A C 1
ATOM 2747 O O . GLN A 1 347 ? 41.063 80.790 64.222 1.00 29.87 347 GLN A O 1
ATOM 2753 N N . TYR A 1 348 ? 41.082 82.298 62.561 1.00 28.37 348 TYR A N 1
ATOM 2754 C CA . TYR A 1 348 ? 39.801 82.871 62.943 1.00 28.20 348 TYR A CA 1
ATOM 2755 C C . TYR A 1 348 ? 38.773 82.636 61.847 1.00 28.76 348 TYR A C 1
ATOM 2756 O O . TYR A 1 348 ? 39.019 82.933 60.677 1.00 26.94 348 TYR A O 1
ATOM 2765 N N . ASP A 1 349 ? 37.627 82.086 62.228 1.00 28.42 349 ASP A N 1
ATOM 2766 C CA . ASP A 1 349 ? 36.555 81.849 61.274 1.00 29.00 349 ASP A CA 1
ATOM 2767 C C . ASP A 1 349 ? 35.940 83.223 61.040 1.00 27.14 349 ASP A C 1
ATOM 2768 O O . ASP A 1 349 ? 35.474 83.864 61.979 1.00 27.77 349 ASP A O 1
ATOM 2773 N N . ILE A 1 350 ? 35.963 83.695 59.802 1.00 27.92 350 ILE A N 1
ATOM 2774 C CA . ILE A 1 350 ? 35.387 85.000 59.519 1.00 28.42 350 ILE A CA 1
ATOM 2775 C C . ILE A 1 350 ? 34.135 84.921 58.656 1.00 28.61 350 ILE A C 1
ATOM 2776 O O . ILE A 1 350 ? 33.871 85.819 57.852 1.00 27.09 350 ILE A O 1
ATOM 2781 N N . SER A 1 351 ? 33.367 83.845 58.826 1.00 28.74 351 SER A N 1
ATOM 2782 C CA . SER A 1 351 ? 32.118 83.670 58.085 1.00 30.06 351 SER A CA 1
ATOM 2783 C C . SER A 1 351 ? 31.358 84.980 58.236 1.00 29.68 351 SER A C 1
ATOM 2784 O O . SER A 1 351 ? 30.670 85.432 57.321 1.00 30.18 351 SER A O 1
ATOM 2787 N N . ASN A 1 352 ? 31.484 85.573 59.416 1.00 29.35 352 ASN A N 1
ATOM 2788 C CA . ASN A 1 352 ? 30.897 86.872 59.695 1.00 29.79 352 ASN A CA 1
ATOM 2789 C C . ASN A 1 352 ? 32.140 87.689 60.009 1.00 28.59 352 ASN A C 1
ATOM 2790 O O . ASN A 1 352 ? 32.683 87.610 61.113 1.00 28.04 352 ASN A O 1
ATOM 2795 N N . PRO A 1 353 ? 32.616 88.475 59.030 1.00 29.60 353 PRO A N 1
ATOM 2796 C CA . PRO A 1 353 ? 33.810 89.320 59.152 1.00 29.99 353 PRO A CA 1
ATOM 2797 C C . PRO A 1 353 ? 33.787 90.237 60.368 1.00 30.45 353 PRO A C 1
ATOM 2798 O O . PRO A 1 353 ? 34.823 90.493 60.986 1.00 29.66 353 PRO A O 1
ATOM 2802 N N . PHE A 1 354 ? 32.598 90.727 60.700 1.00 29.93 354 PHE A N 1
ATOM 2803 C CA . PHE A 1 354 ? 32.423 91.628 61.828 1.00 30.67 354 PHE A CA 1
ATOM 2804 C C . PHE A 1 354 ? 32.597 90.958 63.186 1.00 31.30 354 PHE A C 1
ATOM 2805 O O . PHE A 1 354 ? 32.883 91.627 64.175 1.00 32.74 354 PHE A O 1
ATOM 2813 N N . LYS A 1 355 ? 32.431 89.640 63.234 1.00 32.31 355 LYS A N 1
ATOM 2814 C CA . LYS A 1 355 ? 32.573 88.898 64.484 1.00 33.34 355 LYS A CA 1
ATOM 2815 C C . LYS A 1 355 ? 33.371 87.613 64.273 1.00 33.69 355 LYS A C 1
ATOM 2816 O O . LYS A 1 3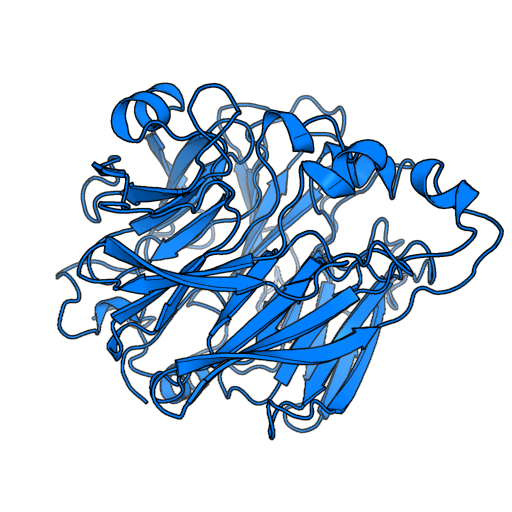55 ? 32.805 86.521 64.177 1.00 31.90 355 LYS A O 1
ATOM 2822 N N . PRO A 1 356 ? 34.709 87.733 64.200 1.00 33.97 356 PRO A N 1
ATOM 2823 C CA . PRO A 1 356 ? 35.613 86.597 63.998 1.00 33.40 356 PRO A CA 1
ATOM 2824 C C . PRO A 1 356 ? 35.596 85.618 65.173 1.00 33.18 356 PRO A C 1
ATOM 2825 O O . PRO A 1 356 ? 35.516 86.024 66.327 1.00 34.49 356 PRO A O 1
ATOM 2829 N N . VAL A 1 357 ? 35.678 84.329 64.869 1.00 32.06 357 VAL A N 1
ATOM 2830 C CA . VAL A 1 357 ? 35.681 83.303 65.897 1.00 32.80 357 VAL A CA 1
ATOM 2831 C C . VAL A 1 357 ? 36.977 82.499 65.866 1.00 31.27 357 VAL A C 1
ATOM 2832 O O . VAL A 1 357 ? 37.346 81.940 64.833 1.00 30.38 357 VAL A O 1
ATOM 2836 N N . LEU A 1 358 ? 37.667 82.448 67.001 1.00 31.76 358 LEU A N 1
ATOM 2837 C CA . LEU A 1 358 ? 38.923 81.703 67.109 1.00 33.05 358 LEU A CA 1
ATOM 2838 C C . LEU A 1 358 ? 38.622 80.209 66.959 1.00 33.40 358 LEU A C 1
ATOM 2839 O O . LEU A 1 358 ? 37.890 79.638 67.769 1.00 34.56 358 LEU A O 1
ATOM 2844 N N . THR A 1 359 ? 39.178 79.571 65.934 1.00 32.01 359 THR A N 1
ATOM 2845 C CA . THR A 1 359 ? 38.929 78.147 65.725 1.00 31.78 359 THR A CA 1
ATOM 2846 C C . THR A 1 359 ? 40.199 77.307 65.679 1.00 31.04 359 THR A C 1
ATOM 2847 O O . THR A 1 359 ? 40.138 76.094 65.474 1.00 30.91 359 THR A O 1
ATOM 2851 N N . GLY A 1 360 ? 41.349 77.945 65.869 1.00 30.69 360 GLY A N 1
ATOM 2852 C CA . GLY A 1 360 ? 42.601 77.209 65.834 1.00 31.37 360 GLY A CA 1
ATOM 2853 C C . GLY A 1 360 ? 43.771 78.017 66.364 1.00 32.24 360 GLY A C 1
ATOM 2854 O O . GLY A 1 360 ? 43.865 79.219 66.109 1.00 31.85 360 GLY A O 1
ATOM 2855 N N . LYS A 1 361 ? 44.668 77.356 67.093 1.00 31.88 361 LYS A N 1
ATOM 2856 C CA . LYS A 1 361 ? 45.836 78.018 67.671 1.00 31.77 361 LYS A CA 1
ATOM 2857 C C . LYS A 1 361 ? 46.987 77.043 67.916 1.00 31.83 361 LYS A C 1
ATOM 2858 O O . LYS A 1 361 ? 46.802 76.004 68.549 1.00 31.62 361 LYS A O 1
ATOM 2864 N N . VAL A 1 362 ? 48.170 77.370 67.405 1.00 30.49 362 VAL A N 1
ATOM 2865 C CA . VAL A 1 362 ? 49.341 76.532 67.626 1.00 29.22 362 VAL A CA 1
ATOM 2866 C C . VAL A 1 362 ? 50.440 77.399 68.233 1.00 29.43 362 VAL A C 1
ATOM 2867 O O . VAL A 1 362 ? 50.470 78.615 68.026 1.00 28.61 362 VAL A O 1
ATOM 2871 N N . LYS A 1 363 ? 51.329 76.775 68.999 1.00 29.06 363 LYS A N 1
ATOM 2872 C CA . LYS A 1 363 ? 52.425 77.494 69.640 1.00 29.11 363 LYS A CA 1
ATOM 2873 C C . LYS A 1 363 ? 53.750 77.147 68.978 1.00 27.00 363 LYS A C 1
ATOM 2874 O O . LYS A 1 363 ? 54.082 75.977 68.812 1.00 25.51 363 LYS A O 1
ATOM 2880 N N . LEU A 1 364 ? 54.504 78.174 68.608 1.00 27.13 364 LEU A N 1
ATOM 2881 C CA . LEU A 1 364 ? 55.796 77.992 67.960 1.00 26.89 364 LEU A CA 1
ATOM 2882 C C . LEU A 1 364 ? 56.732 79.089 68.460 1.00 27.70 364 LEU A C 1
ATOM 2883 O O . LEU A 1 364 ? 56.429 80.277 68.317 1.00 28.47 364 LEU A O 1
ATOM 2888 N N . GLY A 1 365 ? 57.860 78.691 69.046 1.00 27.59 365 GLY A N 1
ATOM 2889 C CA . GLY A 1 365 ? 58.817 79.659 69.564 1.00 27.28 365 GLY A CA 1
ATOM 2890 C C . GLY A 1 365 ? 58.157 80.710 70.441 1.00 27.90 365 GLY A C 1
ATOM 2891 O O . GLY A 1 365 ? 57.345 80.381 71.304 1.00 28.30 365 GLY A O 1
ATOM 2892 N N . GLY A 1 366 ? 58.509 81.976 70.230 1.00 28.17 366 GLY A N 1
ATOM 2893 C CA . GLY A 1 366 ? 57.912 83.053 71.001 1.00 28.64 366 GLY A CA 1
ATOM 2894 C C . GLY A 1 366 ? 58.612 83.381 72.307 1.00 30.63 366 GLY A C 1
ATOM 2895 O O . GLY A 1 366 ? 59.163 82.502 72.975 1.00 30.86 366 GLY A O 1
ATOM 2896 N N . ILE A 1 367 ? 58.598 84.657 72.673 1.00 30.47 367 ILE A N 1
ATOM 2897 C CA . ILE A 1 367 ? 59.218 85.079 73.921 1.00 30.51 367 ILE A CA 1
ATOM 2898 C C . ILE A 1 367 ? 58.393 84.506 75.075 1.00 32.20 367 ILE A C 1
ATOM 2899 O O . ILE A 1 367 ? 58.930 84.182 76.136 1.00 32.28 367 ILE A O 1
ATOM 2904 N N . PHE A 1 368 ? 57.086 84.368 74.858 1.00 31.94 368 PHE A N 1
ATOM 2905 C CA . PHE A 1 368 ? 56.204 83.839 75.890 1.00 33.98 368 PHE A CA 1
ATOM 2906 C C . PHE A 1 368 ? 56.194 82.315 75.971 1.00 34.19 368 PHE A C 1
ATOM 2907 O O . PHE A 1 368 ? 56.483 81.754 77.024 1.00 34.76 368 PHE A O 1
ATOM 2915 N N . HIS A 1 369 ? 55.871 81.647 74.864 1.00 33.86 369 HIS A N 1
ATOM 2916 C CA . HIS A 1 369 ? 55.804 80.182 74.839 1.00 33.66 369 HIS A CA 1
ATOM 2917 C C . HIS A 1 369 ? 57.142 79.444 74.749 1.00 34.31 369 HIS A C 1
ATOM 2918 O O . HIS A 1 369 ? 57.284 78.360 75.314 1.00 31.82 369 HIS A O 1
ATOM 2925 N N . ARG A 1 370 ? 58.113 80.011 74.034 1.00 34.31 370 ARG A N 1
ATOM 2926 C CA . ARG A 1 370 ? 59.403 79.341 73.861 1.00 34.84 370 ARG A CA 1
ATOM 2927 C C . ARG A 1 370 ? 59.138 77.896 73.432 1.00 33.73 370 ARG A C 1
ATOM 2928 O O . ARG A 1 370 ? 59.867 76.973 73.799 1.00 32.39 370 ARG A O 1
ATOM 2936 N N . ALA A 1 371 ? 58.084 77.717 72.643 1.00 33.08 371 ALA A N 1
ATOM 2937 C CA . ALA A 1 371 ? 57.670 76.401 72.174 1.00 32.17 371 ALA A CA 1
ATOM 2938 C C . ALA A 1 371 ? 58.546 75.808 71.080 1.00 32.48 371 ALA A C 1
ATOM 2939 O O . ALA A 1 371 ? 58.765 76.429 70.038 1.00 32.89 371 ALA A O 1
ATOM 2941 N N . ASP A 1 372 ? 59.049 74.601 71.326 1.00 30.75 372 ASP A N 1
ATOM 2942 C CA . ASP A 1 372 ? 59.872 73.914 70.343 1.00 31.63 372 ASP A CA 1
ATOM 2943 C C . ASP A 1 372 ? 58.944 73.183 69.387 1.00 30.90 372 ASP A C 1
ATOM 2944 O O . ASP A 1 372 ? 57.757 73.029 69.663 1.00 30.93 372 ASP A O 1
ATOM 2949 N N . HIS A 1 373 ? 59.486 72.737 68.262 1.00 31.45 373 HIS A N 1
ATOM 2950 C CA . HIS A 1 373 ? 58.698 72.022 67.265 1.00 31.84 373 HIS A CA 1
ATOM 2951 C C . HIS A 1 373 ? 58.388 70.615 67.777 1.00 33.13 373 HIS A C 1
ATOM 2952 O O . HIS A 1 373 ? 59.219 69.994 68.442 1.00 32.62 373 HIS A O 1
ATOM 2959 N N . PRO A 1 374 ? 57.181 70.099 67.489 1.00 33.33 374 PRO A N 1
ATOM 2960 C CA . PRO A 1 374 ? 56.803 68.755 67.937 1.00 33.96 374 PRO A CA 1
ATOM 2961 C C . PRO A 1 374 ? 57.786 67.658 67.521 1.00 33.92 374 PRO A C 1
ATOM 2962 O O . PRO A 1 374 ? 57.870 66.616 68.171 1.00 34.29 374 PRO A O 1
ATOM 2966 N N . ALA A 1 375 ? 58.528 67.895 66.443 1.00 34.14 375 ALA A N 1
ATOM 2967 C CA . ALA A 1 375 ? 59.508 66.925 65.960 1.00 33.43 375 ALA A CA 1
ATOM 2968 C C . ALA A 1 375 ? 60.804 67.005 66.773 1.00 33.71 375 ALA A C 1
ATOM 2969 O O . ALA A 1 375 ? 61.663 66.128 66.675 1.00 35.21 375 ALA A O 1
ATOM 2971 N N . GLY A 1 376 ? 60.941 68.063 67.567 1.00 32.99 376 GLY A N 1
ATOM 2972 C CA . GLY A 1 376 ? 62.128 68.226 68.389 1.00 31.35 376 GLY A CA 1
ATOM 2973 C C . GLY A 1 376 ? 62.969 69.465 68.115 1.00 31.84 376 GLY A C 1
ATOM 2974 O O . GLY A 1 376 ? 63.725 69.907 68.987 1.00 29.15 376 GLY A O 1
ATOM 2975 N N . HIS A 1 377 ? 62.841 70.034 66.917 1.00 30.00 377 HIS A N 1
ATOM 2976 C CA . HIS A 1 377 ? 63.620 71.212 66.536 1.00 28.75 377 HIS A CA 1
ATOM 2977 C C . HIS A 1 377 ? 63.461 72.415 67.459 1.00 28.69 377 HIS A C 1
ATOM 2978 O O . HIS A 1 377 ? 62.346 72.774 67.846 1.00 29.10 377 HIS A O 1
ATOM 2985 N N . LYS A 1 378 ? 64.583 73.040 67.807 1.00 28.14 378 LYS A N 1
ATOM 2986 C CA . LYS A 1 378 ? 64.560 74.231 68.645 1.00 28.89 378 LYS A CA 1
ATOM 2987 C C . LYS A 1 378 ? 64.170 75.377 67.717 1.00 27.92 378 LYS A C 1
ATOM 2988 O O . LYS A 1 378 ? 64.788 75.579 66.668 1.00 27.55 378 LYS A O 1
ATOM 2994 N N . LEU A 1 379 ? 63.140 76.120 68.096 1.00 27.29 379 LEU A N 1
ATOM 2995 C CA . LEU A 1 379 ? 62.660 77.224 67.269 1.00 26.50 379 LEU A CA 1
ATOM 2996 C C . LEU A 1 379 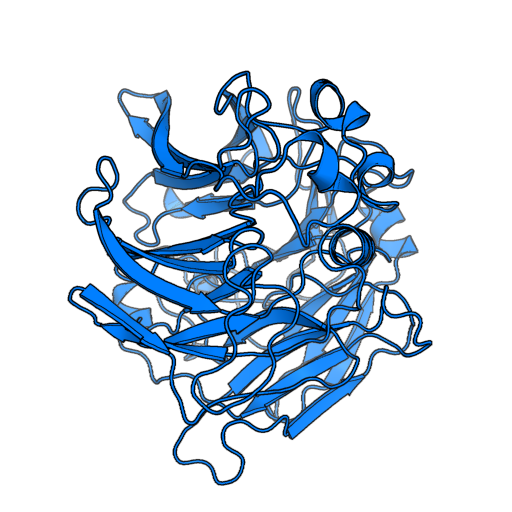? 62.983 78.601 67.832 1.00 26.62 379 LEU A C 1
ATOM 2997 O O . LEU A 1 379 ? 62.418 79.006 68.849 1.00 25.49 379 LEU A O 1
ATOM 3002 N N . THR A 1 380 ? 63.884 79.324 67.170 1.00 25.12 380 THR A N 1
ATOM 3003 C CA . THR A 1 380 ? 64.223 80.670 67.604 1.00 24.47 380 THR A CA 1
ATOM 3004 C C . THR A 1 380 ? 63.173 81.608 67.006 1.00 25.61 380 THR A C 1
ATOM 3005 O O . THR A 1 380 ? 62.482 81.244 66.048 1.00 24.85 380 THR A O 1
ATOM 3009 N N . GLY A 1 381 ? 63.043 82.804 67.568 1.00 24.19 381 GLY A N 1
ATOM 3010 C CA . GLY A 1 381 ? 62.062 83.742 67.056 1.00 25.11 381 GLY A CA 1
ATOM 3011 C C . GLY A 1 381 ? 60.646 83.250 67.295 1.00 24.39 381 GLY A C 1
ATOM 3012 O O . GLY A 1 381 ? 60.370 82.601 68.311 1.00 22.38 381 GLY A O 1
ATOM 3013 N N . ALA A 1 382 ? 59.749 83.552 66.359 1.00 23.30 382 ALA A N 1
ATOM 3014 C CA . ALA A 1 382 ? 58.349 83.153 66.473 1.00 21.63 382 ALA A CA 1
ATOM 3015 C C . ALA A 1 382 ? 57.694 83.265 65.097 1.00 22.00 382 ALA A C 1
ATOM 3016 O O . ALA A 1 382 ? 58.334 83.693 64.139 1.00 21.38 382 ALA A O 1
ATOM 3018 N N . PRO A 1 383 ? 56.415 82.865 64.978 1.00 22.62 383 PRO A N 1
ATOM 3019 C CA . PRO A 1 383 ? 55.751 82.963 63.672 1.00 21.54 383 PRO A CA 1
ATOM 3020 C C . PRO A 1 383 ? 55.701 84.422 63.222 1.00 20.53 383 PRO A C 1
ATOM 3021 O O . PRO A 1 383 ? 55.486 85.322 64.033 1.00 18.79 383 PRO A O 1
ATOM 3025 N N . GLN A 1 384 ? 56.044 84.660 61.964 1.00 19.23 384 GLN A N 1
ATOM 3026 C CA . GLN A 1 384 ? 55.973 86.004 61.412 1.00 16.89 384 GLN A CA 1
ATOM 3027 C C . GLN A 1 384 ? 55.155 85.953 60.114 1.00 16.70 384 GLN A C 1
ATOM 3028 O O . GLN A 1 384 ? 53.928 86.062 60.136 1.00 16.62 384 GLN A O 1
ATOM 3034 N N . MET A 1 385 ? 55.830 85.747 58.990 1.00 16.30 385 MET A N 1
ATOM 3035 C CA . MET A 1 385 ? 55.127 85.673 57.717 1.00 16.46 385 MET A CA 1
ATOM 3036 C C . MET A 1 385 ? 54.392 84.349 57.591 1.00 17.80 385 MET A C 1
ATOM 3037 O O . MET A 1 385 ? 54.864 83.313 58.059 1.00 16.34 385 MET A O 1
ATOM 3042 N N . LEU A 1 386 ? 53.225 84.402 56.957 1.00 16.38 386 LEU A N 1
ATOM 3043 C CA . LEU A 1 386 ? 52.398 83.222 56.740 1.00 17.69 386 LEU A CA 1
ATOM 3044 C C . LEU A 1 386 ? 51.999 83.173 55.276 1.00 17.54 386 LEU A C 1
ATOM 3045 O O . LEU A 1 386 ? 51.968 84.204 54.596 1.00 18.77 386 LEU A O 1
ATOM 3050 N N . GLU A 1 387 ? 51.705 81.979 54.784 1.00 17.98 387 GLU A N 1
ATOM 3051 C CA . GLU A 1 387 ? 51.209 81.853 53.422 1.00 17.45 387 GLU A CA 1
ATOM 3052 C C . GLU A 1 387 ? 50.327 80.618 53.371 1.00 19.51 387 GLU A C 1
ATOM 3053 O O . GLU A 1 387 ? 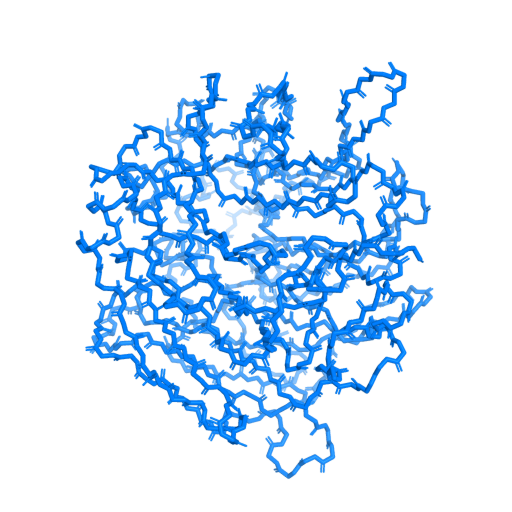50.642 79.599 53.982 1.00 21.80 387 GLU A O 1
ATOM 3059 N N . ILE A 1 388 ? 49.213 80.721 52.657 1.00 19.08 388 ILE A N 1
ATOM 3060 C CA . ILE A 1 388 ? 48.253 79.627 52.581 1.00 20.66 388 ILE A CA 1
ATOM 3061 C C . ILE A 1 388 ? 48.107 79.057 51.181 1.00 21.67 388 ILE A C 1
ATOM 3062 O O . ILE A 1 388 ? 48.057 79.799 50.199 1.00 19.77 388 ILE A O 1
ATOM 3067 N N . SER A 1 389 ? 48.021 77.733 51.092 1.00 21.92 389 SER A N 1
ATOM 3068 C CA . SER A 1 389 ? 47.840 77.085 49.804 1.00 20.86 389 SER A CA 1
ATOM 3069 C C . SER A 1 389 ? 46.478 77.534 49.279 1.00 20.49 389 SER A C 1
ATOM 3070 O O . SER A 1 389 ? 45.616 77.953 50.048 1.00 18.30 389 SER A O 1
ATOM 3073 N N . ARG A 1 390 ? 46.288 77.453 47.968 1.00 23.22 390 ARG A N 1
ATOM 3074 C CA . ARG A 1 390 ? 45.024 77.856 47.376 1.00 25.79 390 ARG A CA 1
ATOM 3075 C C . ARG A 1 390 ? 43.856 77.018 47.874 1.00 27.23 390 ARG A C 1
ATOM 3076 O O . ARG A 1 390 ? 42.754 77.544 48.046 1.00 28.31 390 ARG A O 1
ATOM 3084 N N . ASP A 1 391 ? 44.084 75.729 48.130 1.00 27.45 391 ASP A N 1
ATOM 3085 C CA . ASP A 1 391 ? 42.994 74.886 48.615 1.00 26.32 391 ASP A CA 1
ATOM 3086 C C . ASP A 1 391 ? 42.717 75.155 50.085 1.00 25.94 391 ASP A C 1
ATOM 3087 O O . ASP A 1 391 ? 41.767 74.615 50.652 1.00 25.66 391 ASP A O 1
ATOM 3092 N N . GLY A 1 392 ? 43.553 75.998 50.694 1.00 24.43 392 GLY A N 1
ATOM 3093 C CA . GLY A 1 392 ? 43.376 76.365 52.089 1.00 22.64 392 GLY A CA 1
ATOM 3094 C C . GLY A 1 392 ? 43.734 75.352 53.164 1.00 24.05 392 GLY A C 1
ATOM 3095 O O . GLY A 1 392 ? 43.531 75.621 54.349 1.00 23.69 392 GLY A O 1
ATOM 3096 N N . ARG A 1 393 ? 44.279 74.203 52.773 1.00 24.99 393 ARG A N 1
ATOM 3097 C CA . ARG A 1 393 ? 44.629 73.161 53.738 1.00 26.33 393 ARG A CA 1
ATOM 3098 C C . ARG A 1 393 ? 46.016 73.269 54.378 1.00 26.78 393 ARG A C 1
ATOM 3099 O O . ARG A 1 393 ? 46.243 72.709 55.450 1.00 27.25 393 ARG A O 1
ATOM 3107 N N . ARG A 1 394 ? 46.936 73.990 53.741 1.00 25.46 394 ARG A N 1
ATOM 3108 C CA . ARG A 1 394 ? 48.295 74.113 54.271 1.00 24.34 394 ARG A CA 1
ATOM 3109 C C . ARG A 1 394 ? 48.719 75.563 54.516 1.00 24.52 394 ARG A C 1
ATOM 3110 O O . ARG A 1 394 ? 48.489 76.438 53.678 1.00 21.13 394 ARG A O 1
ATOM 3118 N N . VAL A 1 395 ? 49.331 75.808 55.674 1.00 22.89 395 VAL A N 1
ATOM 3119 C CA . VAL A 1 395 ? 49.808 77.141 56.025 1.00 23.51 395 VAL A CA 1
ATOM 3120 C C . VAL A 1 395 ? 51.310 77.048 56.270 1.00 22.30 395 VAL A C 1
ATOM 3121 O O . VAL A 1 395 ? 51.763 76.267 57.103 1.00 24.07 395 VAL A O 1
ATOM 3125 N N . TYR A 1 396 ? 52.084 77.824 55.522 1.00 21.11 396 TYR A N 1
ATOM 3126 C CA . TYR A 1 396 ? 53.530 77.818 55.674 1.00 19.70 396 TYR A CA 1
ATOM 3127 C C . TYR A 1 396 ? 53.898 78.988 56.580 1.00 19.76 396 TYR A C 1
ATOM 3128 O O . TYR A 1 396 ? 53.309 80.063 56.485 1.00 18.81 396 TYR A O 1
ATOM 3137 N N . VAL A 1 397 ? 54.872 78.773 57.458 1.00 19.68 397 VAL A N 1
ATOM 3138 C CA . VAL A 1 397 ? 55.266 79.791 58.425 1.00 19.14 397 VAL A CA 1
ATOM 3139 C C . VAL A 1 397 ? 56.776 80.011 58.519 1.00 18.49 397 VAL A C 1
ATOM 3140 O O . VAL A 1 397 ? 57.534 79.043 58.616 1.00 18.79 397 VAL A O 1
ATOM 3144 N N . THR A 1 398 ? 57.211 81.272 58.473 1.00 16.36 398 THR A N 1
ATOM 3145 C CA . THR A 1 398 ? 58.634 81.601 58.632 1.00 16.99 398 THR A CA 1
ATOM 3146 C C . THR A 1 398 ? 58.739 82.512 59.867 1.00 16.74 398 THR A C 1
ATOM 3147 O O . THR A 1 398 ? 57.712 82.932 60.405 1.00 17.70 398 THR A O 1
ATOM 3151 N N . ASN A 1 399 ? 59.949 82.863 60.291 1.00 15.83 399 ASN A N 1
ATOM 3152 C CA . ASN A 1 399 ? 60.086 83.591 61.561 1.00 18.21 399 ASN A CA 1
ATOM 3153 C C . ASN A 1 399 ? 60.822 84.917 61.701 1.00 19.09 399 ASN A C 1
ATOM 3154 O O . ASN A 1 399 ? 60.951 85.421 62.821 1.00 20.23 399 ASN A O 1
ATOM 3159 N N . SER A 1 400 ? 61.313 85.484 60.607 1.00 19.51 400 SER A N 1
ATOM 3160 C CA . SER A 1 400 ? 62.032 86.744 60.691 1.00 19.42 400 SER A CA 1
ATOM 3161 C C . SER A 1 400 ? 61.158 87.939 60.311 1.00 20.78 400 SER A C 1
ATOM 3162 O O . SER A 1 400 ? 60.346 87.852 59.396 1.00 19.60 400 SER A O 1
ATOM 3165 N N . LEU A 1 401 ? 61.343 89.056 61.015 1.00 20.36 401 LEU A N 1
ATOM 3166 C CA . LEU A 1 401 ? 60.576 90.271 60.759 1.00 19.42 401 LEU A CA 1
ATOM 3167 C C . LEU A 1 401 ? 61.422 91.305 60.017 1.00 19.78 401 LEU A C 1
ATOM 3168 O O . LEU A 1 401 ? 61.060 91.769 58.936 1.00 17.61 401 LEU A O 1
ATOM 3173 N N . TYR A 1 402 ? 62.549 91.667 60.621 1.00 19.30 402 TYR A N 1
ATOM 3174 C CA . TYR A 1 402 ? 63.465 92.645 60.046 1.00 19.04 402 TYR A CA 1
ATOM 3175 C C . TYR A 1 402 ? 64.809 92.542 60.790 1.00 20.18 402 TYR A C 1
ATOM 3176 O O . TYR A 1 402 ? 64.850 92.511 62.019 1.00 20.39 402 TYR A O 1
ATOM 3185 N N . SER A 1 403 ? 65.896 92.473 60.029 1.00 19.47 403 SER A N 1
ATOM 3186 C CA . SER A 1 403 ? 67.249 92.338 60.572 1.00 22.05 403 SER A CA 1
ATOM 3187 C C . SER A 1 403 ? 67.481 92.903 61.974 1.00 22.57 403 SER A C 1
ATOM 3188 O O . SER A 1 403 ? 67.736 92.156 62.911 1.00 23.77 403 SER A O 1
ATOM 3191 N N . THR A 1 404 ? 67.387 94.220 62.116 1.00 23.63 404 THR A N 1
ATOM 3192 C CA . THR A 1 404 ? 67.625 94.854 63.405 1.00 23.37 404 THR A CA 1
ATOM 3193 C C . THR A 1 404 ? 66.531 94.661 64.445 1.00 23.68 404 THR A C 1
ATOM 3194 O O . THR A 1 404 ? 66.810 94.694 65.644 1.00 22.67 404 THR A O 1
ATOM 3198 N N . TRP A 1 405 ? 65.293 94.458 64.004 1.00 22.11 405 TRP A N 1
ATOM 3199 C CA . TRP A 1 405 ? 64.212 94.238 64.955 1.00 23.09 405 TRP A CA 1
ATOM 3200 C C . TRP A 1 405 ? 64.324 92.822 65.526 1.00 23.05 405 TRP A C 1
ATOM 3201 O O . TRP A 1 405 ? 64.042 92.601 66.708 1.00 22.83 405 TRP A O 1
ATOM 3212 N N .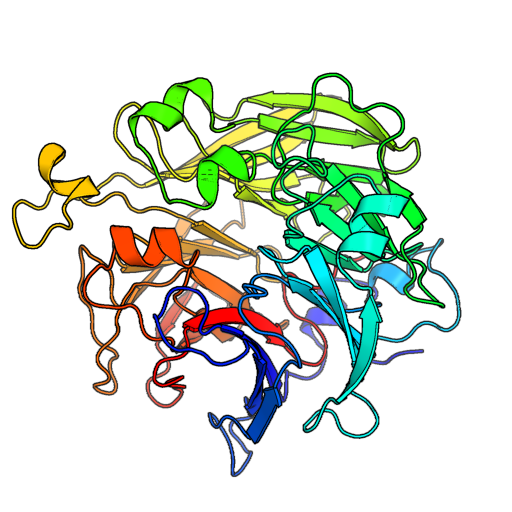 ASP A 1 406 ? 64.741 91.867 64.696 1.00 23.39 406 ASP A N 1
ATOM 3213 C CA . ASP A 1 406 ? 64.908 90.488 65.160 1.00 22.82 406 ASP A CA 1
ATOM 3214 C C . ASP A 1 406 ? 65.881 90.520 66.336 1.00 24.56 406 ASP A C 1
ATOM 3215 O O . ASP A 1 406 ? 65.642 89.932 67.391 1.00 24.99 406 ASP A O 1
ATOM 3220 N N . ASN A 1 407 ? 66.987 91.221 66.120 1.00 25.40 407 ASN A N 1
ATOM 3221 C CA . ASN A 1 407 ? 68.046 91.331 67.107 1.00 27.28 407 ASN A CA 1
ATOM 3222 C C . ASN A 1 407 ? 67.637 91.982 68.423 1.00 27.45 407 ASN A C 1
ATOM 3223 O O . ASN A 1 407 ? 68.295 91.778 69.440 1.00 30.00 407 ASN A O 1
ATOM 3228 N N . GLN A 1 408 ? 66.552 92.746 68.416 1.00 26.28 408 GLN A N 1
ATOM 3229 C CA . GLN A 1 408 ? 66.088 93.392 69.640 1.00 28.27 408 GLN A CA 1
ATOM 3230 C C . GLN A 1 408 ? 65.167 92.488 70.444 1.00 28.99 408 GLN A C 1
ATOM 3231 O O . GLN A 1 408 ? 65.286 92.396 71.668 1.00 28.30 408 GLN A O 1
ATOM 3237 N N . PHE A 1 409 ? 64.239 91.830 69.755 1.00 26.71 409 PHE A N 1
ATOM 3238 C CA . PHE A 1 409 ? 63.295 90.947 70.425 1.00 26.46 409 PHE A CA 1
ATOM 3239 C C . PHE A 1 409 ? 63.790 89.520 70.634 1.00 26.22 409 PHE A C 1
ATOM 3240 O O . PHE A 1 409 ? 63.296 88.812 71.510 1.00 25.93 409 PHE A O 1
ATOM 3248 N N . TYR A 1 410 ? 64.755 89.100 69.823 1.00 26.44 410 TYR A N 1
ATOM 3249 C CA . TYR A 1 410 ? 65.345 87.765 69.931 1.00 26.94 410 TYR A CA 1
ATOM 3250 C C . TYR A 1 410 ? 66.846 87.994 69.787 1.00 28.25 410 TYR A C 1
ATOM 3251 O O . TYR A 1 410 ? 67.463 87.591 68.800 1.00 28.21 410 TYR A O 1
ATOM 3260 N N . PRO A 1 411 ? 67.452 88.653 70.791 1.00 29.66 411 PRO A N 1
ATOM 3261 C CA . PRO A 1 411 ? 68.879 88.981 70.834 1.00 30.61 411 PRO A CA 1
ATOM 3262 C C . PRO A 1 411 ? 69.845 87.806 70.808 1.00 32.26 411 PRO A C 1
ATOM 3263 O O . PRO A 1 411 ? 71.007 87.973 70.451 1.00 32.51 411 PRO A O 1
ATOM 3267 N N . GLU A 1 412 ? 69.377 86.620 71.177 1.00 34.22 412 GLU A N 1
ATOM 3268 C CA . GLU A 1 412 ? 70.251 85.455 71.174 1.00 36.80 412 GLU A CA 1
ATOM 3269 C C . GLU A 1 412 ? 70.615 85.021 69.757 1.00 35.46 412 GLU A C 1
ATOM 3270 O O . GLU A 1 412 ? 71.521 84.213 69.563 1.00 36.00 412 GLU A O 1
ATOM 3276 N N . GLY A 1 413 ? 69.910 85.560 68.767 1.00 34.23 413 GLY A N 1
ATOM 3277 C CA . GLY A 1 413 ? 70.201 85.221 67.384 1.00 32.54 413 GLY A CA 1
ATOM 3278 C C . GLY A 1 413 ? 69.121 84.425 66.674 1.00 32.63 413 GLY A C 1
ATOM 3279 O O . GLY A 1 413 ? 69.050 83.201 66.804 1.00 33.25 413 GLY A O 1
ATOM 3280 N N . LEU A 1 414 ? 68.287 85.121 65.906 1.00 30.09 414 LEU A N 1
ATOM 3281 C CA . LEU A 1 414 ? 67.200 84.477 65.176 1.00 26.76 414 LEU A CA 1
ATOM 3282 C C . LEU A 1 414 ? 67.728 83.727 63.970 1.00 25.57 414 LEU A C 1
ATOM 3283 O O . LEU A 1 414 ? 68.409 84.300 63.119 1.00 26.40 414 LEU A O 1
ATOM 3288 N N . LYS A 1 415 ? 67.427 82.433 63.919 1.00 23.88 415 LYS A N 1
ATOM 3289 C CA . LYS A 1 415 ? 67.838 81.587 62.809 1.00 24.70 415 LYS A CA 1
ATOM 3290 C C . LYS A 1 415 ? 66.565 81.143 62.100 1.00 23.97 415 LYS A C 1
ATOM 3291 O O . LYS A 1 415 ? 65.586 80.740 62.741 1.00 22.79 415 LYS A O 1
ATOM 3297 N N . GLY A 1 416 ? 66.582 81.219 60.774 1.00 23.96 416 GLY A N 1
ATOM 3298 C CA . GLY A 1 416 ? 65.403 80.882 60.000 1.00 21.77 416 GLY A CA 1
ATOM 3299 C C . GLY A 1 416 ? 64.945 79.444 59.889 1.00 22.01 416 GLY A C 1
ATOM 3300 O O . GLY A 1 416 ? 65.744 78.500 59.846 1.00 21.97 416 GLY A O 1
ATOM 3301 N N . TRP A 1 417 ? 63.626 79.294 59.854 1.00 20.77 417 TRP A N 1
ATOM 3302 C CA . TRP A 1 417 ? 62.984 78.004 59.676 1.00 20.51 417 TRP A CA 1
ATOM 3303 C C . TRP A 1 417 ? 61.690 78.209 58.911 1.00 21.43 417 TRP A C 1
ATOM 3304 O O . TRP A 1 417 ? 61.243 79.345 58.706 1.00 20.75 417 TRP A O 1
ATOM 3315 N N . MET A 1 418 ? 61.115 77.108 58.449 1.00 21.63 418 MET A N 1
ATOM 3316 C CA . MET A 1 418 ? 59.836 77.159 57.769 1.00 22.47 418 MET A CA 1
ATOM 3317 C C . MET A 1 418 ? 59.051 75.976 58.283 1.00 21.81 418 MET A C 1
ATOM 3318 O O . MET A 1 418 ? 59.495 74.829 58.205 1.00 20.33 418 MET A O 1
ATOM 3323 N N . VAL A 1 419 ? 57.891 76.280 58.837 1.00 21.52 419 VAL A N 1
ATOM 3324 C CA . VAL A 1 419 ? 57.024 75.272 59.403 1.00 22.94 419 VAL A CA 1
ATOM 3325 C C . VAL A 1 419 ? 55.757 75.147 58.577 1.00 24.73 419 VAL A C 1
ATOM 3326 O O . VAL A 1 419 ? 55.300 76.127 57.973 1.00 23.95 419 VAL A O 1
ATOM 3330 N N . LYS A 1 420 ? 55.203 73.938 58.535 1.00 24.23 420 LYS A N 1
ATOM 3331 C CA . LYS A 1 420 ? 53.966 73.712 57.811 1.00 23.54 420 LYS A CA 1
ATOM 3332 C C . LYS A 1 420 ? 52.872 73.357 58.804 1.00 23.59 420 LYS A C 1
ATOM 3333 O O . LYS A 1 420 ? 53.083 72.565 59.726 1.00 23.27 420 LYS A O 1
ATOM 3339 N N . LEU A 1 421 ? 51.711 73.968 58.616 1.00 23.51 421 LEU A N 1
ATOM 3340 C CA . LEU A 1 421 ? 50.561 73.723 59.468 1.00 23.90 421 LEU A CA 1
ATOM 3341 C C . LEU A 1 421 ? 49.489 73.099 58.589 1.00 25.69 421 LEU A C 1
ATOM 3342 O O . LEU A 1 421 ? 49.395 73.407 57.404 1.00 24.79 421 LEU A O 1
ATOM 3347 N N . ASN A 1 422 ? 48.692 72.209 59.164 1.00 26.75 422 ASN A N 1
ATOM 3348 C CA . ASN A 1 422 ? 47.615 71.575 58.423 1.00 28.47 422 ASN A CA 1
ATOM 3349 C C . ASN A 1 422 ? 46.340 72.228 58.938 1.00 28.36 422 ASN A C 1
ATOM 3350 O O . ASN A 1 422 ? 46.002 72.098 60.113 1.00 27.96 422 ASN A O 1
ATOM 3355 N N . ALA A 1 423 ? 45.652 72.960 58.067 1.00 29.24 423 ALA A N 1
ATOM 3356 C CA . ALA A 1 423 ? 44.429 73.651 58.462 1.00 30.76 423 ALA A CA 1
ATOM 3357 C C . ALA A 1 423 ? 43.186 72.869 58.060 1.00 31.80 423 ALA A C 1
ATOM 3358 O O . ALA A 1 423 ? 43.108 72.322 56.955 1.00 32.95 423 ALA A O 1
ATOM 3360 N N . ASN A 1 424 ? 42.217 72.831 58.965 1.00 32.02 424 ASN A N 1
ATOM 3361 C CA . ASN A 1 424 ? 40.970 72.113 58.736 1.00 32.46 424 ASN A CA 1
ATOM 3362 C C . ASN A 1 424 ? 39.927 73.015 58.087 1.00 31.63 424 ASN A C 1
ATOM 3363 O O . ASN A 1 424 ? 39.543 74.038 58.652 1.00 32.41 424 ASN A O 1
ATOM 3368 N N . PRO A 1 425 ? 39.450 72.641 56.890 1.00 32.85 425 PRO A N 1
ATOM 3369 C CA . PRO A 1 425 ? 38.442 73.426 56.168 1.00 33.34 425 PRO A CA 1
ATOM 3370 C C . PRO A 1 425 ? 37.202 73.773 56.998 1.00 33.29 425 PRO A C 1
ATOM 3371 O O . PRO A 1 425 ? 36.457 74.695 56.661 1.00 33.03 425 PRO A O 1
ATOM 3375 N N . SER A 1 426 ? 36.979 73.048 58.088 1.00 32.69 426 SER A N 1
ATOM 3376 C CA . SER A 1 426 ? 35.820 73.328 58.930 1.00 34.34 426 SER A CA 1
ATOM 3377 C C . SER A 1 426 ? 36.221 73.714 60.346 1.00 34.15 426 SER A C 1
ATOM 3378 O O . SER A 1 426 ? 35.451 73.531 61.290 1.00 34.67 426 SER A O 1
ATOM 3381 N N . GLY A 1 427 ? 37.427 74.254 60.488 1.00 34.46 427 GLY A N 1
ATOM 3382 C CA . GLY A 1 427 ? 37.896 74.663 61.800 1.00 34.75 427 GLY A CA 1
ATOM 3383 C C . GLY A 1 427 ? 38.927 73.715 62.377 1.00 35.05 427 GLY A C 1
ATOM 3384 O O . GLY A 1 427 ? 38.645 72.534 62.578 1.00 36.06 427 GLY A O 1
ATOM 3385 N N . GLY A 1 428 ? 40.124 74.233 62.641 1.00 34.21 428 GLY A N 1
ATOM 3386 C CA . GLY A 1 428 ? 41.185 73.410 63.197 1.00 34.33 428 GLY A CA 1
ATOM 3387 C C . GLY A 1 428 ? 42.555 73.731 62.623 1.00 34.17 428 GLY A C 1
ATOM 3388 O O . GLY A 1 428 ? 42.689 73.952 61.415 1.00 32.55 428 GLY A O 1
ATOM 3389 N N . LEU A 1 429 ? 43.571 73.740 63.487 1.00 32.40 429 LEU A N 1
ATOM 3390 C CA . LEU A 1 429 ? 44.949 74.036 63.080 1.00 32.22 429 LEU A CA 1
ATOM 3391 C C . LEU A 1 429 ? 45.937 73.109 63.794 1.00 31.36 429 LEU A C 1
ATOM 3392 O O . LEU A 1 429 ? 45.966 73.065 65.022 1.00 32.17 429 LEU A O 1
ATOM 3397 N N . GLU A 1 430 ? 46.747 72.384 63.028 1.00 30.85 430 GLU A N 1
ATOM 3398 C CA . GLU A 1 430 ? 47.743 71.475 63.599 1.00 32.31 430 GLU A CA 1
ATOM 3399 C C . GLU A 1 430 ? 49.108 71.704 62.957 1.00 31.73 430 GLU A C 1
ATOM 3400 O O . GLU A 1 430 ? 49.198 72.104 61.796 1.00 31.56 430 GLU A O 1
ATOM 3406 N N . ILE A 1 431 ? 50.168 71.440 63.713 1.00 30.21 431 ILE A N 1
ATOM 3407 C CA . ILE A 1 431 ? 51.525 71.585 63.199 1.00 29.64 431 ILE A CA 1
ATOM 3408 C C . ILE A 1 431 ? 51.885 70.284 62.495 1.00 29.93 431 ILE A C 1
ATOM 3409 O O . ILE A 1 431 ? 51.729 69.207 63.066 1.00 30.35 431 ILE A O 1
ATOM 3414 N N . ASP A 1 432 ? 52.351 70.364 61.257 1.00 30.40 432 ASP A N 1
ATOM 3415 C CA . ASP A 1 432 ? 52.740 69.146 60.566 1.00 31.01 432 ASP A CA 1
ATOM 3416 C C . ASP A 1 432 ? 54.048 68.726 61.225 1.00 32.06 432 ASP A C 1
ATOM 3417 O O . ASP A 1 432 ? 54.997 69.504 61.273 1.00 31.08 432 ASP A O 1
ATOM 3422 N N . LYS A 1 433 ? 54.090 67.503 61.738 1.00 33.07 433 LYS A N 1
ATOM 3423 C CA . LYS A 1 433 ? 55.278 66.993 62.413 1.00 34.42 433 LYS A CA 1
ATOM 3424 C C . LYS A 1 433 ? 56.428 66.676 61.459 1.00 33.20 433 LYS A C 1
ATOM 3425 O O . LYS A 1 433 ? 57.585 66.980 61.749 1.00 33.20 433 LYS A O 1
ATOM 3431 N N . GLU A 1 434 ? 56.103 66.081 60.317 1.00 33.44 434 GLU A N 1
ATOM 3432 C CA . GLU A 1 434 ? 57.106 65.680 59.336 1.00 33.85 434 GLU A CA 1
ATOM 3433 C C . GLU A 1 434 ? 57.836 66.798 58.589 1.00 32.47 434 GLU A C 1
ATOM 3434 O O . GLU A 1 434 ? 59.053 66.727 58.399 1.00 32.99 434 GLU A O 1
ATOM 3440 N N . PHE A 1 435 ? 57.104 67.826 58.166 1.00 30.72 435 PHE A N 1
ATOM 3441 C CA . PHE A 1 435 ? 57.703 68.927 57.410 1.00 27.78 435 PHE A CA 1
ATOM 3442 C C . PHE A 1 435 ? 58.505 69.932 58.236 1.00 26.13 435 PHE A C 1
ATOM 3443 O O . PHE A 1 435 ? 58.060 70.382 59.291 1.00 24.74 435 PHE A O 1
ATOM 3451 N N . PHE A 1 436 ? 59.690 70.281 57.742 1.00 25.76 436 PHE A N 1
ATOM 3452 C CA . PHE A 1 436 ? 60.533 71.262 58.416 1.00 24.76 436 PHE A CA 1
ATOM 3453 C C . PHE A 1 436 ? 61.748 71.649 57.597 1.00 24.02 436 PHE A C 1
ATOM 3454 O O . PHE A 1 436 ? 62.436 70.797 57.038 1.00 23.61 436 PHE A O 1
ATOM 3462 N N . VAL A 1 437 ? 61.993 72.951 57.521 1.00 23.05 437 VAL A N 1
ATOM 3463 C CA . VAL A 1 437 ? 63.151 73.462 56.823 1.00 23.41 437 VAL A CA 1
ATOM 3464 C C . VAL A 1 437 ? 63.884 74.338 57.823 1.00 23.83 437 VAL A C 1
ATOM 3465 O O . VAL A 1 437 ? 63.290 75.223 58.452 1.00 23.76 437 VAL A O 1
ATOM 3469 N N . ASP A 1 438 ? 65.165 74.051 57.993 1.00 24.27 438 ASP A N 1
ATOM 3470 C CA . ASP A 1 438 ? 66.028 74.808 58.879 1.00 24.69 438 ASP A CA 1
ATOM 3471 C C . ASP A 1 438 ? 66.988 75.512 57.923 1.00 23.26 438 ASP A C 1
ATOM 3472 O O . ASP A 1 438 ? 67.719 74.864 57.178 1.00 22.91 438 ASP A O 1
ATOM 3477 N N . PHE A 1 439 ? 66.965 76.838 57.926 1.00 22.84 439 PHE A N 1
ATOM 3478 C CA . PHE A 1 439 ? 67.807 77.606 57.017 1.00 22.37 439 PHE A CA 1
ATOM 3479 C C . PHE A 1 439 ? 69.208 77.902 57.548 1.00 24.38 439 PHE A C 1
ATOM 3480 O O . PHE A 1 439 ? 69.922 78.748 57.002 1.00 23.98 439 PHE A O 1
ATOM 3488 N N . GLY A 1 440 ? 69.603 77.197 58.605 1.00 24.63 440 GLY A N 1
ATOM 3489 C CA . GLY A 1 440 ? 70.932 77.391 59.170 1.00 26.06 440 GLY A CA 1
ATOM 3490 C C . GLY A 1 440 ? 71.103 78.729 59.859 1.00 24.92 440 GLY A C 1
ATOM 3491 O O . GLY A 1 440 ? 70.413 79.013 60.832 1.00 26.06 440 GLY A O 1
ATOM 3492 N N . GLU A 1 441 ? 72.020 79.554 59.363 1.00 25.93 441 GLU A N 1
ATOM 3493 C CA . GLU A 1 441 ? 72.251 80.868 59.961 1.00 26.51 441 GLU A CA 1
ATOM 3494 C C . GLU A 1 441 ? 71.491 81.953 59.198 1.00 25.22 441 GLU A C 1
ATOM 3495 O O . GLU A 1 441 ? 71.480 83.118 59.601 1.00 23.55 441 GLU A O 1
ATOM 3501 N N . ALA A 1 442 ? 70.868 81.570 58.087 1.00 22.70 442 ALA A N 1
ATOM 3502 C CA . ALA A 1 442 ? 70.094 82.518 57.287 1.00 21.96 442 ALA A CA 1
ATOM 3503 C C . ALA A 1 442 ? 68.701 82.639 57.902 1.00 21.63 442 ALA A C 1
ATOM 3504 O O . ALA A 1 442 ? 68.243 81.716 58.572 1.00 20.93 442 ALA A O 1
ATOM 3506 N N . ARG A 1 443 ? 68.038 83.774 57.678 1.00 21.18 443 ARG A N 1
ATOM 3507 C CA . ARG A 1 443 ? 66.699 84.002 58.213 1.00 21.38 443 ARG A CA 1
ATOM 3508 C C . ARG A 1 443 ? 65.695 83.944 57.062 1.00 21.00 443 ARG A C 1
ATOM 3509 O O . ARG A 1 443 ? 66.035 84.280 55.928 1.00 21.44 443 ARG A O 1
ATOM 3517 N N . SER A 1 444 ? 64.464 83.528 57.352 1.00 19.68 444 SER A N 1
ATOM 3518 C CA . SER A 1 444 ? 63.446 83.400 56.309 1.00 19.47 444 SER A CA 1
ATOM 3519 C C . SER A 1 444 ? 62.299 84.399 56.426 1.00 17.15 444 SER A C 1
ATOM 3520 O O . SER A 1 444 ? 61.879 84.754 57.527 1.00 16.37 444 SER A O 1
ATOM 3523 N N . HIS A 1 445 ? 61.800 84.859 55.279 1.00 17.83 445 HIS A N 1
ATOM 3524 C CA . HIS A 1 445 ? 60.701 85.814 55.282 1.00 17.14 445 HIS A CA 1
ATOM 3525 C C . HIS A 1 445 ? 59.516 85.363 54.415 1.00 17.50 445 HIS A C 1
ATOM 3526 O O . HIS A 1 445 ? 58.949 84.288 54.635 1.00 18.71 445 HIS A O 1
ATOM 3533 N N . GLN A 1 446 ? 59.142 86.160 53.422 1.00 17.26 446 GLN A N 1
ATOM 3534 C CA . GLN A 1 446 ? 57.975 85.800 52.614 1.00 17.76 446 GLN A CA 1
ATOM 3535 C C . GLN A 1 446 ? 58.096 84.527 51.793 1.00 16.63 446 GLN A C 1
ATOM 3536 O O . GLN A 1 446 ? 59.162 84.185 51.287 1.00 14.92 446 GLN A O 1
ATOM 3542 N N . VAL A 1 447 ? 56.974 83.830 51.672 1.00 16.46 447 VAL A N 1
ATOM 3543 C CA . VAL A 1 447 ? 56.904 82.588 50.919 1.00 18.19 447 VAL A CA 1
ATOM 3544 C C . VAL A 1 447 ? 55.933 82.742 49.754 1.00 17.40 447 VAL A C 1
ATOM 3545 O O . VAL A 1 447 ? 54.842 83.279 49.921 1.00 18.11 447 VAL A O 1
ATOM 3549 N N . ARG A 1 448 ? 56.341 82.291 48.572 1.00 19.07 448 ARG A N 1
ATOM 3550 C CA . ARG A 1 448 ? 55.472 82.333 47.401 1.00 18.72 448 ARG A CA 1
ATOM 3551 C C . ARG A 1 448 ? 55.392 80.911 46.864 1.00 19.14 448 ARG A C 1
ATOM 3552 O O . ARG A 1 448 ? 56.411 80.308 46.526 1.00 18.57 448 ARG A O 1
ATOM 3560 N N . LEU A 1 449 ? 54.180 80.375 46.794 1.00 18.65 449 LEU A N 1
ATOM 3561 C CA . LEU A 1 449 ? 53.988 79.014 46.311 1.00 20.53 449 LEU A CA 1
ATOM 3562 C C . LEU A 1 449 ? 53.856 78.967 44.789 1.00 21.47 449 LEU A C 1
ATOM 3563 O O . LEU A 1 449 ? 53.184 79.807 44.187 1.00 21.27 449 LEU A O 1
ATOM 3568 N N . SER A 1 450 ? 54.506 77.990 44.167 1.00 22.53 450 SER A N 1
ATOM 3569 C CA . SER A 1 450 ? 54.429 77.846 42.719 1.00 24.65 450 SER A CA 1
ATOM 3570 C C . SER A 1 450 ? 52.953 77.718 42.339 1.00 26.18 450 SER A C 1
ATOM 3571 O O . SER A 1 450 ? 52.211 76.973 42.971 1.00 24.58 450 SER A O 1
ATOM 3574 N N . GLY A 1 451 ? 52.524 78.462 41.325 1.00 26.47 451 GLY A N 1
ATOM 3575 C CA . GLY A 1 451 ? 51.131 78.393 40.916 1.00 26.86 451 GLY A CA 1
ATOM 3576 C C . GLY A 1 451 ? 50.228 79.388 41.626 1.00 26.85 451 GLY A C 1
ATOM 3577 O O . GLY A 1 451 ? 49.022 79.423 41.382 1.00 28.01 451 GLY A O 1
ATOM 3578 N N . GLY A 1 452 ? 50.804 80.199 42.509 1.00 24.92 452 GLY A N 1
ATOM 3579 C CA . GLY A 1 452 ? 50.014 81.187 43.225 1.00 24.23 452 GLY A CA 1
ATOM 3580 C C . GLY A 1 452 ? 49.560 80.741 44.605 1.00 24.70 452 GLY A C 1
ATOM 3581 O O . GLY A 1 452 ? 49.470 79.548 44.881 1.00 25.34 452 GLY A O 1
ATOM 3582 N N . ASP A 1 453 ? 49.279 81.707 45.474 1.00 24.53 453 ASP A N 1
ATOM 3583 C CA . ASP A 1 453 ? 48.828 81.416 46.825 1.00 23.85 453 ASP A CA 1
ATOM 3584 C C . ASP A 1 453 ? 47.782 82.430 47.268 1.00 25.35 453 ASP A C 1
ATOM 3585 O O . ASP A 1 453 ? 47.246 83.180 46.451 1.00 26.22 453 ASP A O 1
ATOM 3590 N N . ALA A 1 454 ? 47.501 82.459 48.566 1.00 24.77 454 ALA A N 1
ATOM 3591 C CA . ALA A 1 454 ? 46.488 83.350 49.114 1.00 25.57 454 ALA A CA 1
ATOM 3592 C C . ALA A 1 454 ? 46.823 84.844 49.201 1.00 26.31 454 ALA A C 1
ATOM 3593 O O . ALA A 1 454 ? 45.939 85.646 49.517 1.00 27.48 454 ALA A O 1
ATOM 3595 N N . SER A 1 455 ? 48.069 85.234 48.939 1.00 24.45 455 SER A N 1
ATOM 3596 C CA . SER A 1 455 ? 48.418 86.653 49.019 1.00 24.04 455 SER A CA 1
ATOM 3597 C C . SER A 1 455 ? 49.158 87.147 47.783 1.00 23.62 455 SER A C 1
ATOM 3598 O O . SER A 1 455 ? 49.606 88.292 47.734 1.00 24.79 455 SER A O 1
ATOM 3601 N N . SER A 1 456 ? 49.262 86.289 46.779 1.00 22.77 456 SER A N 1
ATOM 3602 C CA . SER A 1 456 ? 49.973 86.634 45.557 1.00 23.11 456 SER A CA 1
ATOM 3603 C C . SER A 1 456 ? 49.083 87.118 44.418 1.00 23.26 456 SER A C 1
ATOM 3604 O O . SER A 1 456 ? 49.546 87.859 43.552 1.00 20.99 456 SER A O 1
ATOM 3607 N N . ASP A 1 457 ? 47.817 86.693 44.423 1.00 22.04 457 ASP A N 1
ATOM 3608 C CA . ASP A 1 457 ? 46.870 87.029 43.360 1.00 22.72 457 ASP A CA 1
ATOM 3609 C C . ASP A 1 457 ? 45.598 87.738 43.805 1.00 21.84 457 ASP A C 1
ATOM 3610 O O . ASP A 1 457 ? 45.109 87.529 44.910 1.00 22.36 457 ASP A O 1
ATOM 3615 N N . SER A 1 458 ? 45.066 88.575 42.922 1.00 23.11 458 SER A N 1
ATOM 3616 C CA . SER A 1 458 ? 43.797 89.250 43.172 1.00 24.83 458 SER A CA 1
ATOM 3617 C C . SER A 1 458 ? 42.968 88.842 41.954 1.00 23.74 458 SER A C 1
ATOM 3618 O O . SER A 1 458 ? 43.521 88.548 40.896 1.00 24.34 458 SER A O 1
ATOM 3621 N N . TYR A 1 459 ? 41.652 88.803 42.099 1.00 23.98 459 TYR A N 1
ATOM 3622 C CA . TYR A 1 459 ? 40.811 88.357 40.996 1.00 24.69 459 TYR A CA 1
ATOM 3623 C C . TYR A 1 459 ? 39.792 89.388 40.511 1.00 25.27 459 TYR A C 1
ATOM 3624 O O . TYR A 1 459 ? 39.413 90.298 41.254 1.00 24.16 459 TYR A O 1
ATOM 3633 N N . CYS A 1 460 ? 39.365 89.251 39.257 1.00 24.00 460 CYS A N 1
ATOM 3634 C CA . CYS A 1 460 ? 38.384 90.173 38.699 1.00 23.69 460 CYS A CA 1
ATOM 3635 C C . CYS A 1 460 ? 36.997 89.563 38.533 1.00 22.02 460 CYS A C 1
ATOM 3636 O O . CYS A 1 460 ? 36.080 90.228 38.061 1.00 20.94 460 CYS A O 1
ATOM 3639 N N . TYR A 1 461 ? 36.836 88.306 38.923 1.00 21.85 461 TYR A N 1
ATOM 3640 C CA . TYR A 1 461 ? 35.536 87.657 38.792 1.00 23.78 461 TYR A CA 1
ATOM 3641 C C . TYR A 1 461 ? 35.155 86.927 40.070 1.00 24.89 461 TYR A C 1
ATOM 3642 O O . TYR A 1 461 ? 36.001 86.319 40.728 1.00 26.53 461 TYR A O 1
ATOM 3651 N N . PRO A 1 462 ? 33.870 86.988 40.443 1.00 26.02 462 PRO A N 1
ATOM 3652 C CA . PRO A 1 462 ? 33.366 86.338 41.654 1.00 27.84 462 PRO A CA 1
ATOM 3653 C C . PRO A 1 462 ? 33.269 84.821 41.566 1.00 30.07 462 PRO A C 1
ATOM 3654 O O . PRO A 1 462 ? 33.180 84.153 42.595 1.00 33.18 462 PRO A O 1
#

B-factor: mean 26.94, std 7.78, range [13.39, 63.16]

Foldseek 3Di:
DAPLQAQALVRNLPDDWFQWKWWWWACALLPDFFATWIWIAGCDPPDPQHQHGLDIAGDPDHQLFWFEKFFLAHNQLVPPLADPDFYRFWIWTGRLAFRKTWTWGCPPPVSYIYTDDIDGSVQSQVAAQAGRWAYWAHHRQWIKIWGFAGPVQAWQTAIWTAGSPPRGTRYGLAPAEDPRIGFADKDDLPVQQKIKTDGAFTRVQPVQHHDVVCFLPTFAFKMWIGRNVVRHTDDMDGPDNFFGGFHDWAAQQASVFFKTKTKGFAGNVFGKIWMKMWGADPNRIDIDTAGIGGWAAAQDQFFPVCNVVNTWYQRFADWFAASVNQWIWTWRQAAAKIWIWGPPPVNHTHTQEMDGACHSNCQDAAPLGHRAFTHWHDWWAISNRFKIKTKGDDGSNHSCRGRVVAHWIKIWMWTADPVGYIGTDNPHMDTRGRMGIHDMATPSGTRPHDHHDHD

Sequence (455 aa):
RDPTFYPSPKMAMKAPPEDLAYVACLYTGTGINRADFIAVVDVNPKSETYSKIVHKVELPYINDELHHFGWNACSSALCPNGKPNIERRFLIVPGLRSSRIYIIDTKPNPREPKIIKVIEPEEVKKVSGYSRLHTVHCGPDAIYISALGNEEGEGPGGILMLDHYSFEPLGKWEIDRGDQYLAYDFWWNLPNEVLVSSEWAVPNTIEDGLKLEHLKDRYGNRIHFWDLRKRKRIHSLTLGEENRMALELRPLHDPTKLMGFINMVVSLKDLSSSIWLWFYEDGKWNAEKVIEIPAEPLEGNLPEILKPFKAVPPLVTDIDISLDDKFLYLSLWGIGEVRQYDISNPFKPVLTGKVKLGGIFHRADHPAGHKLTGAPQMLEISRDGRRVYVTNSLYSTWDNQFYPEGLKGWMVKLNANPSGGLEIDKEFFVDFGEARSHQVRLSGGDASSDSYCYP

InterPro domains:
  IPR008826 Selenium-binding protein [PF05694] (7-460)
  IPR008826 Selenium-binding protein [PTHR23300] (11-460)

Radius of gyration: 19.91 Å; Cα contacts (8 Å, |Δi|>4): 1397; chains: 1; bounding box: 53×52×58 Å

Organism: Sulfurisphaera tokodaii (strain DSM 16993 / JCM 10545 / NBRC 100140 / 7) (NCBI:txid273063)